Protein AF-A0A956RFY4-F1 (afdb_monomer_lite)

Radius of gyration: 29.38 Å; chains: 1; bounding box: 82×82×84 Å

Foldseek 3Di:
DDDDDDDDDDDDDDDDDDDDDDDDDDDDDDDDDDDDDDDDDDDDDDDDDDDDDDDDDDDDDDDDDDDDDDDDDDDDPPPDDPPPLVVLVVVLVPDDDDPFFADEDAAAQVLLVLCQQEPCLQQFAAFPVCCVVCQVLCPPLFPAAQDPPDDDCSNVGHRQWYFDQRPVQRTTGIDGGPCSAQWDDDPNDIDGQHGHQQAAQQAFPLVSLLPPDLDPDPDGRSVRSVLLNLLSVQLRQLQHDPDGRWGSVVSSLVSLVQQADPPFRAGHSDGVDDDDRDHDTATRHGLCCLLVACADGPVRHRNYHVLVVVSSVSSSRDRGPVSSCVSSVNSSNNNVNSPPDHDDDDPDDDDVVVVVVVLVVCVSRPCSPVWDDDPDPVPID

pLDDT: mean 76.25, std 26.11, range [24.92, 98.44]

Structure (mmCIF, N/CA/C/O backbone):
data_AF-A0A956RFY4-F1
#
_entry.id   AF-A0A956RFY4-F1
#
loop_
_atom_site.group_PDB
_atom_site.id
_atom_site.type_symbol
_atom_site.label_atom_id
_atom_site.label_alt_id
_atom_site.label_comp_id
_atom_site.label_asym_id
_atom_site.label_entity_id
_atom_site.label_seq_id
_atom_site.pdbx_PDB_ins_code
_atom_site.Cartn_x
_atom_site.Cartn_y
_atom_site.Cartn_z
_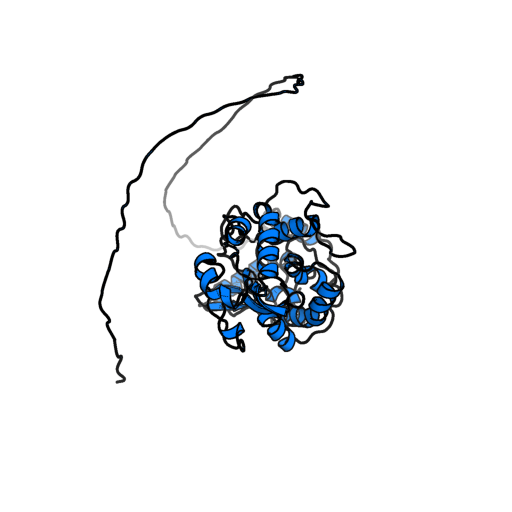atom_site.occupancy
_atom_site.B_iso_or_equiv
_atom_site.auth_seq_id
_atom_site.auth_comp_id
_atom_site.auth_asym_id
_atom_site.auth_atom_id
_atom_site.pdbx_PDB_mod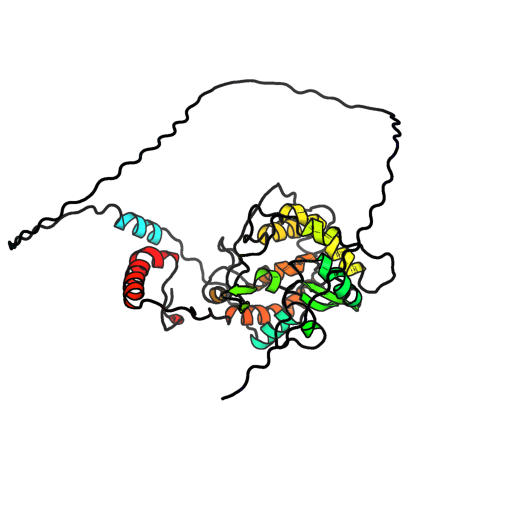el_num
ATOM 1 N N . MET A 1 1 ? 9.027 -45.599 -16.757 1.00 41.94 1 MET A N 1
ATOM 2 C CA . MET A 1 1 ? 8.309 -46.392 -15.733 1.00 41.94 1 MET A CA 1
ATOM 3 C C . MET A 1 1 ? 8.277 -45.609 -14.430 1.00 41.94 1 MET A C 1
ATOM 5 O O . MET A 1 1 ? 9.261 -45.622 -13.708 1.00 41.94 1 MET A O 1
ATOM 9 N N . ARG A 1 2 ? 7.185 -44.887 -14.177 1.00 32.94 2 ARG A N 1
ATOM 10 C CA . ARG A 1 2 ? 6.691 -44.467 -12.855 1.00 32.94 2 ARG A CA 1
ATOM 11 C C . ARG A 1 2 ? 5.278 -43.934 -13.083 1.00 32.94 2 ARG A C 1
ATOM 13 O O . ARG A 1 2 ? 5.043 -43.147 -13.995 1.00 32.94 2 ARG A O 1
ATOM 20 N N . THR A 1 3 ? 4.345 -44.538 -12.372 1.00 34.34 3 THR A N 1
ATOM 21 C CA . THR A 1 3 ? 2.927 -44.644 -12.705 1.00 34.34 3 THR A CA 1
ATOM 22 C C . THR A 1 3 ? 2.165 -43.435 -12.170 1.00 34.34 3 THR A C 1
ATOM 24 O O . THR A 1 3 ? 2.270 -43.119 -10.989 1.00 34.34 3 THR A O 1
ATOM 27 N N . LYS A 1 4 ? 1.391 -42.776 -13.041 1.00 32.41 4 LYS A N 1
ATOM 28 C CA . LYS A 1 4 ? 0.354 -41.802 -12.674 1.00 32.41 4 LYS A CA 1
ATOM 29 C C . LYS A 1 4 ? -0.832 -42.553 -12.062 1.00 32.41 4 LYS A C 1
ATOM 31 O O . LYS A 1 4 ? -1.306 -43.514 -12.666 1.00 32.41 4 LYS A O 1
ATOM 36 N N . ALA A 1 5 ? -1.324 -42.104 -10.912 1.00 36.97 5 ALA A N 1
ATOM 37 C CA . ALA A 1 5 ? -2.612 -42.524 -10.372 1.00 36.97 5 ALA A CA 1
ATOM 38 C C . ALA A 1 5 ? -3.628 -41.400 -10.610 1.00 36.97 5 ALA A C 1
ATOM 40 O O . ALA A 1 5 ? -3.560 -40.344 -9.988 1.00 36.97 5 ALA A O 1
ATOM 41 N N . HIS A 1 6 ? -4.535 -41.635 -11.556 1.00 30.62 6 HIS A N 1
ATOM 42 C CA . HIS A 1 6 ? -5.778 -40.889 -11.709 1.00 30.62 6 HIS A CA 1
ATOM 43 C C . HIS A 1 6 ? -6.771 -41.379 -10.653 1.00 30.62 6 HIS A C 1
ATOM 45 O O . HIS A 1 6 ? -7.023 -42.580 -10.565 1.00 30.62 6 HIS A O 1
ATOM 51 N N . VAL A 1 7 ? -7.381 -40.459 -9.909 1.00 33.53 7 VAL A N 1
ATOM 52 C CA . VAL A 1 7 ? -8.626 -40.718 -9.180 1.00 33.53 7 VAL A CA 1
ATOM 53 C C . VAL A 1 7 ? -9.706 -39.866 -9.833 1.00 33.53 7 VAL A C 1
ATOM 55 O O . VAL A 1 7 ? -9.711 -38.645 -9.713 1.00 33.53 7 VAL A O 1
ATOM 58 N N . LEU A 1 8 ? -10.586 -40.534 -10.582 1.00 29.50 8 LEU A N 1
ATOM 59 C CA . LEU A 1 8 ? -11.899 -40.020 -10.954 1.00 29.50 8 LEU A CA 1
ATOM 60 C C . LEU A 1 8 ? -12.785 -40.053 -9.704 1.00 29.50 8 LEU A C 1
ATOM 62 O O . LEU A 1 8 ? -12.911 -41.109 -9.085 1.00 29.50 8 LEU A O 1
ATOM 66 N N . CYS A 1 9 ? -13.458 -38.949 -9.390 1.00 26.84 9 CYS A N 1
ATOM 67 C CA . CYS A 1 9 ? -14.649 -38.980 -8.550 1.00 26.84 9 CYS A CA 1
ATOM 68 C C . CYS A 1 9 ? -15.796 -38.305 -9.304 1.00 26.84 9 CYS A C 1
ATOM 70 O O . CYS A 1 9 ? -15.735 -37.133 -9.668 1.00 26.84 9 CYS A O 1
ATOM 72 N N . THR A 1 10 ? -16.801 -39.114 -9.609 1.00 30.20 10 THR A N 1
ATOM 73 C CA . THR A 1 10 ? -18.024 -38.799 -10.341 1.00 30.20 10 THR A CA 1
ATOM 74 C C . THR A 1 10 ? -19.084 -38.171 -9.435 1.00 30.20 10 THR A C 1
ATOM 76 O O . THR A 1 10 ? -19.416 -38.729 -8.396 1.00 30.20 10 THR A O 1
ATOM 79 N N . THR A 1 11 ? -19.642 -37.057 -9.910 1.00 29.62 11 THR A N 1
ATOM 80 C CA . THR A 1 11 ? -21.074 -36.702 -9.966 1.00 29.62 11 THR A CA 1
ATOM 81 C C . THR A 1 11 ? -21.967 -36.939 -8.737 1.00 29.62 11 THR A C 1
ATOM 83 O O . THR A 1 11 ? -22.362 -38.065 -8.446 1.00 29.62 11 THR A O 1
ATOM 86 N N . SER A 1 12 ? -22.500 -35.850 -8.170 1.00 27.89 12 SER A N 1
ATOM 87 C CA . SER A 1 12 ? -23.944 -35.729 -7.898 1.00 27.89 12 SER A CA 1
ATOM 88 C C . SER A 1 12 ? -24.369 -34.268 -7.751 1.00 27.89 12 SER A C 1
ATOM 90 O O . SER A 1 12 ? -24.058 -33.600 -6.771 1.00 27.89 12 SER A O 1
ATOM 92 N N . CYS A 1 13 ? -25.104 -33.801 -8.761 1.00 26.14 13 CYS A N 1
ATOM 93 C CA . CYS A 1 13 ? -26.010 -32.662 -8.689 1.00 26.14 13 CYS A CA 1
ATOM 94 C C . CYS A 1 13 ? -27.120 -32.957 -7.673 1.00 26.14 13 CYS A C 1
ATOM 96 O O . CYS A 1 13 ? -27.805 -33.972 -7.802 1.00 26.14 13 CYS A O 1
ATOM 98 N N . LEU A 1 14 ? -27.366 -32.037 -6.743 1.00 26.20 14 LEU A N 1
ATOM 99 C CA . LEU A 1 14 ? -28.654 -31.939 -6.066 1.00 26.20 14 LEU A CA 1
ATOM 100 C C . LEU A 1 14 ? -29.094 -30.474 -6.084 1.00 26.20 14 LEU A C 1
ATOM 102 O O . LEU A 1 14 ? -28.656 -29.656 -5.282 1.00 26.20 14 LEU A O 1
ATOM 106 N N . ALA A 1 15 ? -29.933 -30.155 -7.065 1.00 27.50 15 ALA A N 1
ATOM 107 C CA . ALA A 1 15 ? -30.687 -28.918 -7.115 1.00 27.50 15 ALA A CA 1
ATOM 108 C C . ALA A 1 15 ? -31.805 -28.987 -6.064 1.00 27.50 15 ALA A C 1
ATOM 110 O O . ALA A 1 15 ? -32.633 -29.899 -6.109 1.00 27.50 15 ALA A O 1
ATOM 111 N N . LEU A 1 16 ? -31.845 -28.025 -5.140 1.00 27.20 16 LEU A N 1
ATOM 112 C CA . LEU A 1 16 ? -33.033 -27.744 -4.340 1.00 27.20 16 LEU A CA 1
ATOM 113 C C . LEU A 1 16 ? -33.625 -26.414 -4.808 1.00 27.20 16 LEU A C 1
ATOM 115 O O . LEU A 1 16 ? -33.143 -25.333 -4.487 1.00 27.20 16 LEU A O 1
ATOM 119 N N . THR A 1 17 ? -34.686 -26.525 -5.595 1.00 27.16 17 THR A N 1
ATOM 120 C CA . THR A 1 17 ? -35.641 -25.458 -5.879 1.00 27.16 17 THR A CA 1
ATOM 121 C C . THR A 1 17 ? -36.540 -25.251 -4.662 1.00 27.16 17 THR A C 1
ATOM 123 O O . THR A 1 17 ? -37.241 -26.181 -4.262 1.00 27.16 17 THR A O 1
ATOM 126 N N . LEU A 1 18 ? -36.584 -24.034 -4.120 1.00 28.98 18 LEU A N 1
ATOM 127 C CA . LEU A 1 18 ? -37.686 -23.580 -3.272 1.00 28.98 18 LEU A CA 1
ATOM 128 C C . LEU A 1 18 ? -38.343 -22.370 -3.930 1.00 28.98 18 LEU A C 1
ATOM 130 O O . LEU A 1 18 ? -37.834 -21.256 -3.921 1.00 28.98 18 LEU A O 1
ATOM 134 N N . THR A 1 19 ? -39.487 -22.650 -4.541 1.00 26.91 19 THR A N 1
ATOM 135 C CA . THR A 1 19 ? -40.484 -21.685 -4.986 1.00 26.91 19 THR A CA 1
ATOM 136 C C . THR A 1 19 ? -41.440 -21.450 -3.819 1.00 26.91 19 THR A C 1
ATOM 138 O O . THR A 1 19 ? -42.002 -22.410 -3.294 1.00 26.91 19 THR A O 1
ATOM 141 N N . ALA A 1 20 ? -41.668 -20.196 -3.435 1.00 28.08 20 ALA A N 1
ATOM 142 C CA . ALA A 1 20 ? -42.846 -19.811 -2.665 1.00 28.08 20 ALA A CA 1
ATOM 143 C C . ALA A 1 20 ? -43.336 -18.440 -3.145 1.00 28.08 20 ALA A C 1
ATOM 145 O O . ALA A 1 20 ? -42.645 -17.433 -3.030 1.00 28.08 20 ALA A O 1
ATOM 146 N N . CYS A 1 21 ? -44.531 -18.459 -3.732 1.00 25.86 21 CYS A N 1
ATOM 147 C CA . CYS A 1 21 ? -45.349 -17.307 -4.083 1.00 25.86 21 CYS A CA 1
ATOM 148 C C . CYS A 1 21 ? -45.870 -16.591 -2.828 1.00 25.86 21 CYS A C 1
ATOM 150 O O . CYS A 1 21 ? -46.096 -17.236 -1.804 1.00 25.86 21 CYS A O 1
ATOM 152 N N . GLY A 1 22 ? -46.187 -15.299 -2.945 1.00 25.53 22 GLY A N 1
ATOM 153 C CA . GLY A 1 22 ? -46.929 -14.579 -1.908 1.00 25.53 22 GLY A CA 1
ATOM 154 C C . GLY A 1 22 ? -47.079 -13.087 -2.175 1.00 25.53 22 GLY A C 1
ATOM 155 O O . GLY A 1 22 ? -46.469 -12.278 -1.493 1.00 25.53 22 GLY A O 1
ATOM 156 N N . ASP A 1 23 ? -47.881 -12.760 -3.182 1.00 28.44 23 ASP A N 1
ATOM 157 C CA . ASP A 1 23 ? -48.408 -11.432 -3.500 1.00 28.44 23 ASP A CA 1
ATOM 158 C C . ASP A 1 23 ? -49.257 -10.860 -2.341 1.00 28.44 23 ASP A C 1
ATOM 160 O O . ASP A 1 23 ? -49.964 -11.622 -1.677 1.00 28.44 23 ASP A O 1
ATOM 164 N N . SER A 1 24 ? -49.211 -9.536 -2.131 1.00 28.64 24 SER A N 1
ATOM 165 C CA . SER A 1 24 ? -50.373 -8.619 -2.110 1.00 28.64 24 SER A CA 1
ATOM 166 C C . SER A 1 24 ? -50.337 -7.447 -1.108 1.00 28.64 24 SER A C 1
ATOM 168 O O . SER A 1 24 ? -50.187 -7.596 0.104 1.00 28.64 24 SER A O 1
ATOM 170 N N . SER A 1 25 ? -50.692 -6.289 -1.681 1.00 28.42 25 SER A N 1
ATOM 171 C CA . SER A 1 25 ? -51.492 -5.174 -1.143 1.00 28.42 25 SER A CA 1
ATOM 172 C C . SER A 1 25 ? -50.827 -4.019 -0.373 1.00 28.42 25 SER A C 1
ATOM 174 O O . SER A 1 25 ? -50.584 -4.068 0.827 1.00 28.42 25 SER A O 1
ATOM 176 N N . ASP A 1 26 ? -50.649 -2.924 -1.121 1.00 29.77 26 ASP A N 1
ATOM 177 C CA . ASP A 1 26 ? -51.217 -1.586 -0.894 1.00 29.77 26 ASP A CA 1
ATOM 178 C C . ASP A 1 26 ? -51.534 -1.145 0.543 1.00 29.77 26 ASP A C 1
ATOM 180 O O . ASP A 1 26 ? -52.478 -1.629 1.173 1.00 29.77 26 ASP A O 1
ATOM 184 N N . ARG A 1 27 ? -50.918 -0.024 0.946 1.00 28.05 27 ARG A N 1
ATOM 185 C CA . ARG A 1 27 ? -51.666 1.096 1.539 1.00 28.05 27 ARG A CA 1
ATOM 186 C C . ARG A 1 27 ? -50.921 2.425 1.424 1.00 28.05 27 ARG A C 1
ATOM 188 O O . ARG A 1 27 ? -49.941 2.688 2.109 1.00 28.05 27 ARG A O 1
ATOM 195 N N . VAL A 1 28 ? -51.487 3.277 0.578 1.00 29.12 28 VAL A N 1
ATOM 196 C CA . VAL A 1 28 ? -51.376 4.737 0.601 1.00 29.12 28 VAL A CA 1
ATOM 197 C C . VAL A 1 28 ? -51.915 5.270 1.934 1.00 29.12 28 VAL A C 1
ATOM 199 O O . VAL A 1 28 ? -53.015 4.897 2.338 1.00 29.12 28 VAL A O 1
ATOM 202 N N . SER A 1 29 ? -51.199 6.202 2.566 1.00 27.92 29 SER A N 1
ATOM 203 C CA . SER A 1 29 ? -51.840 7.364 3.190 1.00 27.92 29 SER A CA 1
ATOM 204 C C . SER A 1 29 ? -50.870 8.539 3.281 1.00 27.92 29 SER A C 1
ATOM 206 O O . SER A 1 29 ? -49.839 8.494 3.942 1.00 27.92 29 SER A O 1
ATOM 208 N N . THR A 1 30 ? -51.271 9.588 2.581 1.00 27.98 30 THR A N 1
ATOM 209 C CA . THR A 1 30 ? -50.773 10.959 2.528 1.00 27.98 30 THR A CA 1
ATOM 210 C C . THR A 1 30 ? -51.034 11.737 3.818 1.00 27.98 30 THR A C 1
ATOM 212 O O . THR A 1 30 ? -52.120 11.606 4.384 1.00 27.98 30 THR A O 1
ATOM 215 N N . THR A 1 31 ? -50.115 12.629 4.201 1.00 29.27 31 THR A N 1
ATOM 216 C CA . THR A 1 31 ? -50.368 14.018 4.669 1.00 29.27 31 THR A CA 1
ATOM 217 C C . THR A 1 31 ? -49.005 14.743 4.632 1.00 29.27 31 THR A C 1
ATOM 219 O O . THR A 1 31 ? -48.070 14.271 5.267 1.00 29.27 31 THR A O 1
ATOM 222 N N . ASP A 1 32 ? -48.733 15.650 3.680 1.00 26.38 32 ASP A N 1
ATOM 223 C CA . ASP A 1 32 ? -48.962 17.118 3.737 1.00 26.38 32 ASP A CA 1
ATOM 224 C C . ASP A 1 32 ? -48.464 17.739 5.062 1.00 26.38 32 ASP A C 1
ATOM 226 O O . ASP A 1 32 ? -48.807 17.252 6.131 1.00 26.38 32 ASP A O 1
ATOM 230 N N . MET A 1 33 ? -47.689 18.827 5.133 1.00 27.92 33 MET A N 1
ATOM 231 C CA . MET A 1 33 ? -47.579 20.021 4.284 1.00 27.92 33 MET A CA 1
ATOM 232 C C . MET A 1 33 ? -46.442 20.890 4.897 1.00 27.92 33 MET A C 1
ATOM 234 O O . MET A 1 33 ? -46.308 20.904 6.120 1.00 27.92 33 MET A O 1
ATOM 238 N N . SER A 1 34 ? -45.530 21.547 4.167 1.00 27.16 34 SER A N 1
ATOM 239 C CA . SER A 1 34 ? -45.570 22.995 3.825 1.00 27.16 34 SER A CA 1
ATOM 240 C C . SER A 1 34 ? -44.110 23.493 3.734 1.00 27.16 34 SER A C 1
ATOM 242 O O . SER A 1 34 ? -43.363 23.370 4.696 1.00 27.16 34 SER A O 1
ATOM 244 N N . SER A 1 35 ? -43.588 23.824 2.551 1.00 26.09 35 SER A N 1
ATOM 245 C CA . SER A 1 35 ? -43.592 25.147 1.895 1.00 26.09 35 SER A CA 1
ATOM 246 C C . SER A 1 35 ? -42.545 26.147 2.418 1.00 26.09 35 SER A C 1
ATOM 248 O O . SER A 1 35 ? -42.729 26.734 3.481 1.00 26.09 35 SER A O 1
ATOM 250 N N . ALA A 1 36 ? -41.546 26.458 1.587 1.00 26.50 36 ALA A N 1
ATOM 251 C CA . ALA A 1 36 ? -41.091 27.832 1.366 1.00 26.50 36 ALA A CA 1
ATOM 252 C C . ALA A 1 36 ? -40.363 27.937 0.015 1.00 26.50 36 ALA A C 1
ATOM 254 O O . ALA A 1 36 ? -39.350 27.296 -0.237 1.00 26.50 36 ALA A O 1
ATOM 255 N N . SER A 1 37 ? -40.957 28.740 -0.855 1.00 24.94 37 SER A N 1
ATOM 256 C CA . SER A 1 37 ? -40.539 29.150 -2.190 1.00 24.94 37 SER A CA 1
ATOM 257 C C . SER A 1 37 ? -39.633 30.386 -2.162 1.00 24.94 37 SER A C 1
ATOM 259 O O . SER A 1 37 ? -39.954 31.325 -1.434 1.00 24.94 37 SER A O 1
ATOM 261 N N . SER A 1 38 ? -38.653 30.471 -3.065 1.00 26.20 38 SER A N 1
ATOM 262 C CA . SER A 1 38 ? -38.332 31.710 -3.805 1.00 26.20 38 SER A CA 1
ATOM 263 C C . SER A 1 38 ? -37.397 31.405 -4.992 1.00 26.20 38 SER A C 1
ATOM 265 O O . SER A 1 38 ? -36.325 30.844 -4.827 1.00 26.20 38 SER A O 1
ATOM 267 N N . THR A 1 39 ? -37.900 31.466 -6.227 1.00 26.84 39 THR A N 1
ATOM 268 C CA . THR A 1 39 ? -37.784 32.581 -7.196 1.00 26.84 39 THR A CA 1
ATOM 269 C C . THR A 1 39 ? -36.389 32.744 -7.818 1.00 26.84 39 THR A C 1
ATOM 271 O O . THR A 1 39 ? -35.480 33.305 -7.215 1.00 26.84 39 THR A O 1
ATOM 274 N N . SER A 1 40 ? -36.268 32.315 -9.078 1.00 27.45 40 SER A N 1
ATOM 275 C CA . SER A 1 40 ? -35.204 32.690 -10.022 1.00 27.45 40 SER A CA 1
ATOM 276 C C . SER A 1 40 ? -35.258 34.179 -10.398 1.00 27.45 40 SER A C 1
ATOM 278 O O . SER A 1 40 ? -36.291 34.833 -10.227 1.00 27.45 40 SER A O 1
ATOM 280 N N . PRO A 1 41 ? -34.212 34.676 -11.076 1.00 33.22 41 PRO A N 1
ATOM 281 C CA . PRO A 1 41 ? -34.479 35.195 -12.411 1.00 33.22 41 PRO A CA 1
ATOM 282 C C . PRO A 1 41 ? -33.522 34.651 -13.477 1.00 33.22 41 PRO A C 1
ATOM 284 O O . PRO A 1 41 ? -32.347 34.383 -13.251 1.00 33.22 41 PRO A O 1
ATOM 287 N N . SER A 1 42 ? -34.106 34.518 -14.659 1.00 26.44 42 SER A N 1
ATOM 288 C CA . SER A 1 42 ? -33.521 34.265 -15.968 1.00 26.44 42 SER A CA 1
ATOM 289 C C . SER A 1 42 ? -32.587 35.378 -16.449 1.00 26.44 42 SER A C 1
ATOM 291 O O . SER A 1 42 ? -32.953 36.547 -16.336 1.00 26.44 42 SER A O 1
ATOM 293 N N . THR A 1 43 ? -31.528 35.007 -17.171 1.00 28.02 43 THR A N 1
ATOM 294 C CA . THR A 1 43 ? -31.108 35.698 -18.404 1.00 28.02 43 THR A CA 1
ATOM 295 C C . THR A 1 43 ? -30.585 34.677 -19.410 1.00 28.02 43 THR A C 1
ATOM 297 O O . THR A 1 43 ? -29.734 33.851 -19.091 1.00 28.02 43 THR A O 1
ATOM 300 N N . THR A 1 44 ? -31.158 34.746 -20.604 1.00 28.38 44 THR A N 1
ATOM 301 C CA . THR A 1 44 ? -30.751 34.118 -21.861 1.00 28.38 44 THR A CA 1
ATOM 302 C C . THR A 1 44 ? -29.460 34.742 -22.394 1.00 28.38 44 THR A C 1
ATOM 304 O O . THR A 1 44 ? -29.223 35.921 -22.150 1.00 28.38 44 THR A O 1
ATOM 307 N N . ASP A 1 45 ? -28.659 33.977 -23.139 1.00 27.33 45 ASP A N 1
ATOM 308 C CA . ASP A 1 45 ? -28.460 34.238 -24.572 1.00 27.33 45 ASP A CA 1
ATOM 309 C C . ASP A 1 45 ? -27.761 33.062 -25.280 1.00 27.33 45 ASP A C 1
ATOM 311 O O . ASP A 1 45 ? -26.818 32.452 -24.776 1.00 27.33 45 ASP A O 1
ATOM 315 N N . ASP A 1 46 ? -28.321 32.751 -26.448 1.00 26.34 46 ASP A N 1
ATOM 316 C CA . ASP A 1 46 ? -27.952 31.750 -27.448 1.00 26.34 46 ASP A CA 1
ATOM 317 C C . ASP A 1 46 ? -26.627 32.060 -28.165 1.00 26.34 46 ASP A C 1
ATOM 319 O O . ASP A 1 46 ? -26.348 33.219 -28.469 1.00 26.34 46 ASP A O 1
ATOM 323 N N . ALA A 1 47 ? -25.912 31.007 -28.592 1.00 26.89 47 ALA A N 1
ATOM 324 C CA . ALA A 1 47 ? -25.515 30.815 -29.999 1.00 26.89 47 ALA A CA 1
ATOM 325 C C . ALA A 1 47 ? -24.809 29.455 -30.237 1.00 26.89 47 ALA A C 1
ATOM 327 O O . ALA A 1 47 ? -23.634 29.274 -29.931 1.00 26.89 47 ALA A O 1
ATOM 328 N N . THR A 1 48 ? -25.562 28.511 -30.815 1.00 26.58 48 THR A N 1
ATOM 329 C CA . THR A 1 48 ? -25.279 27.685 -32.022 1.00 26.58 48 THR A CA 1
ATOM 330 C C . THR A 1 48 ? -23.882 27.884 -32.670 1.00 26.58 48 THR A C 1
ATOM 332 O O . THR A 1 48 ? -23.479 29.019 -32.885 1.00 26.58 48 THR A O 1
ATOM 335 N N . ALA A 1 49 ? -23.121 26.877 -33.131 1.00 26.53 49 ALA A N 1
ATOM 336 C CA . ALA A 1 49 ? -23.522 25.863 -34.109 1.00 26.53 49 ALA A CA 1
ATOM 337 C C . ALA A 1 49 ? -22.436 24.776 -34.365 1.00 26.53 49 ALA A C 1
ATOM 339 O O . ALA A 1 49 ? -21.251 25.076 -34.451 1.00 26.53 49 ALA A O 1
ATOM 340 N N . THR A 1 50 ? -22.908 23.533 -34.541 1.00 26.55 50 THR A N 1
ATOM 341 C CA . THR A 1 50 ? -22.499 22.451 -35.479 1.00 26.55 50 THR A CA 1
ATOM 342 C C . THR A 1 50 ? -21.116 22.438 -36.152 1.00 26.55 50 THR A C 1
ATOM 344 O O . THR A 1 50 ? -20.784 23.330 -36.924 1.00 26.55 50 THR A O 1
ATOM 347 N N . SER A 1 51 ? -20.467 21.269 -36.142 1.00 29.50 51 SER A N 1
ATOM 348 C CA . SER A 1 51 ? -20.455 20.334 -37.294 1.00 29.50 51 SER A CA 1
ATOM 349 C C . SER A 1 51 ? -19.720 19.036 -36.937 1.00 29.50 51 SER A C 1
ATOM 351 O O . SER A 1 51 ? -18.686 19.053 -36.280 1.00 29.50 51 SER A O 1
ATOM 353 N N . GLY A 1 52 ? -20.300 17.904 -37.335 1.00 24.92 52 GLY A N 1
ATOM 354 C CA . GLY A 1 52 ? -19.605 16.624 -37.395 1.00 24.92 52 GLY A CA 1
ATOM 355 C C . GLY A 1 52 ? -19.157 16.350 -38.823 1.00 24.92 52 GLY A C 1
ATOM 356 O O . GLY A 1 52 ? -19.762 16.875 -39.750 1.00 24.92 52 GLY A O 1
ATOM 357 N N . GLU A 1 53 ? -18.165 15.481 -38.986 1.00 27.72 53 GLU A N 1
ATOM 358 C CA . GLU A 1 53 ? -17.974 14.724 -40.220 1.00 27.72 53 GLU A CA 1
ATOM 359 C C . GLU A 1 53 ? -17.213 13.426 -39.929 1.00 27.72 53 GLU A C 1
ATOM 361 O O . GLU A 1 53 ? -16.066 13.404 -39.492 1.00 27.72 53 GLU A O 1
ATOM 366 N N . THR A 1 54 ? -17.911 12.321 -40.164 1.00 28.52 54 THR A N 1
ATOM 367 C CA . THR A 1 54 ? -17.364 10.993 -40.424 1.00 28.52 54 THR A CA 1
ATOM 368 C C . THR A 1 54 ? -16.674 10.977 -41.786 1.00 28.52 54 THR A C 1
ATOM 370 O O . THR A 1 54 ? -17.273 11.427 -42.761 1.00 28.52 54 THR A O 1
ATOM 373 N N . SER A 1 55 ? -15.516 10.327 -41.912 1.00 29.98 55 SER A N 1
ATOM 374 C CA . SER A 1 55 ? -15.136 9.727 -43.194 1.00 29.98 55 SER A CA 1
ATOM 375 C C . SER A 1 55 ? -14.437 8.383 -42.997 1.00 29.98 55 SER A C 1
ATOM 377 O O . SER A 1 55 ? -13.511 8.225 -42.209 1.00 29.98 55 SER A O 1
ATOM 379 N N . ASN A 1 56 ? -14.987 7.401 -43.702 1.00 28.66 56 ASN A N 1
ATOM 380 C CA . ASN A 1 56 ? -14.514 6.041 -43.873 1.00 28.66 56 ASN A CA 1
ATOM 381 C C . ASN A 1 56 ? -13.762 6.007 -45.215 1.00 28.66 56 ASN A C 1
ATOM 383 O O . ASN A 1 56 ? -14.263 6.567 -46.192 1.00 28.66 56 ASN A O 1
ATOM 387 N N . GLY A 1 57 ? -12.602 5.355 -45.289 1.00 26.86 57 GLY A N 1
ATOM 388 C CA . GLY A 1 57 ? -11.808 5.285 -46.518 1.00 26.86 57 GLY A CA 1
ATOM 389 C C . GLY A 1 57 ? -10.877 4.079 -46.534 1.00 26.86 57 GLY A C 1
ATOM 390 O O . GLY A 1 57 ? -9.758 4.141 -46.043 1.00 26.86 57 GLY A O 1
ATOM 391 N N . THR A 1 58 ? -11.364 2.979 -47.100 1.00 27.75 58 THR A N 1
ATOM 392 C CA . THR A 1 58 ? -10.598 1.779 -47.459 1.00 27.75 58 THR A CA 1
ATOM 393 C C . THR A 1 58 ? -9.909 1.989 -48.811 1.00 27.75 58 THR A C 1
ATOM 395 O O . THR A 1 58 ? -10.558 2.458 -49.744 1.00 27.75 58 THR A O 1
ATOM 398 N N . SER A 1 59 ? -8.656 1.551 -48.965 1.00 31.67 59 SER A N 1
ATOM 399 C CA . SER A 1 59 ? -8.123 1.134 -50.272 1.00 31.67 59 SER A CA 1
ATOM 400 C C . SER A 1 59 ? -6.949 0.161 -50.126 1.00 31.67 59 SER A C 1
ATOM 402 O O . SER A 1 59 ? -5.873 0.536 -49.664 1.00 31.67 59 SER A O 1
ATOM 404 N N . ASP A 1 60 ? -7.188 -1.077 -50.559 1.00 28.39 60 ASP A N 1
ATOM 405 C CA . ASP A 1 60 ? -6.199 -2.092 -50.926 1.00 28.39 60 ASP A CA 1
ATOM 406 C C . ASP A 1 60 ? -5.353 -1.661 -52.141 1.00 28.39 60 ASP A C 1
ATOM 408 O O . ASP A 1 60 ? -5.839 -0.914 -52.994 1.00 28.39 60 ASP A O 1
ATOM 412 N N . GLY A 1 61 ? -4.152 -2.239 -52.308 1.00 26.67 61 GLY A N 1
ATOM 413 C CA . GLY A 1 61 ? -3.557 -2.363 -53.651 1.00 26.67 61 GLY A CA 1
ATOM 414 C C . GLY A 1 61 ? -2.031 -2.418 -53.787 1.00 26.67 61 GLY A C 1
ATOM 415 O O . GLY A 1 61 ? -1.429 -1.472 -54.269 1.00 26.67 61 GLY A O 1
ATOM 416 N N . ALA A 1 62 ? -1.446 -3.563 -53.430 1.00 27.83 62 ALA A N 1
ATOM 417 C CA . ALA A 1 62 ? -0.449 -4.346 -54.181 1.00 27.83 62 ALA A CA 1
ATOM 418 C C . ALA A 1 62 ? 0.700 -3.686 -55.005 1.00 27.83 62 ALA A C 1
ATOM 420 O O . ALA A 1 62 ? 0.493 -3.039 -56.024 1.00 27.83 62 ALA A O 1
ATOM 421 N N . SER A 1 63 ? 1.922 -4.118 -54.646 1.00 29.30 63 SER A N 1
ATOM 422 C CA . SER A 1 63 ? 3.026 -4.617 -55.499 1.00 29.30 63 SER A CA 1
ATOM 423 C C . SER A 1 63 ? 3.555 -3.781 -56.676 1.00 29.30 63 SER A C 1
ATOM 425 O O . SER A 1 63 ? 2.891 -3.666 -57.701 1.00 29.30 63 SER A O 1
ATOM 427 N N . ASN A 1 64 ? 4.861 -3.476 -56.651 1.00 27.61 64 ASN A N 1
ATOM 428 C CA . ASN A 1 64 ? 5.772 -4.052 -57.651 1.00 27.61 64 ASN A CA 1
ATOM 429 C C . ASN A 1 64 ? 7.241 -4.005 -57.197 1.00 27.61 64 ASN A C 1
ATOM 431 O O . ASN A 1 64 ? 7.751 -2.960 -56.803 1.00 27.61 64 ASN A O 1
ATOM 435 N N . ALA A 1 65 ? 7.920 -5.145 -57.307 1.00 28.88 65 ALA A N 1
ATOM 436 C CA . ALA A 1 65 ? 9.367 -5.265 -57.212 1.00 28.88 65 ALA A CA 1
ATOM 437 C C . ALA A 1 65 ? 9.968 -5.153 -58.618 1.00 28.88 65 ALA A C 1
ATOM 439 O O . ALA A 1 65 ? 9.481 -5.798 -59.546 1.00 28.88 65 ALA A O 1
ATOM 440 N N . THR A 1 66 ? 11.057 -4.403 -58.794 1.00 28.25 66 THR A N 1
ATOM 441 C CA . THR A 1 66 ? 11.995 -4.627 -59.905 1.00 28.25 66 THR A CA 1
ATOM 442 C C . THR A 1 66 ? 13.407 -4.220 -59.484 1.00 28.25 66 THR A C 1
ATOM 444 O O . THR A 1 66 ? 13.629 -3.159 -58.914 1.00 28.25 66 THR A O 1
ATOM 447 N N . SER A 1 67 ? 14.330 -5.140 -59.750 1.00 31.81 67 SER A N 1
ATOM 448 C CA . SER A 1 67 ? 15.777 -5.088 -59.553 1.00 31.81 67 SER A CA 1
ATOM 449 C C . SER A 1 67 ? 16.467 -4.181 -60.582 1.00 31.81 67 SER A C 1
ATOM 451 O O . SER A 1 67 ? 16.027 -4.110 -61.728 1.00 31.81 67 SER A O 1
ATOM 453 N N . GLY A 1 68 ? 17.581 -3.554 -60.196 1.00 26.20 68 GLY A N 1
ATOM 454 C CA . GLY A 1 68 ? 18.501 -2.882 -61.115 1.00 26.20 68 GLY A CA 1
ATOM 455 C C . GLY A 1 68 ? 19.706 -2.295 -60.386 1.00 26.20 68 GLY A C 1
ATOM 456 O O . GLY A 1 68 ? 19.590 -1.285 -59.705 1.00 26.20 68 GLY A O 1
ATOM 457 N N . SER A 1 69 ? 20.843 -2.970 -60.508 1.00 28.69 69 SER A N 1
ATOM 458 C CA . SER A 1 69 ? 22.176 -2.572 -60.052 1.00 28.69 69 SER A CA 1
ATOM 459 C C . SER A 1 69 ? 22.722 -1.356 -60.807 1.00 28.69 69 SER A C 1
ATOM 461 O O . SER A 1 69 ? 22.549 -1.289 -62.018 1.00 28.69 69 SER A O 1
ATOM 463 N N . GLU A 1 70 ? 23.463 -0.475 -60.136 1.00 27.67 70 GLU A N 1
ATOM 464 C CA . GLU A 1 70 ? 24.911 -0.243 -60.317 1.00 27.67 70 GLU A CA 1
ATOM 465 C C . GLU A 1 70 ? 25.344 1.060 -59.626 1.00 27.67 70 GLU A C 1
ATOM 467 O O . GLU A 1 70 ? 24.561 1.974 -59.386 1.00 27.67 70 GLU A O 1
ATOM 472 N N . SER A 1 71 ? 26.610 1.049 -59.229 1.00 32.78 71 SER A N 1
ATOM 473 C CA . SER A 1 71 ? 27.377 2.071 -58.530 1.00 32.78 71 SER A CA 1
ATOM 474 C C . SER A 1 71 ? 27.351 3.444 -59.194 1.00 32.78 71 SER A C 1
ATOM 476 O O . SER A 1 71 ? 27.622 3.523 -60.384 1.00 32.78 71 SER A O 1
ATOM 478 N N . ASP A 1 72 ? 27.233 4.497 -58.387 1.00 26.75 72 ASP A N 1
ATOM 479 C CA . ASP A 1 72 ? 28.092 5.670 -58.533 1.00 26.75 72 ASP A CA 1
ATOM 480 C C . ASP A 1 72 ? 28.260 6.379 -57.186 1.00 26.75 72 ASP A C 1
ATOM 482 O O . ASP A 1 72 ? 27.314 6.675 -56.455 1.00 26.75 72 ASP A O 1
ATOM 486 N N . SER A 1 73 ? 29.525 6.576 -56.841 1.00 37.41 73 SER A N 1
ATOM 487 C CA . SER A 1 73 ? 29.998 7.432 -55.770 1.00 37.41 73 SER A CA 1
ATOM 488 C C . SER A 1 73 ? 29.770 8.885 -56.154 1.00 37.41 73 SER A C 1
ATOM 490 O O . SER A 1 73 ? 30.375 9.332 -57.120 1.00 37.41 73 SER A O 1
ATOM 492 N N . ASP A 1 74 ? 29.005 9.629 -55.362 1.00 29.27 74 ASP A N 1
ATOM 493 C CA . ASP A 1 74 ? 29.193 11.070 -55.248 1.00 29.27 74 ASP A CA 1
ATOM 494 C C . ASP A 1 74 ? 28.687 11.569 -53.896 1.00 29.27 74 ASP A C 1
ATOM 496 O O . ASP A 1 74 ? 27.581 11.264 -53.445 1.00 29.27 74 ASP A O 1
ATOM 500 N N . GLY A 1 75 ? 29.557 12.319 -53.220 1.00 41.66 75 GLY A N 1
ATOM 501 C CA . GLY A 1 75 ? 29.250 12.983 -51.969 1.00 41.66 75 GLY A CA 1
ATOM 502 C C . GLY A 1 75 ? 28.141 14.005 -52.178 1.00 41.66 75 GLY A C 1
ATOM 503 O O . GLY A 1 75 ? 28.333 15.020 -52.841 1.00 41.66 75 GLY A O 1
ATOM 504 N N . ALA A 1 76 ? 27.001 13.756 -51.548 1.00 29.55 76 ALA A N 1
ATOM 505 C CA . ALA A 1 76 ? 25.962 14.745 -51.351 1.00 29.55 76 ALA A CA 1
ATOM 506 C C . ALA A 1 76 ? 25.640 14.792 -49.859 1.00 29.55 76 ALA A C 1
ATOM 508 O O . ALA A 1 76 ? 25.029 13.888 -49.294 1.00 29.55 76 ALA A O 1
ATOM 509 N N . THR A 1 77 ? 26.090 15.867 -49.216 1.00 38.16 77 THR A N 1
ATOM 510 C CA . THR A 1 77 ? 25.587 16.341 -47.929 1.00 38.16 77 THR A CA 1
ATOM 511 C C . THR A 1 77 ? 24.078 16.544 -48.041 1.00 38.16 77 THR A C 1
ATOM 513 O O . THR A 1 77 ? 23.611 17.596 -48.479 1.00 38.16 77 THR A O 1
ATOM 516 N N . SER A 1 78 ? 23.322 15.513 -47.674 1.00 31.64 78 SER A N 1
ATOM 517 C CA . SER A 1 78 ? 21.877 15.573 -47.505 1.00 31.64 78 SER A CA 1
ATOM 518 C C . SER A 1 78 ? 21.582 16.249 -46.173 1.00 31.64 78 SER A C 1
ATOM 520 O O . SER A 1 78 ? 21.576 15.630 -45.113 1.00 31.64 78 SER A O 1
ATOM 522 N N . SER A 1 79 ? 21.362 17.555 -46.257 1.00 42.41 79 SER A N 1
ATOM 523 C CA . SER A 1 79 ? 20.608 18.330 -45.282 1.00 42.41 79 SER A CA 1
ATOM 524 C C . SER A 1 79 ? 19.161 17.827 -45.309 1.00 42.41 79 SER A C 1
ATOM 526 O O . SER A 1 79 ? 18.342 18.287 -46.100 1.00 42.41 79 SER A O 1
ATOM 528 N N . GLY A 1 80 ? 18.876 16.822 -44.483 1.00 32.00 80 GLY A N 1
ATOM 529 C CA . GLY A 1 80 ? 17.551 16.244 -44.296 1.00 32.00 80 GLY A CA 1
ATOM 530 C C . GLY A 1 80 ? 17.030 16.558 -42.899 1.00 32.00 80 GLY A C 1
ATOM 531 O O . GLY A 1 80 ? 17.504 15.985 -41.933 1.00 32.00 80 GLY A O 1
ATOM 532 N N . SER A 1 81 ? 16.072 17.485 -42.828 1.00 37.03 81 SER A N 1
ATOM 533 C CA . SER A 1 81 ? 15.008 17.559 -41.814 1.00 37.03 81 SER A CA 1
ATOM 534 C C . SER A 1 81 ? 15.402 17.439 -40.328 1.00 37.03 81 SER A C 1
ATOM 536 O O . SER A 1 81 ? 14.968 16.527 -39.637 1.00 37.03 81 SER A O 1
ATOM 538 N N . GLY A 1 82 ? 16.128 18.431 -39.799 1.00 39.09 82 GLY A N 1
ATOM 539 C CA . GLY A 1 82 ? 16.306 18.639 -38.350 1.00 39.09 82 GLY A CA 1
ATOM 540 C C . GLY A 1 82 ? 15.057 19.209 -37.663 1.00 39.09 82 GLY A C 1
ATOM 541 O O . GLY A 1 82 ? 15.107 20.315 -37.123 1.00 39.09 82 GLY A O 1
ATOM 542 N N . GLY A 1 83 ? 13.935 18.493 -37.756 1.00 39.31 83 GLY A N 1
ATOM 543 C CA . GLY A 1 83 ? 12.644 18.895 -37.187 1.00 39.31 83 GLY A CA 1
ATOM 544 C C . GLY A 1 83 ? 12.180 18.038 -36.010 1.00 39.31 83 GLY A C 1
ATOM 545 O O . GLY A 1 83 ? 11.642 18.589 -35.060 1.00 39.31 83 GLY A O 1
ATOM 546 N N . GLU A 1 84 ? 12.423 16.726 -36.039 1.00 46.84 84 GLU A N 1
ATOM 547 C CA . GLU A 1 84 ? 11.881 15.787 -35.039 1.00 46.84 84 GLU A CA 1
ATOM 548 C C . GLU A 1 84 ? 12.898 15.489 -33.919 1.00 46.84 84 GLU A C 1
ATOM 550 O O . GLU A 1 84 ? 12.544 15.503 -32.741 1.00 46.84 84 GLU A O 1
ATOM 555 N N . ASP A 1 85 ? 14.190 15.394 -34.249 1.00 48.88 85 ASP A N 1
ATOM 556 C CA . ASP A 1 85 ? 15.277 15.123 -33.287 1.00 48.88 85 ASP A CA 1
ATOM 557 C C . ASP A 1 85 ? 15.482 16.254 -32.255 1.00 48.88 85 ASP A C 1
ATOM 559 O O . ASP A 1 85 ? 16.091 16.068 -31.201 1.00 48.88 85 ASP A O 1
ATOM 563 N N . ASN A 1 86 ? 14.989 17.461 -32.551 1.00 50.44 86 ASN A N 1
ATOM 564 C CA . ASN A 1 86 ? 15.216 18.658 -31.736 1.00 50.44 86 ASN A CA 1
ATOM 565 C C . ASN A 1 86 ? 14.113 18.883 -30.682 1.00 50.44 86 ASN A C 1
ATOM 567 O O . ASN A 1 86 ? 14.359 19.522 -29.658 1.00 50.44 86 ASN A O 1
ATOM 571 N N . GLU A 1 87 ? 12.908 18.343 -30.892 1.00 53.28 87 GLU A N 1
ATOM 572 C CA . GLU A 1 87 ? 11.811 18.471 -29.924 1.00 53.28 87 GLU A CA 1
ATOM 573 C C . GLU A 1 87 ? 12.020 17.563 -28.703 1.00 53.28 87 GLU A C 1
ATOM 575 O O . GLU A 1 87 ? 11.844 18.020 -27.569 1.00 53.28 87 GLU A O 1
ATOM 580 N N . ASN A 1 88 ? 12.497 16.328 -28.911 1.00 53.06 88 ASN A N 1
ATOM 581 C CA . ASN A 1 88 ? 12.856 15.417 -27.817 1.00 53.06 88 ASN A CA 1
ATOM 582 C C . ASN A 1 88 ? 13.971 16.014 -26.943 1.00 53.06 88 ASN A C 1
ATOM 584 O O . ASN A 1 88 ? 13.828 16.083 -25.722 1.00 53.06 88 ASN A O 1
ATOM 588 N N . LEU A 1 89 ? 15.031 16.558 -27.552 1.00 55.75 89 LEU A N 1
ATOM 589 C CA . LEU A 1 89 ? 16.119 17.217 -26.818 1.00 55.75 89 LEU A CA 1
ATOM 590 C C . LEU A 1 89 ? 15.652 18.464 -26.047 1.00 55.75 89 LEU A C 1
ATOM 592 O O . LEU A 1 89 ? 16.151 18.722 -24.947 1.00 55.75 89 LEU A O 1
ATOM 596 N N . MET A 1 90 ? 14.678 19.220 -26.572 1.00 58.66 90 MET A N 1
ATOM 597 C CA . MET A 1 90 ? 14.079 20.343 -25.844 1.00 58.66 90 MET A CA 1
ATOM 598 C C . MET A 1 90 ? 13.311 19.872 -24.607 1.00 58.66 90 MET A C 1
ATOM 600 O O . MET A 1 90 ? 13.507 20.454 -23.546 1.00 58.66 90 MET A O 1
ATOM 604 N N . ALA A 1 91 ? 12.494 18.817 -24.682 1.00 64.44 91 ALA A N 1
ATOM 605 C CA . ALA A 1 91 ? 11.784 18.301 -23.506 1.00 64.44 91 ALA A CA 1
ATOM 606 C C . ALA A 1 91 ? 12.755 17.834 -22.402 1.00 64.44 91 ALA A C 1
ATOM 608 O O . ALA A 1 91 ? 12.584 18.195 -21.234 1.00 64.44 91 ALA A O 1
ATOM 609 N N . CYS A 1 92 ? 13.825 17.130 -22.784 1.00 66.81 92 CYS A N 1
ATOM 610 C CA . CYS A 1 92 ? 14.868 16.666 -21.867 1.00 66.81 92 CYS A CA 1
ATOM 611 C C . CYS A 1 92 ? 15.612 17.821 -21.162 1.00 66.81 92 CYS A C 1
ATOM 613 O O . CYS A 1 92 ? 16.021 17.693 -20.009 1.00 66.81 92 CYS A O 1
ATOM 615 N N . ALA A 1 93 ? 15.780 18.968 -21.830 1.00 68.25 93 ALA A N 1
ATOM 616 C CA . ALA A 1 93 ? 16.507 20.125 -21.300 1.00 68.25 93 ALA A CA 1
ATOM 617 C C . ALA A 1 93 ? 15.647 21.089 -20.456 1.00 68.25 93 ALA A C 1
ATOM 619 O O . ALA A 1 93 ? 16.181 22.024 -19.856 1.00 68.25 93 ALA A O 1
ATOM 620 N N . MET A 1 94 ? 14.326 20.889 -20.411 1.00 72.44 94 MET A N 1
ATOM 621 C CA . MET A 1 94 ? 13.373 21.806 -19.764 1.00 72.44 94 MET A CA 1
ATOM 622 C C . MET A 1 94 ? 13.006 21.403 -18.327 1.00 72.44 94 MET A C 1
ATOM 624 O O . MET A 1 94 ? 12.307 22.148 -17.635 1.00 72.44 94 MET A O 1
ATOM 628 N N . GLY A 1 95 ? 13.465 20.236 -17.867 1.00 69.50 95 GLY A N 1
ATOM 629 C CA . GLY A 1 95 ? 13.225 19.739 -16.514 1.00 69.50 95 GLY A CA 1
ATOM 630 C C . GLY A 1 95 ? 14.057 20.454 -15.445 1.00 69.50 95 GLY A C 1
ATOM 631 O O . GLY A 1 95 ? 15.167 20.921 -15.690 1.00 69.50 95 GLY A O 1
ATOM 632 N N . TYR A 1 96 ? 13.531 20.510 -14.220 1.00 71.62 96 TYR A N 1
ATOM 633 C CA . TYR A 1 96 ? 14.298 20.926 -13.045 1.00 71.62 96 TYR A CA 1
ATOM 634 C C . TYR A 1 96 ? 14.696 19.686 -12.250 1.00 71.62 96 TYR A C 1
ATOM 636 O O . TYR A 1 96 ? 13.836 18.861 -11.936 1.00 71.62 96 TYR A O 1
ATOM 644 N N . ALA A 1 97 ? 15.978 19.564 -11.900 1.00 72.88 97 ALA A N 1
ATOM 645 C CA . ALA A 1 97 ? 16.443 18.463 -11.067 1.00 72.88 97 ALA A CA 1
ATOM 646 C C . ALA A 1 97 ? 15.674 18.465 -9.740 1.00 72.88 97 ALA A C 1
ATOM 648 O O . ALA A 1 97 ? 15.700 19.443 -8.985 1.00 72.88 97 ALA A O 1
ATOM 649 N N . LEU A 1 98 ? 14.972 17.369 -9.456 1.00 72.75 98 LEU A N 1
ATOM 650 C CA . LEU A 1 98 ? 14.382 17.182 -8.142 1.00 72.75 98 LEU A CA 1
ATOM 651 C C . LEU A 1 98 ? 15.523 16.944 -7.150 1.00 72.75 98 LEU A C 1
ATOM 653 O O . LEU A 1 98 ? 16.403 16.134 -7.446 1.00 72.75 98 LEU A O 1
ATOM 657 N N . PRO A 1 99 ? 15.529 17.609 -5.980 1.00 77.62 99 PRO A N 1
ATOM 658 C CA . PRO A 1 99 ? 16.447 17.211 -4.928 1.00 77.62 99 PRO A CA 1
ATOM 659 C C . PRO A 1 99 ? 16.231 15.724 -4.634 1.00 77.62 99 PRO A C 1
ATOM 661 O O . PRO A 1 99 ? 15.096 15.237 -4.698 1.00 77.62 99 PRO A O 1
ATOM 664 N N . GLY A 1 100 ? 17.324 15.019 -4.334 1.00 75.06 100 GLY A N 1
ATOM 665 C CA . GLY A 1 100 ? 17.248 13.635 -3.875 1.00 75.06 100 GLY A CA 1
ATOM 666 C C . GLY A 1 100 ? 16.291 13.506 -2.684 1.00 75.06 100 GLY A C 1
ATOM 667 O O . GLY A 1 100 ? 16.005 14.511 -2.014 1.00 75.06 100 GLY A O 1
ATOM 668 N N . PRO A 1 101 ? 15.778 12.294 -2.412 1.00 75.25 101 PRO A N 1
ATOM 669 C CA . PRO A 1 101 ? 14.887 12.105 -1.283 1.00 75.25 101 PRO A CA 1
ATOM 670 C C . PRO A 1 101 ? 15.624 12.508 -0.003 1.00 75.25 101 PRO A C 1
ATOM 672 O O . PRO A 1 101 ? 16.852 12.394 0.088 1.00 75.25 101 PRO A O 1
ATOM 675 N N . ALA A 1 102 ? 14.880 12.968 1.002 1.00 83.38 102 ALA A N 1
ATOM 676 C CA . ALA A 1 102 ? 15.465 13.163 2.324 1.00 83.38 102 ALA A CA 1
ATOM 677 C C . ALA A 1 102 ? 16.153 11.868 2.792 1.00 83.38 102 ALA A C 1
ATOM 679 O O . ALA A 1 102 ? 15.731 10.769 2.421 1.00 83.38 102 ALA A O 1
ATOM 680 N N . GLU A 1 103 ? 17.192 11.979 3.620 1.00 89.56 103 GLU A N 1
ATOM 681 C CA . GLU A 1 103 ? 17.796 10.797 4.233 1.00 89.56 103 GLU A CA 1
ATOM 682 C C . GLU A 1 103 ? 16.723 10.028 5.013 1.00 89.56 103 GLU A C 1
ATOM 684 O O . GLU A 1 103 ? 15.976 10.589 5.817 1.00 89.56 103 GLU A O 1
ATOM 689 N N . GLN A 1 104 ? 16.607 8.739 4.713 1.00 91.12 104 GLN A N 1
ATOM 690 C CA . GLN A 1 104 ? 15.547 7.897 5.247 1.00 91.12 104 GLN A CA 1
ATOM 691 C C . GLN A 1 104 ? 16.039 7.229 6.523 1.00 91.12 104 GLN A C 1
ATOM 693 O O . GLN A 1 104 ? 17.187 6.793 6.596 1.00 91.12 104 GLN A O 1
ATOM 698 N N . ALA A 1 105 ? 15.161 7.117 7.520 1.00 92.44 105 ALA A N 1
ATOM 699 C CA . ALA A 1 105 ? 15.512 6.440 8.760 1.00 92.44 105 ALA A CA 1
ATOM 700 C C . ALA A 1 105 ? 15.964 4.994 8.466 1.00 92.44 105 ALA A C 1
ATOM 702 O O . ALA A 1 105 ? 15.264 4.285 7.732 1.00 92.44 105 ALA A O 1
ATOM 703 N N . PRO A 1 106 ? 17.100 4.541 9.031 1.00 95.62 106 PRO A N 1
ATOM 704 C CA . PRO A 1 106 ? 17.561 3.174 8.839 1.00 95.62 106 PRO A CA 1
ATOM 705 C C . PRO A 1 106 ? 16.540 2.194 9.419 1.00 95.62 106 PRO A C 1
ATOM 707 O O . PRO A 1 106 ? 15.880 2.481 10.421 1.00 95.62 106 PRO A O 1
ATOM 710 N N . GLY A 1 107 ? 16.421 1.028 8.798 1.00 97.06 107 GLY A N 1
ATOM 711 C CA . GLY A 1 107 ? 15.533 -0.042 9.231 1.00 97.06 107 GLY A CA 1
ATOM 712 C C . GLY A 1 107 ? 16.089 -1.405 8.844 1.00 97.06 107 GLY A C 1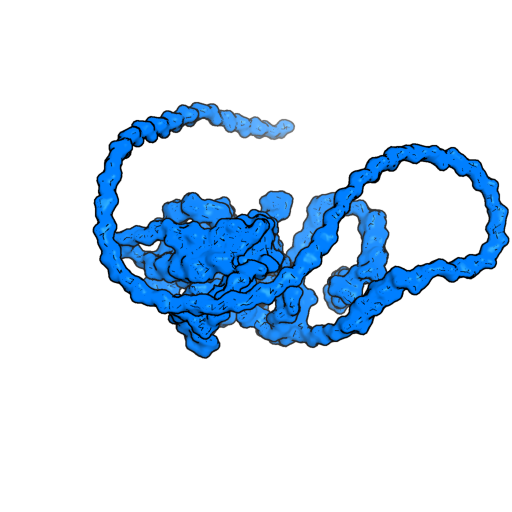
ATOM 713 O O . GLY A 1 107 ? 17.005 -1.503 8.029 1.00 97.06 107 GLY A O 1
ATOM 714 N N . ASP A 1 108 ? 15.527 -2.440 9.447 1.00 98.38 108 ASP A N 1
ATOM 715 C CA . ASP A 1 108 ? 15.832 -3.841 9.175 1.00 98.38 108 ASP A CA 1
ATOM 716 C C . ASP A 1 108 ? 14.788 -4.400 8.194 1.00 98.38 108 ASP A C 1
ATOM 718 O O . ASP A 1 108 ? 13.587 -4.374 8.475 1.00 98.38 108 ASP A O 1
ATOM 722 N N . ALA A 1 109 ? 15.239 -4.864 7.026 1.00 98.12 109 ALA A N 1
ATOM 723 C CA . ALA A 1 109 ? 14.365 -5.374 5.973 1.00 98.12 109 ALA A CA 1
ATOM 724 C C . ALA A 1 109 ? 13.659 -6.683 6.366 1.00 98.12 109 ALA A C 1
ATOM 726 O O . ALA A 1 109 ? 12.481 -6.850 6.051 1.00 98.12 109 ALA A O 1
ATOM 727 N N . ASP A 1 110 ? 14.315 -7.573 7.113 1.00 97.19 110 ASP A N 1
ATOM 728 C CA . ASP A 1 110 ? 13.707 -8.834 7.553 1.00 97.19 110 ASP A CA 1
ATOM 729 C C . ASP A 1 110 ? 12.636 -8.559 8.616 1.00 97.19 110 ASP A C 1
ATOM 731 O O . ASP A 1 110 ? 11.511 -9.066 8.536 1.00 97.19 110 ASP A O 1
ATOM 735 N N . ALA A 1 111 ? 12.939 -7.669 9.568 1.00 97.38 111 ALA A N 1
ATOM 736 C CA . ALA A 1 111 ? 11.949 -7.192 10.534 1.00 97.38 111 ALA A CA 1
ATOM 737 C C . ALA A 1 111 ? 10.790 -6.453 9.843 1.00 97.38 111 ALA A C 1
ATOM 739 O O . ALA A 1 111 ? 9.645 -6.524 10.291 1.00 97.38 111 ALA A O 1
ATOM 740 N N . GLY A 1 112 ? 11.075 -5.755 8.742 1.00 96.69 112 GLY A N 1
ATOM 741 C CA . GLY A 1 112 ? 10.095 -5.048 7.929 1.00 96.69 112 GLY A CA 1
ATOM 742 C C . GLY A 1 112 ? 9.127 -5.981 7.227 1.00 96.69 112 GLY A C 1
ATOM 743 O O . GLY A 1 112 ? 7.919 -5.761 7.285 1.00 96.69 112 GLY A O 1
ATOM 744 N N . TYR A 1 113 ? 9.647 -7.045 6.619 1.00 95.81 113 TYR A N 1
ATOM 745 C CA . TYR A 1 113 ? 8.832 -8.084 6.004 1.00 95.81 113 TYR A CA 1
ATOM 746 C C . TYR A 1 113 ? 7.963 -8.796 7.042 1.00 95.81 113 TYR A C 1
ATOM 748 O O . TYR A 1 113 ? 6.761 -8.973 6.840 1.00 95.81 113 TYR A O 1
ATOM 756 N N . HIS A 1 114 ? 8.540 -9.131 8.199 1.00 94.31 114 HIS A N 1
ATOM 757 C CA . HIS A 1 114 ? 7.775 -9.704 9.300 1.00 94.31 114 HIS A CA 1
ATOM 758 C C . HIS A 1 114 ? 6.650 -8.762 9.755 1.00 94.31 114 HIS A C 1
ATOM 760 O O . HIS A 1 114 ? 5.511 -9.206 9.911 1.00 94.31 114 HIS A O 1
ATOM 766 N N . ALA A 1 115 ? 6.943 -7.470 9.932 1.00 94.56 115 ALA A N 1
ATOM 767 C CA . ALA A 1 115 ? 5.954 -6.482 10.348 1.00 94.56 115 ALA A CA 1
ATOM 768 C C . ALA A 1 115 ? 4.836 -6.307 9.312 1.00 94.56 115 ALA A C 1
ATOM 770 O O . ALA A 1 115 ? 3.660 -6.322 9.665 1.00 94.56 115 ALA A O 1
ATOM 771 N N . LEU A 1 116 ? 5.186 -6.227 8.028 1.00 94.38 116 LEU A N 1
ATOM 772 C CA . LEU A 1 116 ? 4.237 -6.116 6.920 1.00 94.38 116 LEU A CA 1
ATOM 773 C C . LEU A 1 116 ? 3.169 -7.223 6.945 1.00 94.38 116 LEU A C 1
ATOM 775 O O . LEU A 1 116 ? 2.000 -6.944 6.671 1.00 94.38 116 LEU A O 1
ATOM 779 N N . LEU A 1 117 ? 3.577 -8.455 7.267 1.00 92.38 117 LEU A N 1
ATOM 780 C CA . LEU A 1 117 ? 2.728 -9.648 7.224 1.00 92.38 117 LEU A CA 1
ATOM 781 C C . LEU A 1 117 ? 1.972 -9.946 8.523 1.00 92.38 117 LEU A C 1
ATOM 783 O O . LEU A 1 117 ? 0.988 -10.695 8.484 1.00 92.38 117 LEU A O 1
ATOM 787 N N . ASN A 1 118 ? 2.458 -9.444 9.661 1.00 90.69 118 ASN A N 1
ATOM 788 C CA . ASN A 1 118 ? 2.005 -9.897 10.978 1.00 90.69 118 ASN A CA 1
ATOM 789 C C . ASN A 1 118 ? 1.565 -8.775 11.925 1.00 90.69 118 ASN A C 1
ATOM 791 O O . ASN A 1 118 ? 0.818 -9.060 12.860 1.00 90.69 118 ASN A O 1
ATOM 795 N N . GLU A 1 119 ? 1.985 -7.528 11.709 1.00 91.88 119 GLU A N 1
ATOM 796 C CA . GLU A 1 119 ? 1.594 -6.407 12.569 1.00 91.88 119 GLU A CA 1
ATOM 797 C C . GLU A 1 119 ? 0.277 -5.775 12.109 1.00 91.88 119 GLU A C 1
ATOM 799 O O . GLU A 1 119 ? -0.002 -5.631 10.917 1.00 91.88 119 GLU A O 1
ATOM 804 N N . GLY A 1 120 ? -0.539 -5.368 13.079 1.00 91.31 120 GLY A N 1
ATOM 805 C CA . GLY A 1 120 ? -1.816 -4.700 12.846 1.00 91.31 120 GLY A CA 1
ATOM 806 C C . GLY A 1 120 ? -1.664 -3.194 12.711 1.00 91.31 120 GLY A C 1
ATOM 807 O O . GLY A 1 120 ? -1.923 -2.464 13.666 1.00 91.31 120 GLY A O 1
ATOM 808 N N . TYR A 1 121 ? -1.228 -2.721 11.543 1.00 93.56 121 TYR A N 1
ATOM 809 C CA . TYR A 1 121 ? -1.173 -1.283 11.255 1.00 93.56 121 TYR A CA 1
ATOM 810 C C . TYR A 1 121 ? -2.524 -0.717 10.798 1.00 93.56 121 TYR A C 1
ATOM 812 O O . TYR A 1 121 ? -2.766 0.469 10.970 1.00 93.56 121 TYR A O 1
ATOM 820 N N . VAL A 1 122 ? -3.449 -1.541 10.303 1.00 94.62 122 VAL A N 1
ATOM 821 C CA . VAL A 1 122 ? -4.879 -1.190 10.244 1.00 94.62 122 VAL A CA 1
ATOM 822 C C . VAL A 1 122 ? -5.542 -1.762 11.494 1.00 94.62 122 VAL A C 1
ATOM 824 O O . VAL A 1 122 ? -5.636 -2.981 11.636 1.00 94.62 122 VAL A O 1
ATOM 827 N N . THR A 1 123 ? -5.954 -0.887 12.414 1.00 94.31 123 THR A N 1
ATOM 828 C CA . THR A 1 123 ? -6.281 -1.251 13.809 1.00 94.31 123 THR A CA 1
ATOM 829 C C . THR A 1 123 ? -7.751 -1.578 14.067 1.00 94.31 123 THR A C 1
ATOM 831 O O . THR A 1 123 ? -8.129 -1.910 15.189 1.00 94.31 123 THR A O 1
ATOM 834 N N . CYS A 1 124 ? -8.584 -1.515 13.033 1.00 94.38 124 CYS A N 1
ATOM 835 C CA . CYS A 1 124 ? -9.957 -2.003 13.037 1.00 94.38 124 CYS A CA 1
ATOM 836 C C . CYS A 1 124 ? -10.083 -3.194 12.084 1.00 94.38 124 CYS A C 1
ATOM 838 O O . CYS A 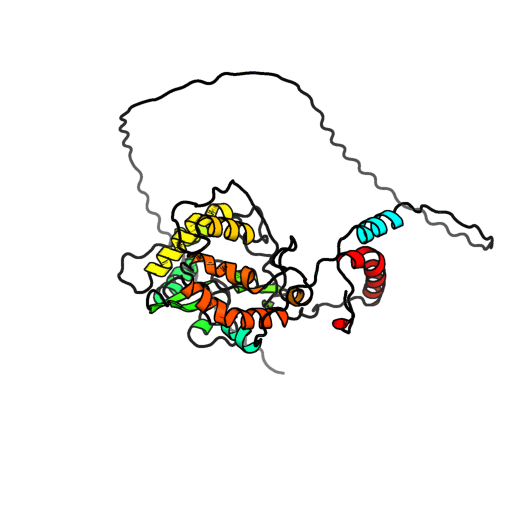1 124 ? -9.276 -3.362 11.170 1.00 94.38 124 CYS A O 1
ATOM 840 N N . GLY A 1 125 ? -11.103 -4.023 12.275 1.00 94.25 125 GLY A N 1
ATOM 841 C CA . GLY A 1 125 ? -11.258 -5.222 11.468 1.00 94.25 125 GLY A CA 1
ATOM 842 C C . GLY A 1 125 ? -12.399 -6.105 11.931 1.00 94.25 125 GLY A C 1
ATOM 843 O O . GLY A 1 125 ? -13.132 -5.786 12.865 1.00 94.25 125 GLY A O 1
ATOM 844 N N . ILE A 1 126 ? -12.533 -7.248 11.273 1.00 94.38 126 ILE A N 1
ATOM 845 C CA . ILE A 1 126 ? -13.557 -8.246 11.581 1.00 94.38 126 ILE A CA 1
ATOM 846 C C . ILE A 1 126 ? -13.035 -9.124 12.721 1.00 94.38 126 ILE A C 1
ATOM 848 O O . ILE A 1 126 ? -11.927 -9.644 12.595 1.00 94.38 126 ILE A O 1
ATOM 852 N N . PRO A 1 127 ? -13.789 -9.367 13.810 1.00 95.62 127 PRO A N 1
ATOM 853 C CA . PRO A 1 127 ? -13.407 -10.351 14.815 1.00 95.62 127 PRO A CA 1
ATOM 854 C C . PRO A 1 127 ? -12.991 -11.672 14.172 1.00 95.62 127 PRO A C 1
ATOM 856 O O . PRO A 1 127 ? -13.719 -12.212 13.337 1.00 95.62 127 PRO A O 1
ATOM 859 N N . TYR A 1 128 ? -11.855 -12.237 14.585 1.00 95.81 128 TYR A N 1
ATOM 860 C CA . TYR A 1 128 ? -11.334 -13.478 13.997 1.00 95.81 128 TYR A CA 1
ATOM 861 C C . TYR A 1 128 ? -12.364 -14.619 14.022 1.00 95.81 128 TYR A C 1
ATOM 863 O O . TYR A 1 128 ? -12.459 -15.401 13.081 1.00 95.81 128 TYR A O 1
ATOM 871 N N . ALA A 1 129 ? -13.202 -14.672 15.062 1.00 93.62 129 ALA A N 1
ATOM 872 C CA . ALA A 1 129 ? -14.287 -15.645 15.183 1.00 93.62 129 ALA A CA 1
ATOM 873 C C . ALA A 1 129 ? -15.394 -15.495 14.116 1.00 93.62 129 ALA A C 1
ATOM 875 O O . ALA A 1 129 ? -16.074 -16.473 13.813 1.00 93.62 129 ALA A O 1
ATOM 876 N N . LEU A 1 130 ? -15.580 -14.297 13.554 1.00 92.38 130 LEU A N 1
ATOM 877 C CA . LEU A 1 130 ? -16.561 -14.015 12.500 1.00 92.38 130 LEU A CA 1
ATOM 878 C C . LEU A 1 130 ? -15.961 -14.076 11.097 1.00 92.38 130 LEU A C 1
ATOM 880 O O . LEU A 1 130 ? -16.707 -14.259 10.138 1.00 92.38 130 LEU A O 1
ATOM 884 N N . PHE A 1 131 ? -14.638 -13.963 10.960 1.00 92.25 131 PHE A N 1
ATOM 885 C CA . PHE A 1 131 ? -13.981 -13.908 9.655 1.00 92.25 131 PHE A CA 1
ATOM 886 C C . PHE A 1 131 ? -14.339 -15.083 8.722 1.00 92.25 131 PHE A C 1
ATOM 888 O O . PHE A 1 131 ? -14.668 -14.816 7.570 1.00 92.25 131 PHE A O 1
ATOM 895 N N . PRO A 1 132 ? -14.414 -16.358 9.168 1.00 90.88 132 PRO A N 1
ATOM 896 C CA . PRO A 1 132 ? -14.837 -17.461 8.295 1.00 90.88 132 PRO A CA 1
ATOM 897 C C . PRO A 1 132 ? -16.269 -17.333 7.753 1.00 90.88 132 PRO A C 1
ATOM 899 O O . PRO A 1 132 ? -16.568 -17.867 6.690 1.00 90.88 132 PRO A O 1
ATOM 902 N N . ILE A 1 133 ? -17.153 -16.649 8.486 1.00 87.88 133 ILE A N 1
ATOM 903 C CA . ILE A 1 133 ? -18.550 -16.411 8.095 1.00 87.88 133 ILE A CA 1
ATOM 904 C C . ILE A 1 133 ? -18.643 -15.178 7.190 1.00 87.88 133 ILE A C 1
ATOM 906 O O . ILE A 1 133 ? -19.454 -15.155 6.270 1.00 87.88 133 ILE A O 1
ATOM 910 N N . ALA A 1 134 ? -17.801 -14.170 7.430 1.00 85.88 134 ALA A N 1
ATOM 911 C CA . ALA A 1 134 ? -17.724 -12.973 6.604 1.00 85.88 134 ALA A CA 1
ATOM 912 C C . ALA A 1 134 ? -17.033 -13.236 5.256 1.00 85.88 134 ALA A C 1
ATOM 914 O O . ALA A 1 134 ? -17.444 -12.663 4.254 1.00 85.88 134 ALA A O 1
ATOM 915 N N . LYS A 1 135 ? -16.031 -14.126 5.205 1.00 86.94 135 LYS A N 1
ATOM 916 C CA . LYS A 1 135 ? -15.198 -14.402 4.020 1.00 86.94 135 LYS A CA 1
ATOM 917 C C . LYS A 1 135 ? -15.999 -14.593 2.719 1.00 86.94 135 LYS A C 1
ATOM 919 O O . LYS A 1 135 ? -15.673 -13.909 1.758 1.00 86.94 135 LYS A O 1
ATOM 924 N N . PRO A 1 136 ? -17.058 -15.427 2.659 1.00 85.44 136 PRO A N 1
ATOM 925 C CA . PRO A 1 136 ? -17.828 -15.607 1.426 1.00 85.44 136 PRO A CA 1
ATOM 926 C C . PRO A 1 136 ? -18.581 -14.353 0.982 1.00 85.44 136 PRO A C 1
ATOM 928 O O . PRO A 1 136 ? -18.889 -14.217 -0.195 1.00 85.44 136 PRO A O 1
ATOM 931 N N . LEU A 1 137 ? -18.905 -13.456 1.919 1.00 82.50 137 LEU A N 1
ATOM 932 C CA . LEU A 1 137 ? -19.467 -12.157 1.575 1.00 82.50 137 LEU A CA 1
ATOM 933 C C . LEU A 1 137 ? -18.371 -11.309 0.931 1.00 82.50 137 LEU A C 1
ATOM 935 O O . LEU A 1 137 ? -18.611 -10.749 -0.127 1.00 82.50 137 LEU A O 1
ATOM 939 N N . LEU A 1 138 ? -17.170 -11.276 1.530 1.00 82.94 138 LEU A N 1
ATOM 940 C CA . LEU A 1 138 ? -16.025 -10.458 1.093 1.00 82.94 138 LEU A CA 1
ATOM 941 C C . LEU A 1 138 ? -15.573 -10.713 -0.356 1.00 82.94 138 LEU A C 1
ATOM 943 O O . LEU A 1 138 ? -14.906 -9.858 -0.941 1.00 82.94 138 LEU A O 1
ATOM 947 N N . GLY A 1 139 ? -15.944 -11.852 -0.945 1.00 83.50 139 GLY A N 1
ATOM 948 C CA . GLY A 1 139 ? -15.690 -12.172 -2.348 1.00 83.50 139 GLY A CA 1
ATOM 949 C C . GLY A 1 139 ? -14.209 -12.046 -2.706 1.00 83.50 139 GLY A C 1
ATOM 950 O O . GLY A 1 139 ? -13.339 -12.499 -1.961 1.00 83.50 139 GLY A O 1
ATOM 951 N N . ALA A 1 140 ? -13.916 -11.360 -3.815 1.00 81.19 140 ALA A N 1
ATOM 952 C CA . ALA A 1 140 ? -12.556 -11.200 -4.334 1.00 81.19 140 ALA A CA 1
ATOM 953 C C . ALA A 1 140 ? -11.563 -10.576 -3.330 1.00 81.19 140 ALA A C 1
ATOM 955 O O . ALA A 1 140 ? -10.368 -10.844 -3.422 1.00 81.19 140 ALA A O 1
ATOM 956 N N . PHE A 1 141 ? -12.039 -9.811 -2.340 1.00 83.06 141 PHE A N 1
ATOM 957 C CA . PHE A 1 141 ? -11.184 -9.239 -1.296 1.00 83.06 141 PHE A CA 1
ATOM 958 C C . PHE A 1 141 ? -10.665 -10.280 -0.306 1.00 83.06 141 PHE A C 1
ATOM 960 O O . PHE A 1 141 ? -9.646 -10.053 0.337 1.00 83.06 141 PHE A O 1
ATOM 967 N N . ALA A 1 142 ? -11.341 -11.417 -0.142 1.00 87.44 142 ALA A N 1
ATOM 968 C CA . ALA A 1 142 ? -10.926 -12.451 0.804 1.00 87.44 142 ALA A CA 1
ATOM 969 C C . ALA A 1 142 ? -10.732 -13.832 0.170 1.00 87.44 142 ALA A C 1
ATOM 971 O O . ALA A 1 142 ? -10.343 -14.756 0.876 1.00 87.44 142 ALA A O 1
ATOM 972 N N . ASP A 1 143 ? -10.951 -13.999 -1.132 1.00 87.56 143 ASP A N 1
ATOM 973 C CA . ASP A 1 143 ? -10.793 -15.285 -1.825 1.00 87.56 143 ASP A CA 1
ATOM 974 C C . ASP A 1 143 ? -9.340 -15.632 -2.201 1.00 87.56 143 ASP A C 1
ATOM 976 O O . ASP A 1 143 ? -9.088 -16.649 -2.844 1.00 87.56 143 ASP A O 1
ATOM 980 N N . GLU A 1 144 ? -8.368 -14.840 -1.749 1.00 91.56 144 GLU A N 1
ATOM 981 C CA . GLU A 1 144 ? -6.948 -15.120 -1.955 1.00 91.56 144 GLU A CA 1
ATOM 982 C C . GLU A 1 144 ? -6.407 -16.216 -1.016 1.00 91.56 144 GLU A C 1
ATOM 984 O O . GLU A 1 144 ? -6.943 -16.514 0.059 1.00 91.56 144 GLU A O 1
ATOM 989 N N . GLU A 1 145 ? -5.290 -16.814 -1.427 1.00 92.69 145 GLU A N 1
ATOM 990 C CA . GLU A 1 145 ? -4.596 -17.843 -0.654 1.00 92.69 145 GLU A CA 1
ATOM 991 C C . GLU A 1 145 ? -3.709 -17.233 0.449 1.00 92.69 145 GLU A C 1
ATOM 993 O O . GLU A 1 145 ? -3.182 -16.124 0.298 1.00 92.69 145 GLU A O 1
ATOM 998 N N . PRO A 1 146 ? -3.486 -17.940 1.570 1.00 93.44 146 PRO A N 1
ATOM 999 C CA . PRO A 1 146 ? -2.467 -17.553 2.538 1.00 93.44 146 PRO A CA 1
ATOM 1000 C C . PRO A 1 146 ? -1.063 -17.533 1.918 1.00 93.44 146 PRO A C 1
ATOM 1002 O O . PRO A 1 146 ? -0.712 -18.380 1.096 1.00 93.44 146 PRO A O 1
ATOM 1005 N N . LEU A 1 147 ? -0.219 -16.601 2.366 1.00 93.50 147 LEU A N 1
ATOM 1006 C CA . LEU A 1 147 ? 1.185 -16.556 1.955 1.00 93.50 147 LEU A CA 1
ATOM 1007 C C . LEU A 1 147 ? 2.012 -17.595 2.738 1.00 93.50 147 LEU A C 1
ATOM 1009 O O . LEU A 1 147 ? 1.932 -17.623 3.973 1.00 93.50 147 LEU A O 1
ATOM 1013 N N . PRO A 1 148 ? 2.843 -18.421 2.073 1.00 87.06 148 PRO A N 1
ATOM 1014 C CA . PRO A 1 148 ? 3.762 -19.322 2.760 1.00 87.06 148 PRO A CA 1
ATOM 1015 C C . PRO A 1 148 ? 4.706 -18.578 3.714 1.00 87.06 148 PRO A C 1
ATOM 1017 O O . PRO A 1 148 ? 5.210 -17.505 3.395 1.00 87.06 148 PRO A O 1
ATOM 1020 N N . GLY A 1 149 ? 4.972 -19.168 4.881 1.00 78.12 149 GLY A N 1
ATOM 1021 C CA . GLY A 1 149 ? 5.886 -18.602 5.883 1.00 78.12 149 GLY A CA 1
ATOM 1022 C C . GLY A 1 149 ? 5.234 -17.670 6.908 1.00 78.12 149 GLY A C 1
ATOM 1023 O O . GLY A 1 149 ? 5.915 -17.227 7.827 1.00 78.12 149 GLY A O 1
ATOM 1024 N N . ARG A 1 150 ? 3.924 -17.405 6.809 1.00 89.81 150 ARG A N 1
ATOM 1025 C CA . ARG A 1 150 ? 3.171 -16.736 7.882 1.00 89.81 150 ARG A CA 1
ATOM 1026 C C . ARG A 1 150 ? 2.980 -17.673 9.075 1.00 89.81 150 ARG A C 1
ATOM 1028 O O . ARG A 1 150 ? 2.808 -18.880 8.905 1.00 89.81 150 ARG A O 1
ATOM 1035 N N . GLU A 1 151 ? 2.988 -17.115 10.281 1.00 85.19 151 GLU A N 1
ATOM 1036 C CA . GLU A 1 151 ? 2.917 -17.877 11.531 1.00 85.19 151 GLU A CA 1
ATOM 1037 C C . GLU A 1 151 ? 1.527 -17.808 12.188 1.00 85.19 151 GLU A C 1
ATOM 1039 O O . GLU A 1 151 ? 0.730 -16.902 11.942 1.00 85.19 151 GLU A O 1
ATOM 1044 N N . GLY A 1 152 ? 1.214 -18.772 13.059 1.00 92.50 152 GLY A N 1
ATOM 1045 C CA . GLY A 1 152 ? -0.002 -18.750 13.878 1.00 92.50 152 GLY A CA 1
ATOM 1046 C C . GLY A 1 152 ? -1.298 -18.615 13.067 1.00 92.50 152 GLY A C 1
ATOM 1047 O O . GLY A 1 152 ? -1.508 -19.318 12.082 1.00 92.50 152 GLY A O 1
ATOM 1048 N N . LYS A 1 153 ? -2.189 -17.711 13.494 1.00 95.56 153 LYS A N 1
ATOM 1049 C CA . LYS A 1 153 ? -3.466 -17.438 12.807 1.00 95.56 153 LYS A CA 1
ATOM 1050 C C . LYS A 1 153 ? -3.291 -16.664 11.496 1.00 95.56 153 LYS A C 1
ATOM 1052 O O . LYS A 1 153 ? -4.161 -16.727 10.639 1.00 95.56 153 LYS A O 1
ATOM 1057 N N . ASN A 1 154 ? -2.161 -15.984 11.301 1.00 95.12 154 ASN A N 1
ATOM 1058 C CA . ASN A 1 154 ? -1.856 -15.332 10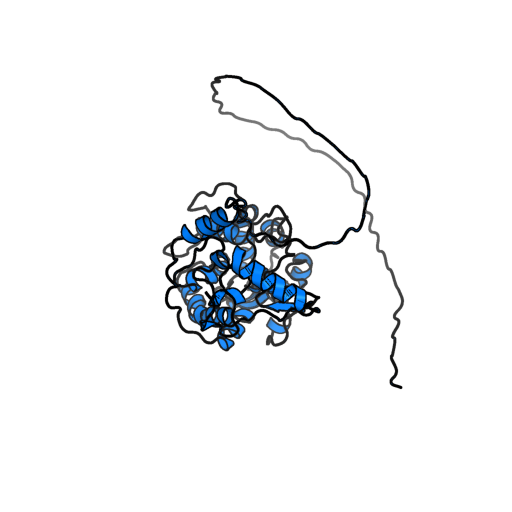.027 1.00 95.12 154 ASN A CA 1
ATOM 1059 C C . ASN A 1 154 ? -1.642 -16.349 8.895 1.00 95.12 154 ASN A C 1
ATOM 1061 O O . ASN A 1 154 ? -1.891 -16.039 7.734 1.00 95.12 154 ASN A O 1
ATOM 1065 N N . ALA A 1 155 ? -1.265 -17.588 9.225 1.00 94.19 155 ALA A N 1
ATOM 1066 C CA . ALA A 1 155 ? -1.144 -18.681 8.262 1.00 94.19 155 ALA A CA 1
ATOM 1067 C C . ALA A 1 155 ? -2.490 -19.183 7.702 1.00 94.19 155 ALA A C 1
ATOM 1069 O O . ALA A 1 155 ? -2.498 -19.952 6.743 1.00 94.19 155 ALA A O 1
ATOM 1070 N N . THR A 1 156 ? -3.624 -18.813 8.313 1.00 93.12 156 THR A N 1
ATOM 1071 C CA . THR A 1 156 ? -4.955 -19.344 7.961 1.00 93.12 156 THR A CA 1
ATOM 1072 C C . THR A 1 156 ? -5.854 -18.334 7.257 1.00 93.12 156 THR A C 1
ATOM 1074 O O . THR A 1 156 ? -6.957 -18.692 6.839 1.00 93.12 156 THR A O 1
ATOM 1077 N N . VAL A 1 157 ? -5.402 -17.088 7.119 1.00 95.56 157 VAL A N 1
ATOM 1078 C CA . VAL A 1 157 ? -6.124 -16.019 6.424 1.00 95.56 157 VAL A CA 1
ATOM 1079 C C . VAL A 1 157 ? -5.400 -15.645 5.125 1.00 95.56 157 VAL A C 1
ATOM 1081 O O . VAL A 1 157 ? -4.189 -15.874 5.018 1.00 95.56 157 VAL A O 1
ATOM 1084 N N . PRO A 1 158 ? -6.116 -15.078 4.138 1.00 95.75 158 PRO A N 1
ATOM 1085 C CA . PRO A 1 158 ? -5.518 -14.640 2.879 1.00 95.75 158 PRO A CA 1
ATOM 1086 C C . PRO A 1 158 ? -4.336 -13.679 3.091 1.00 95.75 158 PRO A C 1
ATOM 1088 O O . PRO A 1 158 ? -4.276 -12.975 4.104 1.00 95.75 158 PRO A O 1
ATOM 1091 N N . TYR A 1 159 ? -3.374 -13.651 2.163 1.00 95.25 159 TYR A N 1
ATOM 1092 C CA . TYR A 1 159 ? -2.122 -12.891 2.322 1.00 95.25 159 TYR A CA 1
ATOM 1093 C C . TYR A 1 159 ? -2.319 -11.384 2.573 1.00 95.25 159 TYR A C 1
ATOM 1095 O O . TYR A 1 159 ? -1.503 -10.760 3.250 1.00 95.25 159 TYR A O 1
ATOM 1103 N N . ASN A 1 160 ? -3.398 -10.817 2.041 1.00 94.75 160 ASN A N 1
ATOM 1104 C CA . ASN A 1 160 ? -3.812 -9.417 2.133 1.00 94.75 160 ASN A CA 1
ATOM 1105 C C . ASN A 1 160 ? -4.546 -9.071 3.443 1.00 94.75 160 ASN A C 1
ATOM 1107 O O . ASN A 1 160 ? -4.945 -7.926 3.647 1.00 94.75 160 ASN A O 1
ATOM 1111 N N . TRP A 1 161 ? -4.689 -10.037 4.354 1.00 95.75 161 TRP A N 1
ATOM 1112 C CA . TRP A 1 161 ? -5.333 -9.873 5.657 1.00 95.75 161 TRP A CA 1
ATOM 1113 C C . TRP A 1 161 ? -4.404 -10.274 6.793 1.00 95.75 161 TRP A C 1
ATOM 1115 O O . TRP A 1 161 ? -3.710 -11.282 6.690 1.00 95.75 161 TRP A O 1
ATOM 1125 N N . THR A 1 162 ? -4.441 -9.553 7.910 1.00 95.81 162 THR A N 1
ATOM 1126 C CA . THR A 1 162 ? -3.614 -9.795 9.097 1.00 95.81 162 THR A CA 1
ATOM 1127 C C . THR A 1 162 ? -4.476 -9.961 10.346 1.00 95.81 162 THR A C 1
ATOM 1129 O O . THR A 1 162 ? -5.237 -9.074 10.733 1.00 95.81 162 THR A O 1
ATOM 1132 N N . VAL A 1 163 ? -4.325 -11.106 11.007 1.00 97.12 163 VAL A N 1
ATOM 1133 C CA . VAL A 1 163 ? -4.834 -11.384 12.348 1.00 97.12 163 VAL A CA 1
ATOM 1134 C C . VAL A 1 163 ? -3.916 -10.744 13.381 1.00 97.12 163 VAL A C 1
ATOM 1136 O O . VAL A 1 163 ? -2.723 -11.048 13.435 1.00 97.12 163 VAL A O 1
ATOM 1139 N N . HIS A 1 164 ? -4.480 -9.896 14.233 1.00 95.62 164 HIS A N 1
ATOM 1140 C CA . HIS A 1 164 ? -3.758 -9.241 15.316 1.00 95.62 164 HIS A CA 1
ATOM 1141 C C . HIS A 1 164 ? -4.704 -8.894 16.473 1.00 95.62 164 HIS A C 1
ATOM 1143 O O . HIS A 1 164 ? -5.928 -8.917 16.335 1.00 95.62 164 HIS A O 1
ATOM 1149 N N . THR A 1 165 ? -4.134 -8.574 17.633 1.00 95.88 165 THR A N 1
ATOM 1150 C CA . THR A 1 165 ? -4.906 -8.105 18.787 1.00 95.88 165 THR A CA 1
ATOM 1151 C C . THR A 1 165 ? -5.095 -6.598 18.693 1.00 95.88 165 THR A C 1
ATOM 1153 O O . THR A 1 165 ? -4.112 -5.853 18.719 1.00 95.88 165 THR A O 1
ATOM 1156 N N . SER A 1 166 ? -6.344 -6.138 18.630 1.00 94.00 166 SER A N 1
ATOM 1157 C CA . SER A 1 166 ? -6.647 -4.711 18.727 1.00 94.00 166 SER A CA 1
ATOM 1158 C C . SER A 1 166 ? -6.202 -4.177 20.090 1.00 94.00 166 SER A C 1
ATOM 1160 O O . SER A 1 166 ? -6.538 -4.735 21.138 1.00 94.00 166 SER A O 1
ATOM 1162 N N . LYS A 1 167 ? -5.459 -3.066 20.089 1.00 90.44 167 LYS A N 1
ATOM 1163 C CA . LYS A 1 167 ? -5.024 -2.398 21.325 1.00 90.44 167 LYS A CA 1
ATOM 1164 C C . LYS A 1 167 ? -6.178 -1.692 22.045 1.00 90.44 167 LYS A C 1
ATOM 1166 O O . LYS A 1 167 ? -6.098 -1.531 23.260 1.00 90.44 167 LYS A O 1
ATOM 1171 N N . SER A 1 168 ? -7.225 -1.285 21.323 1.00 88.12 168 SER A N 1
ATOM 1172 C CA . SER A 1 168 ? -8.400 -0.599 21.878 1.00 88.12 168 SER A CA 1
ATOM 1173 C C . SER A 1 168 ? -9.388 -1.563 22.528 1.00 88.12 168 SER A C 1
ATOM 1175 O O . SER A 1 168 ? -9.843 -1.299 23.639 1.00 88.12 168 SER A O 1
ATOM 1177 N N . SER A 1 169 ? -9.697 -2.687 21.878 1.00 91.00 169 SER A N 1
ATOM 1178 C CA . SER A 1 169 ? -10.689 -3.657 22.377 1.00 91.00 169 SER A CA 1
ATOM 1179 C C . SER A 1 169 ? -10.081 -4.878 23.072 1.00 91.00 169 SER A C 1
ATOM 1181 O O . SER A 1 169 ? -10.772 -5.585 23.805 1.00 91.00 169 SER A O 1
ATOM 1183 N N . GLY A 1 170 ? -8.796 -5.171 22.843 1.00 94.25 170 GLY A N 1
ATOM 1184 C CA . GLY A 1 170 ? -8.151 -6.408 23.294 1.00 94.25 170 GLY A CA 1
ATOM 1185 C C . GLY A 1 170 ? -8.623 -7.663 22.548 1.00 94.25 170 GLY A C 1
ATOM 1186 O O . GLY A 1 170 ? -8.195 -8.769 22.882 1.00 94.25 170 GLY A O 1
ATOM 1187 N N . ALA A 1 171 ? -9.505 -7.513 21.556 1.00 95.81 171 ALA A N 1
ATOM 1188 C CA . ALA A 1 171 ? -10.025 -8.608 20.755 1.00 95.81 171 ALA A CA 1
ATOM 1189 C C . ALA A 1 171 ? -9.066 -8.970 19.615 1.00 95.81 171 ALA A C 1
ATOM 1191 O O . ALA A 1 171 ? -8.378 -8.114 19.059 1.00 95.81 171 ALA A O 1
ATOM 1192 N N . GLU A 1 172 ? -9.056 -10.245 19.233 1.00 97.12 172 GLU A N 1
ATOM 1193 C CA . GLU A 1 172 ? -8.391 -10.681 18.008 1.00 97.12 172 GLU A CA 1
ATOM 1194 C C . GLU A 1 172 ? -9.268 -10.342 16.802 1.00 97.12 172 GLU A C 1
ATOM 1196 O O . GLU A 1 172 ? -10.393 -10.838 16.671 1.00 97.12 172 GLU A O 1
ATOM 1201 N N . ILE A 1 173 ? -8.733 -9.519 15.910 1.00 96.69 173 ILE A N 1
ATOM 1202 C CA . ILE A 1 173 ? -9.395 -9.055 14.694 1.00 96.69 173 ILE A CA 1
ATOM 1203 C C . ILE A 1 173 ? -8.562 -9.410 13.466 1.00 96.69 173 ILE A C 1
ATOM 1205 O O . ILE A 1 173 ? -7.369 -9.691 13.565 1.00 96.69 173 ILE A O 1
ATOM 1209 N N . VAL A 1 174 ? -9.209 -9.402 12.308 1.00 96.50 174 VAL A N 1
ATOM 1210 C CA . VAL A 1 174 ? -8.611 -9.580 10.989 1.00 96.50 174 VAL A CA 1
ATOM 1211 C C . VAL A 1 174 ? -8.810 -8.279 10.224 1.00 96.50 174 VAL A C 1
ATOM 1213 O O . VAL A 1 174 ? -9.952 -7.866 10.003 1.00 96.50 174 VAL A O 1
ATOM 1216 N N . SER A 1 175 ? -7.715 -7.624 9.855 1.00 94.75 175 SER A N 1
ATOM 1217 C CA . SER A 1 175 ? -7.725 -6.363 9.111 1.00 94.75 175 SER A CA 1
ATOM 1218 C C . SER A 1 175 ? -6.986 -6.491 7.788 1.00 94.75 175 SER A C 1
ATOM 1220 O O . SER A 1 175 ? -6.152 -7.381 7.622 1.00 94.75 175 SER A O 1
ATOM 1222 N N . LEU A 1 176 ? -7.310 -5.614 6.841 1.00 92.69 176 LEU A N 1
ATOM 1223 C CA . LEU A 1 176 ? -6.576 -5.508 5.584 1.00 92.69 176 LEU A CA 1
ATOM 1224 C C . LEU A 1 176 ? -5.147 -5.022 5.831 1.00 92.69 176 LEU A C 1
ATOM 1226 O O . LEU A 1 176 ? -4.867 -4.300 6.791 1.00 92.69 176 LEU A O 1
ATOM 1230 N N . ASN A 1 177 ? -4.247 -5.401 4.935 1.00 93.88 177 ASN A N 1
ATOM 1231 C CA . ASN A 1 177 ? -2.843 -5.023 4.980 1.00 93.88 177 ASN A CA 1
ATOM 1232 C C . ASN A 1 177 ? -2.406 -4.445 3.613 1.00 93.88 177 ASN A C 1
ATOM 1234 O O . ASN A 1 177 ? -3.173 -4.451 2.649 1.00 93.88 177 ASN A O 1
ATOM 1238 N N . CYS A 1 178 ? -1.185 -3.911 3.501 1.00 94.69 178 CYS A N 1
ATOM 1239 C CA . CYS A 1 178 ? -0.725 -3.220 2.288 1.00 94.69 178 CYS A CA 1
ATOM 1240 C C . CYS A 1 178 ? -0.734 -4.107 1.031 1.00 94.69 178 CYS A C 1
ATOM 1242 O O . CYS A 1 178 ? -0.766 -3.585 -0.086 1.00 94.69 178 CYS A O 1
ATOM 1244 N N . LEU A 1 179 ? -0.693 -5.434 1.193 1.00 95.19 179 LEU A N 1
ATOM 1245 C CA . LEU A 1 179 ? -0.659 -6.380 0.081 1.00 95.19 179 LEU A CA 1
ATOM 1246 C C . LEU A 1 179 ? -1.992 -6.477 -0.662 1.00 95.19 179 LEU A C 1
ATOM 1248 O O . LEU A 1 179 ? -1.996 -6.994 -1.773 1.00 95.19 179 LEU A O 1
ATOM 1252 N N . GLU A 1 180 ? -3.082 -5.927 -0.117 1.00 92.50 180 GLU A N 1
ATOM 1253 C CA . GLU A 1 180 ? -4.335 -5.743 -0.863 1.00 92.50 180 GLU A CA 1
ATOM 1254 C C . GLU A 1 180 ? -4.090 -5.066 -2.219 1.00 92.50 180 GLU A C 1
ATOM 1256 O O . GLU A 1 180 ? -4.601 -5.489 -3.250 1.00 92.50 180 GLU A O 1
ATOM 1261 N N . CYS A 1 181 ? -3.248 -4.030 -2.221 1.00 93.69 181 CYS A N 1
ATOM 1262 C CA . CYS A 1 181 ? -2.908 -3.277 -3.425 1.00 93.69 181 CYS A CA 1
ATOM 1263 C C . CYS A 1 181 ? -1.515 -3.632 -3.958 1.00 93.69 181 CYS A C 1
ATOM 1265 O O . CYS A 1 181 ? -1.298 -3.657 -5.168 1.00 93.69 181 CYS A O 1
ATOM 1267 N N . HIS A 1 182 ? -0.557 -3.891 -3.064 1.00 96.12 182 HIS A N 1
ATOM 1268 C CA . HIS A 1 182 ? 0.862 -4.026 -3.402 1.00 96.12 182 HIS A CA 1
ATOM 1269 C C . HIS A 1 182 ? 1.335 -5.473 -3.613 1.00 96.12 182 HIS A C 1
ATOM 1271 O O . HIS A 1 182 ? 2.533 -5.746 -3.524 1.00 96.12 182 HIS A O 1
ATOM 1277 N N . ALA A 1 183 ? 0.424 -6.408 -3.877 1.00 95.88 183 ALA A N 1
ATOM 1278 C CA . ALA A 1 183 ? 0.782 -7.721 -4.398 1.00 95.88 183 ALA A CA 1
ATOM 1279 C C . ALA A 1 183 ? -0.193 -8.156 -5.496 1.00 95.88 183 ALA A C 1
ATOM 1281 O O . ALA A 1 183 ? -1.386 -8.352 -5.258 1.00 95.88 183 ALA A O 1
ATOM 1282 N N . GLY A 1 184 ? 0.346 -8.307 -6.701 1.00 94.88 184 GLY A N 1
ATOM 1283 C CA . GLY A 1 184 ? -0.357 -8.722 -7.906 1.00 94.88 184 GLY A CA 1
ATOM 1284 C C . GLY A 1 184 ? 0.112 -10.089 -8.384 1.00 94.88 184 GLY A C 1
ATOM 1285 O O . GLY A 1 184 ? 1.082 -10.652 -7.869 1.00 94.88 184 GLY A O 1
ATOM 1286 N N . ARG A 1 185 ? -0.577 -10.623 -9.395 1.00 94.25 185 ARG A N 1
ATOM 1287 C CA . ARG A 1 185 ? -0.205 -11.885 -10.033 1.00 94.25 185 ARG A CA 1
ATOM 1288 C C . ARG A 1 185 ? 0.351 -11.664 -11.428 1.00 94.25 185 ARG A C 1
ATOM 1290 O O . ARG A 1 185 ? -0.188 -10.880 -12.203 1.00 94.25 185 ARG A O 1
ATOM 1297 N N . PHE A 1 186 ? 1.390 -12.415 -11.762 1.00 94.88 186 PHE A N 1
ATOM 1298 C CA . PHE A 1 186 ? 1.899 -12.532 -13.122 1.00 94.88 186 PHE A CA 1
ATOM 1299 C C . PHE A 1 186 ? 2.207 -14.001 -13.394 1.00 94.88 186 PHE A C 1
ATOM 1301 O O . PHE A 1 186 ? 2.785 -14.675 -12.549 1.00 94.88 186 PHE A O 1
ATOM 1308 N N . ASP A 1 187 ? 1.759 -14.512 -14.541 1.00 93.94 187 ASP A N 1
ATOM 1309 C CA . ASP A 1 187 ? 1.907 -15.928 -14.920 1.00 93.94 187 ASP A CA 1
ATOM 1310 C C . ASP A 1 187 ? 1.432 -16.926 -13.834 1.00 93.94 187 ASP A C 1
ATOM 1312 O O . ASP A 1 187 ? 2.009 -17.984 -13.605 1.00 93.94 187 ASP A O 1
ATOM 1316 N N . GLY A 1 188 ? 0.360 -16.566 -13.114 1.00 92.06 188 GLY A N 1
ATOM 1317 C CA . GLY A 1 188 ? -0.217 -17.369 -12.028 1.00 92.06 188 GLY A CA 1
ATOM 1318 C C . GLY A 1 188 ? 0.503 -17.258 -10.677 1.00 92.06 188 GLY A C 1
ATOM 1319 O O . GLY A 1 188 ? -0.052 -17.684 -9.658 1.00 92.06 188 GLY A O 1
ATOM 1320 N N . GLU A 1 189 ? 1.680 -16.636 -10.625 1.00 93.56 189 GLU A N 1
ATOM 1321 C CA . GLU A 1 189 ? 2.459 -16.450 -9.401 1.00 93.56 189 GLU A CA 1
ATOM 1322 C C . GLU A 1 189 ? 2.105 -15.136 -8.705 1.00 93.56 189 GLU A C 1
ATOM 1324 O O . GLU A 1 189 ? 1.952 -14.101 -9.347 1.00 93.56 189 GLU A O 1
ATOM 1329 N N . LEU A 1 190 ? 1.968 -15.177 -7.376 1.00 95.19 190 LEU A N 1
ATOM 1330 C CA . LEU A 1 190 ? 1.803 -13.981 -6.551 1.00 95.19 190 LEU A CA 1
ATOM 1331 C C . LEU A 1 190 ? 3.169 -13.324 -6.334 1.00 95.19 190 LEU A C 1
ATOM 1333 O O . LEU A 1 190 ? 4.085 -13.965 -5.820 1.00 95.19 190 LEU A O 1
ATOM 1337 N N . ILE A 1 191 ? 3.283 -12.039 -6.661 1.00 96.62 191 ILE A N 1
ATOM 1338 C CA . ILE A 1 191 ? 4.525 -11.273 -6.549 1.00 96.62 191 ILE A CA 1
ATOM 1339 C C . ILE A 1 191 ? 4.314 -10.130 -5.557 1.00 96.62 191 ILE A C 1
ATOM 1341 O O . ILE A 1 191 ? 3.559 -9.188 -5.805 1.00 96.62 191 ILE A O 1
ATOM 1345 N N . ILE A 1 192 ? 5.014 -10.200 -4.425 1.00 96.62 192 ILE A N 1
ATOM 1346 C CA . ILE A 1 192 ? 5.039 -9.120 -3.436 1.00 96.62 192 ILE A CA 1
ATOM 1347 C C . ILE A 1 192 ? 5.750 -7.906 -4.036 1.00 96.62 192 ILE A C 1
ATOM 1349 O O . ILE A 1 192 ? 6.854 -8.019 -4.564 1.00 96.62 192 ILE A O 1
ATOM 1353 N N . GLY A 1 193 ? 5.123 -6.739 -3.939 1.00 97.00 193 GLY A N 1
ATOM 1354 C CA . GLY A 1 193 ? 5.632 -5.499 -4.507 1.00 97.00 193 GLY A CA 1
ATOM 1355 C C . GLY A 1 193 ? 5.238 -5.263 -5.962 1.00 97.00 193 GLY A C 1
ATOM 1356 O O . GLY A 1 193 ? 5.532 -4.184 -6.464 1.00 97.00 193 GLY A O 1
ATOM 1357 N N . LEU A 1 194 ? 4.554 -6.200 -6.628 1.00 97.19 194 LEU A N 1
ATOM 1358 C CA . LEU A 1 194 ? 3.865 -5.931 -7.891 1.00 97.19 194 LEU A CA 1
ATOM 1359 C C . LEU A 1 194 ? 2.497 -5.315 -7.581 1.00 97.19 194 LEU A C 1
ATOM 1361 O O . LEU A 1 194 ? 1.732 -5.877 -6.805 1.00 97.19 194 LEU A O 1
ATOM 1365 N N . GLY A 1 195 ? 2.176 -4.169 -8.178 1.00 95.44 195 GLY A N 1
ATOM 1366 C CA . GLY A 1 195 ? 0.853 -3.565 -8.033 1.00 95.44 195 GLY A CA 1
ATOM 1367 C C . GLY A 1 195 ? -0.246 -4.449 -8.623 1.00 95.44 195 GLY A C 1
ATOM 1368 O O . GLY A 1 195 ? -0.090 -4.987 -9.720 1.00 95.44 195 GLY A O 1
ATOM 1369 N N . LYS A 1 196 ? -1.366 -4.595 -7.911 1.00 93.00 196 LYS A N 1
ATOM 1370 C CA . LYS A 1 196 ? -2.536 -5.318 -8.416 1.00 93.00 196 LYS A CA 1
ATOM 1371 C C . LYS A 1 196 ? -3.181 -4.518 -9.554 1.00 93.00 196 LYS A C 1
ATOM 1373 O O . LYS A 1 196 ? -3.620 -3.392 -9.337 1.00 93.00 196 LYS A O 1
ATOM 1378 N N . ALA A 1 197 ? -3.206 -5.098 -10.753 1.00 92.56 197 ALA A N 1
ATOM 1379 C CA . ALA A 1 197 ? -3.701 -4.464 -11.982 1.00 92.56 197 ALA A CA 1
ATOM 1380 C C . ALA A 1 197 ? -5.067 -5.010 -12.442 1.00 92.56 197 ALA A C 1
ATOM 1382 O O . ALA A 1 197 ? -5.589 -4.603 -13.475 1.00 92.56 197 ALA A O 1
ATOM 1383 N N . ASP A 1 198 ? -5.644 -5.941 -11.685 1.00 91.00 198 ASP A N 1
ATOM 1384 C CA . ASP A 1 198 ? -6.905 -6.630 -11.972 1.00 91.00 198 ASP A CA 1
ATOM 1385 C C . ASP A 1 198 ? -7.952 -6.449 -10.859 1.00 91.00 198 ASP A C 1
ATOM 1387 O O . ASP A 1 198 ? -9.021 -7.054 -10.909 1.00 91.00 198 ASP A O 1
ATOM 1391 N N . ALA A 1 199 ? -7.669 -5.604 -9.861 1.00 89.19 199 ALA A N 1
ATOM 1392 C CA . ALA A 1 199 ? -8.620 -5.286 -8.805 1.00 89.19 199 ALA A CA 1
ATOM 1393 C C . ALA A 1 199 ? -9.839 -4.541 -9.371 1.00 89.19 199 ALA A C 1
ATOM 1395 O O . ALA A 1 199 ? -9.700 -3.581 -10.136 1.00 89.19 199 ALA A O 1
ATOM 1396 N N . ASP A 1 200 ? -11.036 -4.969 -8.972 1.00 88.94 200 ASP A N 1
ATOM 1397 C CA . ASP A 1 200 ? -12.290 -4.349 -9.389 1.00 88.94 200 ASP A CA 1
ATOM 1398 C C . ASP A 1 200 ? -12.837 -3.440 -8.285 1.00 88.94 200 ASP A C 1
ATOM 1400 O O . ASP A 1 200 ? -13.396 -3.891 -7.287 1.00 88.94 200 ASP A O 1
ATOM 1404 N N . TYR A 1 201 ? -12.668 -2.138 -8.500 1.00 89.12 201 TYR A N 1
ATOM 1405 C CA . TYR A 1 201 ? -13.224 -1.075 -7.667 1.00 89.12 201 TYR A CA 1
ATOM 1406 C C . TYR A 1 201 ? -14.348 -0.320 -8.387 1.00 89.12 201 TYR A C 1
ATOM 1408 O O . TYR A 1 201 ? -14.635 0.828 -8.056 1.00 89.12 201 TYR A O 1
ATOM 1416 N N . THR A 1 202 ? -14.953 -0.912 -9.424 1.00 89.81 202 THR A N 1
ATOM 1417 C CA . THR A 1 202 ? -16.047 -0.268 -10.173 1.00 89.81 202 THR A CA 1
ATOM 1418 C C . THR A 1 202 ? -17.358 -0.234 -9.398 1.00 89.81 202 THR A C 1
ATOM 1420 O O . THR A 1 202 ? -18.229 0.583 -9.698 1.00 89.81 202 THR A O 1
ATOM 1423 N N . GLU A 1 203 ? -17.452 -1.038 -8.342 1.00 82.88 203 GLU A N 1
ATOM 1424 C CA . GLU A 1 203 ? -18.451 -0.936 -7.287 1.00 82.88 203 GLU A CA 1
ATOM 1425 C C . GLU A 1 203 ? -17.837 -0.344 -6.014 1.00 82.88 203 GLU A C 1
ATOM 1427 O O . GLU A 1 203 ? -16.621 -0.360 -5.811 1.00 82.88 203 GLU A O 1
ATOM 1432 N N . THR A 1 204 ? -18.670 0.214 -5.135 1.00 69.44 204 THR A N 1
ATOM 1433 C CA . THR A 1 204 ? -18.168 0.817 -3.898 1.00 69.44 204 THR A CA 1
ATOM 1434 C C . THR A 1 204 ? -17.667 -0.275 -2.946 1.00 69.44 204 THR A C 1
ATOM 1436 O O . THR A 1 204 ? -18.452 -1.074 -2.432 1.00 69.44 204 THR A O 1
ATOM 1439 N N . ILE A 1 205 ? -16.361 -0.268 -2.632 1.00 65.50 205 ILE A N 1
ATOM 1440 C CA . ILE A 1 205 ? -15.786 -1.062 -1.519 1.00 65.50 205 ILE A CA 1
ATOM 1441 C C . ILE A 1 205 ? -16.584 -0.780 -0.238 1.00 65.50 205 ILE A C 1
ATOM 1443 O O . ILE A 1 205 ? -16.911 -1.683 0.534 1.00 65.50 205 ILE A O 1
ATOM 1447 N N . GLY A 1 206 ? -16.933 0.504 -0.078 1.00 58.06 206 GLY A N 1
ATOM 1448 C CA . GLY A 1 206 ? -17.800 1.038 0.955 1.00 58.06 206 GLY A CA 1
ATOM 1449 C C . GLY A 1 206 ? -19.127 0.309 1.073 1.00 58.06 206 GLY A C 1
ATOM 1450 O O . GLY A 1 206 ? -19.436 -0.156 2.160 1.00 58.06 206 GLY A O 1
ATOM 1451 N N . GLY A 1 207 ? -19.870 0.149 -0.027 1.00 58.75 207 GLY A N 1
ATOM 1452 C CA . GLY A 1 207 ? -21.179 -0.507 -0.025 1.00 58.75 207 GLY A CA 1
ATOM 1453 C C . GLY A 1 207 ? -21.084 -1.933 0.501 1.00 58.75 207 GLY A C 1
ATOM 1454 O O . GLY A 1 207 ? -21.725 -2.284 1.488 1.00 58.75 207 GLY A O 1
ATOM 1455 N N . PHE A 1 208 ? -20.163 -2.711 -0.058 1.00 61.78 208 PHE A N 1
ATOM 1456 C CA . PHE A 1 208 ? -20.008 -4.108 0.309 1.00 61.78 208 PHE A CA 1
ATOM 1457 C C . PHE A 1 208 ? -19.537 -4.319 1.775 1.00 61.78 208 PHE A C 1
ATOM 1459 O O . PHE A 1 208 ? -20.119 -5.131 2.498 1.00 61.78 208 PHE A O 1
ATOM 1466 N N . LEU A 1 209 ? -18.537 -3.566 2.260 1.00 65.31 209 LEU A N 1
ATOM 1467 C CA . LEU A 1 209 ? -18.086 -3.658 3.663 1.00 65.31 209 LEU A CA 1
ATOM 1468 C C . LEU A 1 209 ? -19.067 -3.004 4.655 1.00 65.31 209 LEU A C 1
ATOM 1470 O O . LEU A 1 209 ? -19.081 -3.367 5.833 1.00 65.31 209 LEU A O 1
ATOM 1474 N N . SER A 1 210 ? -19.896 -2.065 4.192 1.00 61.22 210 SER A N 1
ATOM 1475 C CA . SER A 1 210 ? -20.945 -1.424 4.992 1.00 61.22 210 SER A CA 1
ATOM 1476 C C . SER A 1 210 ? -22.186 -2.284 5.195 1.00 61.22 210 SER A C 1
ATOM 1478 O O . SER A 1 210 ? -22.871 -2.134 6.207 1.00 61.22 210 SER A O 1
ATOM 1480 N N . ASP A 1 211 ? -22.438 -3.202 4.263 1.00 65.12 211 ASP A N 1
ATOM 1481 C CA . ASP A 1 211 ? -23.574 -4.118 4.287 1.00 65.12 211 ASP A CA 1
ATOM 1482 C C . ASP A 1 211 ? -23.282 -5.395 5.085 1.00 65.12 211 ASP A C 1
ATOM 1484 O O . ASP A 1 211 ? -24.166 -6.247 5.224 1.00 65.12 211 ASP A O 1
ATOM 1488 N N . ILE A 1 212 ? -22.069 -5.554 5.641 1.00 68.56 212 ILE A N 1
ATOM 1489 C CA . ILE A 1 212 ? -21.774 -6.705 6.495 1.00 68.56 212 ILE A CA 1
ATOM 1490 C C . ILE A 1 212 ? -22.662 -6.616 7.744 1.00 68.56 212 ILE A C 1
ATOM 1492 O O . ILE A 1 212 ? -22.496 -5.696 8.552 1.00 68.56 212 ILE A O 1
ATOM 1496 N N . PRO A 1 213 ? -23.580 -7.576 7.966 1.00 71.69 213 PRO A N 1
ATOM 1497 C CA . PRO A 1 213 ? -24.486 -7.513 9.099 1.00 71.69 213 PRO A CA 1
ATOM 1498 C C . PRO A 1 213 ? -23.688 -7.578 10.399 1.00 71.69 213 PRO A C 1
ATOM 1500 O O . PRO A 1 213 ? -23.026 -8.579 10.676 1.00 71.69 213 PRO A O 1
ATOM 1503 N N . ILE A 1 214 ? -23.767 -6.527 11.215 1.00 79.00 214 ILE A N 1
ATOM 1504 C CA . ILE A 1 214 ? -23.198 -6.535 12.563 1.00 79.00 214 ILE A CA 1
ATOM 1505 C C . ILE A 1 214 ? -24.145 -7.368 13.438 1.00 79.00 214 ILE A C 1
ATOM 1507 O O . ILE A 1 214 ? -25.288 -6.957 13.667 1.00 79.00 214 ILE A O 1
ATOM 1511 N N . PRO A 1 215 ? -23.735 -8.559 13.909 1.00 76.00 215 PRO A N 1
ATOM 1512 C CA . PRO A 1 215 ? -24.630 -9.410 14.672 1.00 76.00 215 PRO A CA 1
ATOM 1513 C C . PRO A 1 215 ? -24.928 -8.760 16.036 1.00 76.00 215 PRO A C 1
ATOM 1515 O O . PRO A 1 215 ? -24.005 -8.278 16.694 1.00 76.00 215 PRO A O 1
ATOM 1518 N N . PRO A 1 216 ? -26.185 -8.783 16.523 1.00 79.50 216 PRO A N 1
ATOM 1519 C CA . PRO A 1 216 ? -26.568 -8.190 17.807 1.00 79.50 216 PRO A CA 1
ATOM 1520 C C . PRO A 1 216 ? -26.189 -9.106 18.985 1.00 79.50 216 PRO A C 1
ATOM 1522 O O . PRO A 1 216 ? -27.006 -9.411 19.854 1.00 79.50 216 PRO A O 1
ATOM 1525 N N . ILE A 1 217 ? -24.954 -9.604 18.989 1.00 81.25 217 ILE A N 1
ATOM 1526 C CA . ILE A 1 217 ? -24.396 -10.485 20.016 1.00 81.25 217 ILE A CA 1
ATOM 1527 C C . ILE A 1 217 ? -23.265 -9.752 20.741 1.00 81.25 217 ILE A C 1
ATOM 1529 O O . ILE A 1 217 ? -22.532 -9.004 20.108 1.00 81.25 217 ILE A O 1
ATOM 1533 N N . PRO A 1 218 ? -23.071 -9.954 22.052 1.00 81.44 218 PRO A N 1
ATOM 1534 C CA . PRO A 1 218 ? -21.942 -9.371 22.767 1.00 81.44 218 PRO A CA 1
ATOM 1535 C C . PRO A 1 218 ? -20.665 -10.167 22.453 1.00 81.44 218 PRO A C 1
ATOM 1537 O O . PRO A 1 218 ? -20.238 -11.012 23.241 1.00 81.44 218 PRO A O 1
ATOM 1540 N N . LEU A 1 219 ? -20.088 -9.943 21.272 1.00 87.12 219 LEU A N 1
ATOM 1541 C CA . LEU A 1 219 ? -18.821 -10.536 20.853 1.00 87.12 219 LEU A CA 1
ATOM 1542 C C . LEU A 1 219 ? -17.698 -9.487 20.960 1.00 87.12 219 LEU A C 1
ATOM 1544 O O . LEU A 1 219 ? -17.851 -8.401 20.399 1.00 87.12 219 LEU A O 1
ATOM 1548 N N . PRO A 1 220 ? -16.573 -9.797 21.633 1.00 90.88 220 PRO A N 1
ATOM 1549 C CA . PRO A 1 220 ? -15.413 -8.909 21.664 1.00 90.88 220 PRO A CA 1
ATOM 1550 C C . PRO A 1 220 ? -14.933 -8.533 20.254 1.00 90.88 220 PRO A C 1
ATOM 1552 O O . PRO A 1 220 ? -14.777 -9.414 19.403 1.00 90.88 220 PRO A O 1
ATOM 1555 N N . GLY A 1 221 ? -14.678 -7.244 20.021 1.00 91.88 221 GLY A N 1
ATOM 1556 C CA . GLY A 1 221 ? -14.156 -6.722 18.755 1.00 91.88 221 GLY A CA 1
ATOM 1557 C C . GLY A 1 221 ? -15.224 -6.309 17.738 1.00 91.88 221 GLY A C 1
ATOM 1558 O O . GLY A 1 221 ? -14.873 -5.862 16.648 1.00 91.88 221 GLY A O 1
ATOM 1559 N N . LEU A 1 222 ? -16.520 -6.429 18.049 1.00 92.31 222 LEU A N 1
ATOM 1560 C CA . LEU A 1 222 ? -17.575 -5.902 17.170 1.00 92.31 222 LEU A CA 1
ATOM 1561 C C . LEU A 1 222 ? -17.507 -4.383 17.017 1.00 92.31 222 LEU A C 1
ATOM 1563 O O . LEU A 1 222 ? -17.884 -3.859 15.971 1.00 92.31 222 LEU A O 1
ATOM 1567 N N . GLU A 1 223 ? -17.005 -3.677 18.023 1.00 92.25 223 GLU A N 1
ATOM 1568 C CA . GLU A 1 223 ? -16.706 -2.251 17.955 1.00 92.25 223 GLU A CA 1
ATOM 1569 C C . GLU A 1 223 ? -15.679 -1.933 16.857 1.00 92.25 223 GLU A C 1
ATOM 1571 O O . GLU A 1 223 ? -15.834 -0.941 16.148 1.00 92.25 223 GLU A O 1
ATOM 1576 N N . GLU A 1 224 ? -14.699 -2.813 16.632 1.00 94.25 224 GLU A N 1
ATOM 1577 C CA . GLU A 1 224 ? -13.695 -2.653 15.576 1.00 94.25 224 GLU A CA 1
ATOM 1578 C C . GLU A 1 224 ? -14.297 -2.859 14.194 1.00 94.25 224 GLU A C 1
ATOM 1580 O O . GLU A 1 224 ? -14.031 -2.091 13.272 1.00 94.25 224 GLU A O 1
ATOM 1585 N N . MET A 1 225 ? -15.158 -3.863 14.060 1.00 92.44 225 MET A N 1
ATOM 1586 C CA . MET A 1 225 ? -15.883 -4.124 12.821 1.00 92.44 225 MET A CA 1
ATOM 1587 C C . MET A 1 225 ? -16.858 -2.992 12.499 1.00 92.44 225 MET A C 1
ATOM 1589 O O . MET A 1 225 ? -16.956 -2.570 11.350 1.00 92.44 225 MET A O 1
ATOM 1593 N N . THR A 1 226 ? -17.541 -2.469 13.518 1.00 90.00 226 THR A N 1
ATOM 1594 C CA . THR A 1 226 ? -18.450 -1.324 13.383 1.00 90.00 226 THR A CA 1
ATOM 1595 C C . THR A 1 226 ? -17.685 -0.085 12.935 1.00 90.00 226 THR A C 1
ATOM 1597 O O . THR A 1 226 ? -18.103 0.582 11.991 1.00 90.00 226 THR A O 1
ATOM 1600 N N . ARG A 1 227 ? -16.536 0.191 13.564 1.00 91.50 227 ARG A N 1
ATOM 1601 C CA . ARG A 1 227 ? -15.647 1.290 13.182 1.00 91.50 227 ARG A CA 1
ATOM 1602 C C . ARG A 1 227 ? -15.183 1.143 11.735 1.00 91.50 227 ARG A C 1
ATOM 1604 O O . ARG A 1 227 ? -15.318 2.088 10.969 1.00 91.50 227 ARG A O 1
ATOM 1611 N N . MET A 1 228 ? -14.718 -0.042 11.338 1.00 91.38 228 MET A N 1
ATOM 1612 C CA . MET A 1 228 ? -14.319 -0.328 9.958 1.00 91.38 228 MET A CA 1
ATOM 1613 C C . MET A 1 228 ? -15.464 -0.046 8.971 1.00 91.38 228 MET A C 1
ATOM 1615 O O . MET A 1 228 ? -15.281 0.722 8.029 1.00 91.38 228 MET A O 1
ATOM 1619 N N . ALA A 1 229 ? -16.655 -0.602 9.212 1.00 88.69 229 ALA A N 1
ATOM 1620 C CA . ALA A 1 229 ? -17.820 -0.419 8.344 1.00 88.69 229 ALA A CA 1
ATOM 1621 C C . ALA A 1 229 ? -18.212 1.062 8.197 1.00 88.69 229 ALA A C 1
ATOM 1623 O O . ALA A 1 229 ? -18.419 1.536 7.082 1.00 88.69 229 ALA A O 1
ATOM 1624 N N . GLN A 1 230 ? -18.238 1.819 9.298 1.00 88.69 230 GLN A N 1
ATOM 1625 C CA . GLN A 1 230 ? -18.542 3.256 9.280 1.00 88.69 230 GLN A CA 1
ATOM 1626 C C . GLN A 1 230 ? -17.524 4.064 8.467 1.00 88.69 230 GLN A C 1
ATOM 1628 O O . GLN A 1 230 ? -17.898 4.975 7.732 1.00 88.69 230 GLN A O 1
ATOM 1633 N N . ARG A 1 231 ? -16.233 3.733 8.564 1.00 90.62 231 ARG A N 1
ATOM 1634 C CA . ARG A 1 231 ? -15.179 4.405 7.786 1.00 90.62 231 ARG A CA 1
ATOM 1635 C C . ARG A 1 231 ? -15.324 4.116 6.296 1.00 90.62 231 ARG A C 1
ATOM 1637 O O . ARG A 1 231 ? -15.231 5.032 5.485 1.00 90.62 231 ARG A O 1
ATOM 1644 N N . TYR A 1 232 ? -15.628 2.869 5.950 1.00 88.56 232 TYR A N 1
ATOM 1645 C CA . TYR A 1 232 ? -15.883 2.458 4.572 1.00 88.56 232 TYR A CA 1
ATOM 1646 C C . TYR A 1 232 ? -17.136 3.108 3.967 1.00 88.56 232 TYR A C 1
ATOM 1648 O O . TYR A 1 232 ? -17.114 3.460 2.790 1.00 88.56 232 TYR A O 1
ATOM 1656 N N . GLN A 1 233 ? -18.185 3.352 4.761 1.00 86.94 233 GLN A N 1
ATOM 1657 C CA . GLN A 1 233 ? -19.353 4.132 4.324 1.00 86.94 233 GLN A CA 1
ATOM 1658 C C . GLN A 1 233 ? -18.967 5.559 3.918 1.00 86.94 233 GLN A C 1
ATOM 1660 O O . GLN A 1 233 ? -19.401 6.033 2.874 1.00 86.94 233 GLN A O 1
ATOM 1665 N N . VAL A 1 234 ? -18.121 6.224 4.709 1.00 89.31 234 VAL A N 1
ATOM 1666 C CA . VAL A 1 234 ? -17.706 7.615 4.453 1.00 89.31 234 VAL A CA 1
ATOM 1667 C C . VAL A 1 234 ? -16.859 7.750 3.187 1.00 89.31 234 VAL A C 1
ATOM 1669 O O . VAL A 1 234 ? -17.000 8.717 2.445 1.00 89.31 234 VAL A O 1
ATOM 1672 N N . VAL A 1 235 ? -15.999 6.773 2.900 1.00 88.88 235 VAL A N 1
ATOM 1673 C CA . VAL A 1 235 ? -15.102 6.816 1.729 1.00 88.88 235 VAL A CA 1
ATOM 1674 C C . VAL A 1 235 ? -15.718 6.181 0.475 1.00 88.88 235 VAL A C 1
ATOM 1676 O O . VAL A 1 235 ? -15.083 6.174 -0.579 1.00 88.88 235 VAL A O 1
ATOM 1679 N N . GLY A 1 236 ? -16.932 5.627 0.570 1.00 87.81 236 GLY A N 1
ATOM 1680 C CA . GLY A 1 236 ? -17.548 4.790 -0.463 1.00 87.81 236 GLY A CA 1
ATOM 1681 C C . GLY A 1 236 ? -17.562 5.435 -1.848 1.00 87.81 236 GLY A C 1
ATOM 1682 O O . GLY A 1 236 ? -17.019 4.861 -2.791 1.00 87.81 236 GLY A O 1
ATOM 1683 N N . ASP A 1 237 ? -18.091 6.652 -1.963 1.00 87.81 237 ASP A N 1
ATOM 1684 C CA . ASP A 1 237 ? -18.193 7.348 -3.253 1.00 87.81 237 ASP A CA 1
ATOM 1685 C C . ASP A 1 237 ? -16.820 7.739 -3.822 1.00 87.81 237 ASP A C 1
ATOM 1687 O O . ASP A 1 237 ? -16.593 7.642 -5.027 1.00 87.81 237 ASP A O 1
ATOM 1691 N N . PHE A 1 238 ? -15.860 8.079 -2.956 1.00 91.06 238 PHE A N 1
ATOM 1692 C CA . PHE A 1 238 ? -14.487 8.426 -3.346 1.00 91.06 238 PHE A CA 1
ATOM 1693 C C . PHE A 1 238 ? -13.643 7.216 -3.764 1.00 91.06 238 PHE A C 1
ATOM 1695 O O . PHE A 1 238 ? -12.560 7.385 -4.329 1.00 91.06 238 PHE A O 1
ATOM 1702 N N . THR A 1 239 ? -14.122 5.998 -3.491 1.00 90.62 239 THR A N 1
ATOM 1703 C CA . THR A 1 239 ? -13.424 4.748 -3.828 1.00 90.62 239 THR A CA 1
ATOM 1704 C C . THR A 1 239 ? -13.970 4.045 -5.066 1.00 90.62 239 THR A C 1
ATOM 1706 O O . THR A 1 239 ? -13.381 3.059 -5.507 1.00 90.62 239 THR A O 1
ATOM 1709 N N . LYS A 1 240 ? -15.037 4.573 -5.679 1.00 91.31 240 LYS A N 1
ATOM 1710 C CA . LYS A 1 240 ? -15.625 4.017 -6.901 1.00 91.31 240 LYS A CA 1
ATOM 1711 C C . LYS A 1 240 ? -14.840 4.428 -8.148 1.00 91.31 240 LYS A C 1
ATOM 1713 O O . LYS A 1 240 ? -14.835 5.593 -8.548 1.00 91.31 240 LYS A O 1
ATOM 1718 N N . MET A 1 241 ? -14.211 3.460 -8.799 1.00 92.31 241 MET A N 1
ATOM 1719 C CA . MET A 1 241 ? -13.459 3.642 -10.038 1.00 92.31 241 MET A CA 1
ATOM 1720 C C . MET A 1 241 ? -14.337 3.462 -11.279 1.00 92.31 241 MET A C 1
ATOM 1722 O O . MET A 1 241 ? -15.423 2.891 -11.239 1.00 92.31 241 MET A O 1
ATOM 1726 N N . LYS A 1 242 ? -13.868 3.976 -12.420 1.00 93.06 242 LYS A N 1
ATOM 1727 C CA . LYS A 1 242 ? -14.587 3.866 -13.705 1.00 93.06 242 LYS A CA 1
ATOM 1728 C C . LYS A 1 242 ? -14.223 2.607 -14.492 1.00 93.06 242 LYS A C 1
ATOM 1730 O O . LYS A 1 242 ? -14.934 2.248 -15.425 1.00 93.06 242 LYS A O 1
ATOM 1735 N N . THR A 1 243 ? -13.107 1.979 -14.145 1.00 92.56 243 THR A N 1
ATOM 1736 C CA . THR A 1 243 ? -12.532 0.828 -14.840 1.00 92.56 243 THR A CA 1
ATOM 1737 C C . THR A 1 243 ? -11.893 -0.123 -13.837 1.00 92.56 243 THR A C 1
ATOM 1739 O O . THR A 1 243 ? -11.405 0.309 -12.793 1.00 92.56 243 THR A O 1
ATOM 1742 N N . VAL A 1 244 ? -11.859 -1.408 -14.181 1.00 92.31 244 VAL A N 1
ATOM 1743 C CA . VAL A 1 244 ? -11.082 -2.423 -13.459 1.00 92.31 244 VAL A CA 1
ATOM 1744 C C . VAL A 1 244 ? -9.587 -2.123 -13.611 1.00 92.31 244 VAL A C 1
ATOM 1746 O O . VAL A 1 244 ? -9.153 -1.671 -14.672 1.00 92.31 244 VAL A O 1
ATOM 1749 N N . GLY A 1 245 ? -8.811 -2.368 -12.556 1.00 90.31 245 GLY A N 1
ATOM 1750 C CA . GLY A 1 245 ? -7.348 -2.279 -12.553 1.00 90.31 245 GLY A CA 1
ATOM 1751 C C . GLY A 1 245 ? -6.763 -0.954 -12.065 1.00 90.31 245 GLY A C 1
ATOM 1752 O O . GLY A 1 245 ? -5.585 -0.904 -11.726 1.00 90.31 245 GLY A O 1
ATOM 1753 N N . THR A 1 246 ? -7.574 0.101 -11.958 1.00 91.50 246 THR A N 1
ATOM 1754 C CA . THR A 1 246 ? -7.156 1.383 -11.362 1.00 91.50 246 THR A CA 1
ATOM 1755 C C . THR A 1 246 ? -7.443 1.406 -9.867 1.00 91.50 246 THR A C 1
ATOM 1757 O O . THR A 1 246 ? -8.511 0.961 -9.455 1.00 91.50 246 THR A O 1
ATOM 1760 N N . ASN A 1 247 ? -6.550 1.970 -9.057 1.00 92.12 247 ASN A N 1
ATOM 1761 C CA . ASN A 1 247 ? -6.673 2.006 -7.600 1.00 92.12 247 ASN A CA 1
ATOM 1762 C C . ASN A 1 247 ? -7.237 3.360 -7.103 1.00 92.12 247 ASN A C 1
ATOM 1764 O O . ASN A 1 247 ? -6.767 4.406 -7.555 1.00 92.12 247 ASN A O 1
ATOM 1768 N N . PRO A 1 248 ? -8.202 3.372 -6.158 1.00 92.25 248 PRO A N 1
ATOM 1769 C CA . PRO A 1 248 ? -8.740 4.591 -5.547 1.00 92.25 248 PRO A CA 1
ATOM 1770 C C . PRO A 1 248 ? -7.893 5.210 -4.417 1.00 92.25 248 PRO A C 1
ATOM 1772 O O . PRO A 1 248 ? -8.385 6.107 -3.730 1.00 92.25 248 PRO A O 1
ATOM 1775 N N . ALA A 1 249 ? -6.670 4.737 -4.159 1.00 91.38 249 ALA A N 1
ATOM 1776 C CA . ALA A 1 249 ? -5.884 5.082 -2.965 1.00 91.38 249 ALA A CA 1
ATOM 1777 C C . ALA A 1 249 ? -5.791 6.591 -2.663 1.00 91.38 249 ALA A C 1
ATOM 1779 O O . ALA A 1 249 ? -5.948 6.991 -1.509 1.00 91.38 249 ALA A O 1
ATOM 1780 N N . ASP A 1 250 ? -5.596 7.435 -3.678 1.00 91.56 250 ASP A N 1
ATOM 1781 C CA . ASP A 1 250 ? -5.505 8.889 -3.489 1.00 91.56 250 ASP A CA 1
ATOM 1782 C C . ASP A 1 250 ? -6.858 9.504 -3.089 1.00 91.56 250 ASP A C 1
ATOM 1784 O O . ASP A 1 250 ? -6.912 10.405 -2.248 1.00 91.56 250 ASP A O 1
ATOM 1788 N N . GLY A 1 251 ? -7.966 8.993 -3.635 1.00 92.19 251 GLY A N 1
ATOM 1789 C CA . GLY A 1 251 ? -9.309 9.430 -3.257 1.00 92.19 251 GLY A CA 1
ATOM 1790 C C . GLY A 1 251 ? -9.717 8.957 -1.865 1.00 92.19 251 GLY A C 1
ATOM 1791 O O . GLY A 1 251 ? -10.246 9.746 -1.081 1.00 92.19 251 GLY A O 1
ATOM 1792 N N . LEU A 1 252 ? -9.365 7.715 -1.517 1.00 91.44 252 LEU A N 1
ATOM 1793 C CA . LEU A 1 252 ? -9.459 7.204 -0.150 1.00 91.44 252 LEU A CA 1
ATOM 1794 C C . LEU A 1 252 ? -8.696 8.120 0.818 1.00 91.44 252 LEU A C 1
ATOM 1796 O O . LEU A 1 252 ? -9.224 8.491 1.866 1.00 91.44 252 LEU A O 1
ATOM 1800 N N . ALA A 1 253 ? -7.479 8.527 0.452 1.00 91.69 253 ALA A N 1
ATOM 1801 C CA . ALA A 1 253 ? -6.656 9.378 1.295 1.00 91.69 253 ALA A CA 1
ATOM 1802 C C . ALA A 1 253 ? -7.209 10.796 1.465 1.00 91.69 253 ALA A C 1
ATOM 1804 O O . ALA A 1 253 ? -7.196 11.352 2.566 1.00 91.69 253 ALA A O 1
ATOM 1805 N N . ALA A 1 254 ? -7.742 11.390 0.403 1.00 92.50 254 ALA A N 1
ATOM 1806 C CA . ALA A 1 254 ? -8.412 12.678 0.504 1.00 92.50 254 ALA A CA 1
ATOM 1807 C C . ALA A 1 254 ? -9.631 12.599 1.441 1.00 92.50 254 ALA A C 1
ATOM 1809 O O . ALA A 1 254 ? -9.746 13.414 2.360 1.00 92.50 254 ALA A O 1
ATOM 1810 N N . ALA A 1 255 ? -10.484 11.584 1.267 1.00 92.94 255 ALA A N 1
ATOM 1811 C CA . ALA A 1 255 ? -11.689 11.387 2.072 1.00 92.94 255 ALA A CA 1
ATOM 1812 C C . ALA A 1 255 ? -11.374 11.163 3.559 1.00 92.94 255 ALA A C 1
ATOM 1814 O O . ALA A 1 255 ? -11.968 11.805 4.423 1.00 92.94 255 ALA A O 1
ATOM 1815 N N . LEU A 1 256 ? -10.391 10.318 3.877 1.00 93.38 256 LEU A N 1
ATOM 1816 C CA . LEU A 1 256 ? -9.972 10.099 5.264 1.00 93.38 256 LEU A CA 1
ATOM 1817 C C . LEU A 1 256 ? -9.366 11.359 5.893 1.00 93.38 256 LEU A C 1
ATOM 1819 O O . LEU A 1 256 ? -9.659 11.655 7.051 1.00 93.38 256 LEU A O 1
ATOM 1823 N N . SER A 1 257 ? -8.580 12.133 5.136 1.00 93.38 257 SER A N 1
ATOM 1824 C CA . SER A 1 257 ? -7.984 13.388 5.621 1.00 93.38 257 SER A CA 1
ATOM 1825 C C . SER A 1 257 ? -9.045 14.434 5.943 1.00 93.38 257 SER A C 1
ATOM 1827 O O . SER A 1 257 ? -8.906 15.166 6.918 1.00 93.38 257 SER A O 1
ATOM 1829 N N . ALA A 1 258 ? -10.116 14.495 5.148 1.00 95.50 258 ALA A N 1
ATOM 1830 C CA . ALA A 1 258 ? -11.212 15.429 5.368 1.00 95.50 258 ALA A CA 1
ATOM 1831 C C . ALA A 1 258 ? -11.930 15.196 6.704 1.00 95.50 258 ALA A C 1
ATOM 1833 O O . ALA A 1 258 ? -12.475 16.138 7.260 1.00 95.50 258 ALA A O 1
ATOM 1834 N N . HIS A 1 259 ? -11.896 13.983 7.254 1.00 95.81 259 HIS A N 1
ATOM 1835 C CA . HIS A 1 259 ? -12.548 13.625 8.517 1.00 95.81 259 HIS A CA 1
ATOM 1836 C C . HIS A 1 259 ? -11.582 13.552 9.708 1.00 95.81 259 HIS A C 1
ATOM 1838 O O . HIS A 1 259 ? -11.925 13.008 10.759 1.00 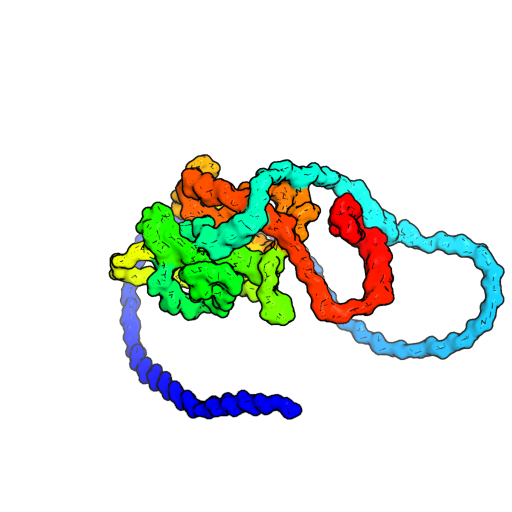95.81 259 HIS A O 1
ATOM 1844 N N . ARG A 1 260 ? -10.361 14.076 9.563 1.00 94.25 260 ARG A N 1
ATOM 1845 C CA . ARG A 1 260 ? -9.284 13.888 10.535 1.00 94.25 260 ARG A CA 1
ATOM 1846 C C . ARG A 1 260 ? -8.760 15.217 11.053 1.00 94.25 260 ARG A C 1
ATOM 1848 O O . ARG A 1 260 ? -8.321 16.056 10.268 1.00 94.25 260 ARG A O 1
ATOM 1855 N N . ASP A 1 261 ? -8.745 15.393 12.372 1.00 95.88 261 ASP A N 1
ATOM 1856 C CA . ASP A 1 261 ? -8.034 16.528 12.958 1.00 95.88 261 ASP A CA 1
ATOM 1857 C C . ASP A 1 261 ? -6.527 16.379 12.703 1.00 95.88 261 ASP A C 1
ATOM 1859 O O . ASP A 1 261 ? -5.926 15.343 12.991 1.00 95.88 261 ASP A O 1
ATOM 1863 N N . LYS A 1 262 ? -5.904 17.412 12.134 1.00 93.00 262 LYS A N 1
ATOM 1864 C CA . LYS A 1 262 ? -4.500 17.360 11.703 1.00 93.00 262 LYS A CA 1
ATOM 1865 C C . LYS A 1 262 ? -3.487 17.327 12.856 1.00 93.00 262 LYS A C 1
ATOM 1867 O O . LYS A 1 262 ? -2.333 16.981 12.615 1.00 93.00 262 LYS A O 1
ATOM 1872 N N . ASP A 1 263 ? -3.885 17.734 14.062 1.00 94.56 263 ASP A N 1
ATOM 1873 C CA . ASP A 1 263 ? -3.002 17.851 15.224 1.00 94.56 263 ASP A CA 1
ATOM 1874 C C . ASP A 1 263 ? -3.229 16.699 16.218 1.00 94.56 263 ASP A C 1
ATOM 1876 O O . ASP A 1 263 ? -2.267 16.200 16.802 1.00 94.56 263 ASP A O 1
ATOM 1880 N N . THR A 1 264 ? -4.477 16.252 16.406 1.00 95.88 264 THR A N 1
ATOM 1881 C CA . THR A 1 264 ? -4.831 15.182 17.361 1.00 95.88 264 THR A CA 1
ATOM 1882 C C . THR A 1 264 ? -5.052 13.818 16.709 1.00 95.88 264 THR A C 1
ATOM 1884 O O . THR A 1 264 ? -4.956 12.798 17.397 1.00 95.88 264 THR A O 1
ATOM 1887 N N . LEU A 1 265 ? -5.307 13.786 15.395 1.00 94.88 265 LEU A N 1
ATOM 1888 C CA . LEU A 1 265 ? -5.768 12.621 14.630 1.00 94.88 265 LEU A CA 1
ATOM 1889 C C . LEU A 1 265 ? -7.145 12.090 15.056 1.00 94.88 265 LEU A C 1
ATOM 1891 O O . LEU A 1 265 ? -7.556 11.017 14.611 1.00 94.88 265 LEU A O 1
ATOM 1895 N N . GLU A 1 266 ? -7.893 12.838 15.866 1.00 95.94 266 GLU A N 1
ATOM 1896 C CA . GLU A 1 266 ? -9.258 12.462 16.220 1.00 95.94 266 GLU A CA 1
ATOM 1897 C C . GLU A 1 266 ? -10.150 12.433 14.973 1.00 95.94 266 GLU A C 1
ATOM 1899 O O . GLU A 1 266 ? -10.009 13.242 14.049 1.00 95.94 266 GLU A O 1
ATOM 1904 N N . TRP A 1 267 ? -11.063 11.464 14.935 1.00 95.75 267 TRP A N 1
ATOM 1905 C CA . TRP A 1 267 ? -12.049 11.365 13.868 1.00 95.75 267 TRP A CA 1
ATOM 1906 C C . TRP A 1 267 ? -13.202 12.342 14.076 1.00 95.75 267 TRP A C 1
ATOM 1908 O O . TRP A 1 267 ? -13.777 12.416 15.164 1.00 95.75 267 TRP A O 1
ATOM 1918 N N . SER A 1 268 ? -13.627 12.980 12.992 1.00 95.56 268 SER A N 1
ATOM 1919 C CA . SER A 1 268 ? -14.867 13.736 12.905 1.00 95.56 268 SER A CA 1
ATOM 1920 C C . SER A 1 268 ? -15.880 13.003 12.029 1.00 95.56 268 SER A C 1
ATOM 1922 O O . SER A 1 268 ? -15.579 12.611 10.907 1.00 95.56 268 SER A O 1
ATOM 1924 N N . ASN A 1 269 ? -17.114 12.836 12.515 1.00 92.44 269 ASN A N 1
ATOM 1925 C CA . ASN A 1 269 ? -18.194 12.262 11.701 1.00 92.44 269 ASN A CA 1
ATOM 1926 C C . ASN A 1 269 ? -18.627 13.195 10.563 1.00 92.44 269 ASN A C 1
ATOM 1928 O O . ASN A 1 269 ? -19.064 12.711 9.527 1.00 92.44 269 ASN A O 1
ATOM 1932 N N . GLU A 1 270 ? -18.460 14.504 10.744 1.00 94.12 270 GLU A N 1
ATOM 1933 C CA . GLU A 1 270 ? -18.651 15.502 9.692 1.00 94.12 270 GLU A CA 1
ATOM 1934 C C . GLU A 1 270 ? -17.302 15.843 9.048 1.00 94.12 270 GLU A C 1
ATOM 1936 O O . GLU A 1 270 ? -16.293 15.906 9.763 1.00 94.12 270 GLU A O 1
ATOM 1941 N N . PRO A 1 271 ? -17.244 16.099 7.733 1.00 95.56 271 PRO A N 1
ATOM 1942 C CA . PRO A 1 271 ? -16.003 16.510 7.096 1.00 95.56 271 PRO A CA 1
ATOM 1943 C C . PRO A 1 271 ? -15.544 17.870 7.647 1.00 95.56 271 PRO A C 1
ATOM 1945 O O . PRO A 1 271 ? -16.283 18.851 7.652 1.00 95.56 271 PRO A O 1
ATOM 1948 N N . LEU A 1 272 ? -14.293 17.937 8.096 1.00 96.81 272 LEU A N 1
ATOM 1949 C CA . LEU A 1 272 ? -13.581 19.165 8.466 1.00 96.81 272 LEU A CA 1
ATOM 1950 C C . LEU A 1 272 ? -13.133 19.961 7.230 1.00 96.81 272 LEU A C 1
ATOM 1952 O O . LEU A 1 272 ? -12.865 21.159 7.324 1.00 96.81 272 LEU A O 1
ATOM 1956 N N . ILE A 1 273 ? -13.032 19.289 6.080 1.00 95.50 273 ILE A N 1
ATOM 1957 C CA . ILE A 1 273 ? -12.723 19.872 4.774 1.00 95.50 273 ILE A CA 1
ATOM 1958 C C . ILE A 1 273 ? -13.770 19.371 3.783 1.00 95.50 273 ILE A C 1
ATOM 1960 O O . ILE A 1 273 ? -13.889 18.168 3.569 1.00 95.50 273 ILE A O 1
ATOM 1964 N N . GLU A 1 274 ? -14.513 20.282 3.156 1.00 94.12 274 GLU A N 1
ATOM 1965 C CA . GLU A 1 274 ? -15.456 19.911 2.101 1.00 94.12 274 GLU A CA 1
ATOM 1966 C C . GLU A 1 274 ? -14.704 19.410 0.863 1.00 94.12 274 GLU A C 1
ATOM 1968 O O . GLU A 1 274 ? -13.821 20.087 0.326 1.00 94.12 274 GLU A O 1
ATOM 1973 N N . LEU A 1 275 ? -15.074 18.217 0.405 1.00 92.81 275 LEU A N 1
ATOM 1974 C CA . LEU A 1 275 ? -14.575 17.625 -0.827 1.00 92.81 275 LEU A CA 1
ATOM 1975 C C . LEU A 1 275 ? -15.658 17.714 -1.902 1.00 92.81 275 LEU A C 1
ATOM 1977 O O . LEU A 1 275 ? -16.822 17.411 -1.650 1.00 92.81 275 LEU A O 1
ATOM 1981 N N . GLY A 1 276 ? -15.270 18.125 -3.109 1.00 92.00 276 GLY A N 1
ATOM 1982 C CA . GLY A 1 276 ? -16.126 17.982 -4.286 1.00 92.00 276 GLY A CA 1
ATOM 1983 C C . GLY A 1 276 ? -16.153 16.539 -4.790 1.00 92.00 276 GLY A C 1
ATOM 1984 O O . GLY A 1 276 ? -15.385 15.695 -4.335 1.00 92.00 276 GLY A O 1
ATOM 1985 N N . GLU A 1 277 ? -16.993 16.265 -5.784 1.00 89.31 277 GLU A N 1
ATOM 1986 C CA . GLU A 1 277 ? -16.977 14.980 -6.484 1.00 89.31 277 GLU A CA 1
ATOM 1987 C C . GLU A 1 277 ? -15.738 14.871 -7.381 1.00 89.31 277 GLU A C 1
ATOM 1989 O O . GLU A 1 277 ? -15.486 15.729 -8.233 1.00 89.31 277 GLU A O 1
ATOM 1994 N N . PHE A 1 278 ? -14.965 13.799 -7.219 1.00 90.50 278 PHE A N 1
ATOM 1995 C CA . PHE A 1 278 ? -13.824 13.507 -8.078 1.00 90.50 278 PHE A CA 1
ATOM 1996 C C . PHE A 1 278 ? -13.547 12.007 -8.152 1.00 90.50 278 PHE A C 1
ATOM 1998 O O . PHE A 1 278 ? -13.932 11.231 -7.283 1.00 90.50 278 PHE A O 1
ATOM 2005 N N . VAL A 1 279 ? -12.812 11.616 -9.190 1.00 90.62 279 VAL A N 1
ATOM 2006 C CA . VAL A 1 279 ? -12.214 10.287 -9.325 1.00 90.62 279 VAL A CA 1
ATOM 2007 C C . VAL A 1 279 ? -10.739 10.501 -9.635 1.00 90.62 279 VAL A C 1
ATOM 2009 O O . VAL A 1 279 ? -10.418 11.097 -10.664 1.00 90.62 279 VAL A O 1
ATOM 2012 N N . VAL A 1 280 ? -9.857 10.049 -8.742 1.00 89.88 280 VAL A N 1
ATOM 2013 C CA . VAL A 1 280 ? -8.396 10.128 -8.906 1.00 89.88 280 VAL A CA 1
ATOM 2014 C C . VAL A 1 280 ? -7.860 8.701 -9.028 1.00 89.88 280 VAL A C 1
ATOM 2016 O O . VAL A 1 280 ? -7.502 8.100 -8.016 1.00 89.88 280 VAL A O 1
ATOM 2019 N N . PRO A 1 281 ? -7.879 8.117 -10.240 1.00 92.12 281 PRO A N 1
ATOM 2020 C CA . PRO A 1 281 ? -7.362 6.777 -10.448 1.00 92.12 281 PRO A CA 1
ATOM 2021 C C . PRO A 1 281 ? -5.836 6.818 -10.411 1.00 92.12 281 PRO A C 1
ATOM 2023 O O . PRO A 1 281 ? -5.216 7.669 -11.056 1.00 92.12 281 PRO A O 1
ATOM 2026 N N . VAL A 1 282 ? -5.235 5.878 -9.691 1.00 92.50 282 VAL A N 1
ATOM 2027 C CA . VAL A 1 282 ? -3.783 5.692 -9.682 1.00 92.50 282 VAL A CA 1
ATOM 2028 C C . VAL A 1 282 ? -3.424 4.241 -9.945 1.00 92.50 282 VAL A C 1
ATOM 2030 O O . VAL A 1 282 ? -4.108 3.327 -9.489 1.00 92.50 282 VAL A O 1
ATOM 2033 N N . ASP A 1 283 ? -2.328 4.021 -10.660 1.00 92.19 283 ASP A N 1
ATOM 2034 C CA . ASP A 1 283 ? -1.718 2.699 -10.717 1.00 92.19 283 ASP A CA 1
ATOM 2035 C C . ASP A 1 283 ? -0.960 2.450 -9.418 1.00 92.19 283 ASP A C 1
ATOM 2037 O O . ASP A 1 283 ? -0.257 3.332 -8.914 1.00 92.19 283 ASP A O 1
ATOM 2041 N N . THR A 1 284 ? -1.071 1.237 -8.879 1.00 92.75 284 THR A N 1
ATOM 2042 C CA . THR A 1 284 ? -0.279 0.867 -7.706 1.00 92.75 284 THR A CA 1
ATOM 2043 C C . THR A 1 284 ? 1.183 0.701 -8.137 1.00 92.75 284 THR A C 1
ATOM 2045 O O . THR A 1 284 ? 1.482 -0.213 -8.908 1.00 92.75 284 THR A O 1
ATOM 2048 N N . PRO A 1 285 ? 2.120 1.549 -7.671 1.00 92.12 285 PRO A N 1
ATOM 2049 C CA . PRO A 1 285 ? 3.488 1.504 -8.161 1.00 92.12 285 PRO A CA 1
ATOM 2050 C C . PRO A 1 285 ? 4.200 0.245 -7.653 1.00 92.12 285 PRO A C 1
ATOM 2052 O O . PRO A 1 285 ? 3.990 -0.151 -6.498 1.00 92.12 285 PRO A O 1
ATOM 2055 N N . PRO A 1 286 ? 5.088 -0.359 -8.460 1.00 95.19 286 PRO A N 1
ATOM 2056 C CA . PRO A 1 286 ? 5.860 -1.488 -7.992 1.00 95.19 286 PRO A CA 1
ATOM 2057 C C . PRO A 1 286 ? 6.926 -1.045 -6.984 1.00 95.19 286 PRO A C 1
ATOM 2059 O O . PRO A 1 286 ? 7.611 -0.031 -7.163 1.00 95.19 286 PRO A O 1
ATOM 2062 N N . TRP A 1 287 ? 7.086 -1.818 -5.915 1.00 96.75 287 TRP A N 1
ATOM 2063 C CA . TRP A 1 287 ? 7.977 -1.483 -4.800 1.00 96.75 287 TRP A CA 1
ATOM 2064 C C . TRP A 1 287 ? 9.459 -1.479 -5.171 1.00 96.75 287 TRP A C 1
ATOM 2066 O O . TRP A 1 287 ? 10.221 -0.692 -4.613 1.00 96.75 287 TRP A O 1
ATOM 2076 N N . TRP A 1 288 ? 9.870 -2.243 -6.183 1.00 95.12 288 TRP A N 1
ATOM 2077 C CA . TRP A 1 288 ? 11.260 -2.236 -6.651 1.00 95.12 288 TRP A CA 1
ATOM 2078 C C . TRP A 1 288 ? 11.712 -0.891 -7.249 1.00 95.12 288 TRP A C 1
ATOM 2080 O O . TRP A 1 288 ? 12.909 -0.657 -7.419 1.00 95.12 288 TRP A O 1
ATOM 2090 N N . HIS A 1 289 ? 10.792 0.045 -7.520 1.00 92.06 289 HIS A N 1
ATOM 2091 C CA . HIS A 1 289 ? 11.146 1.423 -7.880 1.00 92.06 289 HIS A CA 1
ATOM 2092 C C . HIS A 1 289 ? 11.447 2.313 -6.666 1.00 92.06 289 HIS A C 1
ATOM 2094 O O . HIS A 1 289 ? 12.028 3.382 -6.835 1.00 92.06 289 HIS A O 1
ATOM 2100 N N . THR A 1 290 ? 11.099 1.917 -5.438 1.00 92.44 290 THR A N 1
ATOM 2101 C CA . THR A 1 290 ? 11.258 2.763 -4.240 1.00 92.44 290 THR A CA 1
ATOM 2102 C C . THR A 1 290 ? 12.695 3.243 -4.038 1.00 92.44 290 THR A C 1
ATOM 2104 O O . THR A 1 290 ? 12.893 4.400 -3.674 1.00 92.44 290 THR A O 1
ATOM 2107 N N . LYS A 1 291 ? 13.698 2.397 -4.302 1.00 89.00 291 LYS A N 1
ATOM 2108 C CA . LYS A 1 291 ? 15.120 2.770 -4.197 1.00 89.00 291 LYS A CA 1
ATOM 2109 C C . LYS A 1 291 ? 15.608 3.707 -5.312 1.00 89.00 291 LYS A C 1
ATOM 2111 O O . LYS A 1 291 ? 16.643 4.335 -5.136 1.00 89.00 291 LYS A O 1
ATOM 2116 N N . LYS A 1 292 ? 14.860 3.815 -6.418 1.00 87.25 292 LYS A N 1
ATOM 2117 C CA . LYS A 1 292 ? 15.192 4.636 -7.597 1.00 87.25 292 LYS A CA 1
ATOM 2118 C C . LYS A 1 292 ? 14.436 5.973 -7.647 1.00 87.25 292 LYS A C 1
ATOM 2120 O O . LYS A 1 292 ? 14.724 6.809 -8.492 1.00 87.25 292 LYS A O 1
ATOM 2125 N N . LYS A 1 293 ? 13.438 6.193 -6.780 1.00 87.50 293 LYS A N 1
ATOM 2126 C CA . LYS A 1 293 ? 12.563 7.378 -6.835 1.00 87.50 293 LYS A CA 1
ATOM 2127 C C . LYS A 1 293 ? 12.915 8.422 -5.774 1.00 87.50 293 LYS A C 1
ATOM 2129 O O . LYS A 1 293 ? 12.942 8.122 -4.584 1.00 87.50 293 LYS A O 1
ATOM 2134 N N . ASN A 1 294 ? 13.018 9.683 -6.204 1.00 86.19 294 ASN A N 1
ATOM 2135 C CA . ASN A 1 294 ? 13.135 10.847 -5.309 1.00 86.19 294 ASN A CA 1
ATOM 2136 C C . ASN A 1 294 ? 11.811 11.219 -4.609 1.00 86.19 294 ASN A C 1
ATOM 2138 O O . ASN A 1 294 ? 11.819 11.949 -3.623 1.00 86.19 294 ASN A O 1
ATOM 2142 N N . GLY A 1 295 ? 10.668 10.750 -5.121 1.00 89.12 295 GLY A N 1
ATOM 2143 C CA . GLY A 1 295 ? 9.348 10.899 -4.504 1.00 89.12 295 GLY A CA 1
ATOM 2144 C C . GLY A 1 295 ? 8.459 9.713 -4.870 1.00 89.12 295 GLY A C 1
ATOM 2145 O O . GLY A 1 295 ? 8.467 9.264 -6.015 1.00 89.12 295 GLY A O 1
ATOM 2146 N N . LEU A 1 296 ? 7.729 9.158 -3.902 1.00 88.88 296 LEU A N 1
ATOM 2147 C CA . LEU A 1 296 ? 7.102 7.841 -4.064 1.00 88.88 296 LEU A CA 1
ATOM 2148 C C . LEU A 1 296 ? 5.900 7.805 -5.013 1.00 88.88 296 LEU A C 1
ATOM 2150 O O . LEU A 1 296 ? 5.697 6.793 -5.683 1.00 88.88 296 LEU A O 1
ATOM 2154 N N . PHE A 1 297 ? 5.140 8.887 -5.124 1.00 88.62 297 PHE A N 1
ATOM 2155 C CA . PHE A 1 297 ? 3.865 8.909 -5.854 1.00 88.62 297 PHE A CA 1
ATOM 2156 C C . PHE A 1 297 ? 4.033 9.359 -7.311 1.00 88.62 297 PHE A C 1
ATOM 2158 O O . PHE A 1 297 ? 5.074 9.898 -7.693 1.00 88.62 297 PHE A O 1
ATOM 2165 N N . CYS A 1 298 ? 3.019 9.125 -8.146 1.00 88.75 298 CYS A N 1
ATOM 2166 C CA . CYS A 1 298 ? 3.061 9.418 -9.586 1.00 88.75 298 CYS A CA 1
ATOM 2167 C C . CYS A 1 298 ? 3.175 10.919 -9.899 1.00 88.75 298 CYS A C 1
ATOM 2169 O O . CYS A 1 298 ? 3.822 11.300 -10.866 1.00 88.75 298 CYS A O 1
ATOM 2171 N N . ASN A 1 299 ? 2.630 11.780 -9.039 1.00 87.19 299 ASN A N 1
ATOM 2172 C CA . ASN A 1 299 ? 2.773 13.239 -9.128 1.00 87.19 299 ASN A CA 1
ATOM 2173 C C . ASN A 1 299 ? 4.094 13.768 -8.514 1.00 87.19 299 ASN A C 1
ATOM 2175 O O . ASN A 1 299 ? 4.292 14.979 -8.403 1.00 87.19 299 ASN A O 1
ATOM 2179 N N . GLY A 1 300 ? 4.985 12.880 -8.057 1.00 86.38 300 GLY A N 1
ATOM 2180 C CA . GLY A 1 300 ? 6.262 13.238 -7.443 1.00 86.38 300 GLY A CA 1
ATOM 2181 C C . GLY A 1 300 ? 6.167 13.819 -6.027 1.00 86.38 300 GLY A C 1
ATOM 2182 O O . GLY A 1 300 ? 7.127 14.463 -5.589 1.00 86.38 300 GLY A O 1
ATOM 2183 N N . MET A 1 301 ? 5.047 13.637 -5.309 1.00 86.75 301 MET A N 1
ATOM 2184 C CA . MET A 1 301 ? 4.964 13.944 -3.872 1.00 86.75 301 MET A CA 1
ATOM 2185 C C . MET A 1 301 ? 5.717 12.905 -3.020 1.00 86.75 301 MET A C 1
ATOM 2187 O O . MET A 1 301 ? 6.297 11.951 -3.539 1.00 86.75 301 MET A O 1
ATOM 2191 N N . ALA A 1 302 ? 5.720 13.104 -1.698 1.00 88.56 302 ALA A N 1
ATOM 2192 C CA . ALA A 1 302 ? 6.450 12.273 -0.733 1.00 88.56 302 ALA A CA 1
ATOM 2193 C C . ALA A 1 302 ? 7.982 12.271 -0.921 1.00 88.56 302 ALA A C 1
ATOM 2195 O O . ALA A 1 302 ? 8.614 11.224 -0.865 1.00 88.56 302 ALA A O 1
ATOM 2196 N N . ARG A 1 303 ? 8.581 13.454 -1.131 1.00 88.56 303 ARG A N 1
ATOM 2197 C CA . ARG A 1 303 ? 10.047 13.636 -1.270 1.00 88.56 303 ARG A CA 1
ATOM 2198 C C . ARG A 1 303 ? 10.811 13.656 0.063 1.00 88.56 303 ARG A C 1
ATOM 2200 O O . ARG A 1 303 ? 12.036 13.610 0.092 1.00 88.56 303 ARG A O 1
ATOM 2207 N N . GLY A 1 304 ? 10.080 13.828 1.165 1.00 89.44 304 GLY A N 1
ATOM 2208 C CA . GLY A 1 304 ? 10.627 13.863 2.519 1.00 89.44 304 GLY A CA 1
ATOM 2209 C C . GLY A 1 304 ? 10.777 12.463 3.107 1.00 89.44 304 GLY A C 1
ATOM 2210 O O . GLY A 1 304 ? 11.170 11.521 2.426 1.00 89.44 304 GLY A O 1
ATOM 2211 N N . ASP A 1 305 ? 10.428 12.314 4.381 1.00 90.56 305 ASP A N 1
ATOM 2212 C CA . ASP A 1 305 ? 10.318 10.998 5.005 1.00 90.56 305 ASP A CA 1
ATOM 2213 C C . ASP A 1 305 ? 9.216 10.182 4.316 1.00 90.56 305 ASP A C 1
ATOM 2215 O O . ASP A 1 305 ? 8.029 10.505 4.412 1.00 90.56 305 ASP A O 1
ATOM 2219 N N . HIS A 1 306 ? 9.603 9.116 3.616 1.00 90.81 306 HIS A N 1
ATOM 2220 C CA . HIS A 1 306 ? 8.671 8.281 2.865 1.00 90.81 306 HIS A CA 1
ATOM 2221 C C . HIS A 1 306 ? 7.606 7.665 3.781 1.00 90.81 306 HIS A C 1
ATOM 2223 O O . HIS A 1 306 ? 6.435 7.561 3.400 1.00 90.81 306 HIS A O 1
ATOM 2229 N N . ARG A 1 307 ? 7.981 7.334 5.023 1.00 90.94 307 ARG A N 1
ATOM 2230 C CA . ARG A 1 307 ? 7.095 6.690 6.001 1.00 90.94 307 ARG A CA 1
ATOM 2231 C C . ARG A 1 307 ? 5.855 7.527 6.288 1.00 90.94 307 ARG A C 1
ATOM 2233 O O . ARG A 1 307 ? 4.792 6.952 6.485 1.00 90.94 307 ARG A O 1
ATOM 2240 N N . ALA A 1 308 ? 5.975 8.858 6.256 1.00 86.19 308 ALA A N 1
ATOM 2241 C CA . ALA A 1 308 ? 4.874 9.784 6.532 1.00 86.19 308 ALA A CA 1
ATOM 2242 C C . ALA A 1 308 ? 3.690 9.616 5.566 1.00 86.19 308 ALA A C 1
ATOM 2244 O O . ALA A 1 308 ? 2.557 9.919 5.919 1.00 86.19 308 ALA A O 1
ATOM 2245 N N . THR A 1 309 ? 3.949 9.107 4.361 1.00 86.38 309 THR A N 1
ATOM 2246 C CA . THR A 1 309 ? 2.905 8.807 3.370 1.00 86.38 309 THR A CA 1
ATOM 2247 C C . THR A 1 309 ? 2.610 7.316 3.259 1.00 86.38 309 THR A C 1
ATOM 2249 O O . THR A 1 309 ? 1.458 6.941 3.088 1.00 86.38 309 THR A O 1
ATOM 2252 N N . MET A 1 310 ? 3.611 6.447 3.433 1.00 89.31 310 MET A N 1
ATOM 2253 C CA . MET A 1 310 ? 3.409 4.992 3.401 1.00 89.31 310 MET A CA 1
ATOM 2254 C C . MET A 1 310 ? 2.487 4.505 4.525 1.00 89.31 310 MET A C 1
ATOM 2256 O O . MET A 1 310 ? 1.743 3.549 4.335 1.00 89.31 310 MET A O 1
ATOM 2260 N N . ILE A 1 311 ? 2.512 5.168 5.685 1.00 90.19 311 ILE A N 1
ATOM 2261 C CA . ILE A 1 311 ? 1.622 4.855 6.807 1.00 90.19 311 ILE A CA 1
ATOM 2262 C C . ILE A 1 311 ? 0.173 5.281 6.547 1.00 90.19 311 ILE A C 1
ATOM 2264 O O . ILE A 1 311 ? -0.710 4.915 7.303 1.00 90.19 311 ILE A O 1
ATOM 2268 N N . TYR A 1 312 ? -0.123 6.033 5.487 1.00 87.81 312 TYR A N 1
ATOM 2269 C CA . TYR A 1 312 ? -1.422 6.684 5.358 1.00 87.81 312 TYR A CA 1
ATOM 2270 C C . TYR A 1 312 ? -2.611 5.703 5.349 1.00 87.81 312 TYR A C 1
ATOM 2272 O O . TYR A 1 312 ? -3.657 6.013 5.913 1.00 87.81 312 TYR A O 1
ATOM 2280 N N . ALA A 1 313 ? -2.457 4.490 4.805 1.00 78.56 313 ALA A N 1
ATOM 2281 C CA . ALA A 1 313 ? -3.515 3.471 4.819 1.00 78.56 313 ALA A CA 1
ATOM 2282 C C . ALA A 1 313 ? -4.024 3.126 6.239 1.00 78.56 313 ALA A C 1
ATOM 2284 O O . ALA A 1 313 ? -5.172 2.721 6.412 1.00 78.56 313 ALA A O 1
ATOM 2285 N N . THR A 1 314 ? -3.207 3.339 7.274 1.00 87.00 314 THR A N 1
ATOM 2286 C CA . THR A 1 314 ? -3.574 3.105 8.680 1.00 87.00 314 THR A CA 1
ATOM 2287 C C . THR A 1 314 ? -4.566 4.135 9.218 1.00 87.00 314 THR A C 1
ATOM 2289 O O . THR A 1 314 ? -5.291 3.859 10.180 1.00 87.00 314 THR A O 1
ATOM 2292 N N . SER A 1 315 ? -4.642 5.313 8.584 1.00 88.62 315 SER A N 1
ATOM 2293 C CA . SER A 1 315 ? -5.540 6.414 8.962 1.00 88.62 315 SER A CA 1
ATOM 2294 C C . SER A 1 315 ? -7.020 6.060 8.840 1.00 88.62 315 SER A C 1
ATOM 2296 O O . SER A 1 315 ? -7.861 6.760 9.410 1.00 88.62 315 SER A O 1
ATOM 2298 N N . LEU A 1 316 ? -7.340 4.948 8.163 1.00 90.94 316 LEU A N 1
ATOM 2299 C CA . LEU A 1 316 ? -8.682 4.379 8.141 1.00 90.94 316 LEU A CA 1
ATOM 2300 C C . LEU A 1 316 ? -9.224 4.236 9.570 1.00 90.94 316 LEU A C 1
ATOM 2302 O O . LEU A 1 316 ? -10.365 4.605 9.832 1.00 90.94 316 LEU A O 1
ATOM 2306 N N . CYS A 1 317 ? -8.393 3.762 10.505 1.00 91.88 317 CYS A N 1
ATOM 2307 C CA . CYS A 1 317 ? -8.823 3.439 11.868 1.00 91.88 317 CYS A CA 1
ATOM 2308 C C . CYS A 1 317 ? -7.918 3.964 12.983 1.00 91.88 317 CYS A C 1
ATOM 2310 O O . CYS A 1 317 ? -8.247 3.798 14.153 1.00 91.88 317 CYS A O 1
ATOM 2312 N N . THR A 1 318 ? -6.826 4.640 12.633 1.00 92.50 318 THR A N 1
ATOM 2313 C CA . THR A 1 318 ? -5.995 5.343 13.611 1.00 92.50 318 THR A CA 1
ATOM 2314 C C . THR A 1 318 ? -6.672 6.653 14.009 1.00 92.50 318 THR A C 1
ATOM 2316 O O . THR A 1 318 ? -6.840 7.531 13.162 1.00 92.50 318 THR A O 1
ATOM 2319 N N . ASP A 1 319 ? -7.049 6.788 15.282 1.00 93.25 319 ASP A N 1
ATOM 2320 C CA . ASP A 1 319 ? -7.825 7.937 15.784 1.00 93.25 319 ASP A CA 1
ATOM 2321 C C . ASP A 1 319 ? -7.051 8.790 16.813 1.00 93.25 319 ASP A C 1
ATOM 2323 O O . ASP A 1 319 ? -7.625 9.672 17.450 1.00 93.25 319 ASP A O 1
ATOM 2327 N N . SER A 1 320 ? -5.754 8.526 17.024 1.00 94.38 320 SER A N 1
ATOM 2328 C CA . SER A 1 320 ? -4.937 9.286 17.977 1.00 94.38 320 SER A CA 1
ATOM 2329 C C . SER A 1 320 ? -3.449 9.313 17.623 1.00 94.38 320 SER A C 1
ATOM 2331 O O . SER A 1 320 ? -2.914 8.366 17.042 1.00 94.38 320 SER A O 1
ATOM 2333 N N . VAL A 1 321 ? -2.752 10.374 18.045 1.00 95.62 321 VAL A N 1
ATOM 2334 C CA . VAL A 1 321 ? -1.285 10.483 17.915 1.00 95.62 321 VAL A CA 1
ATOM 2335 C C . VAL A 1 321 ? -0.539 9.305 18.566 1.00 95.62 321 VAL A C 1
ATOM 2337 O O . VAL A 1 321 ? 0.294 8.718 17.880 1.00 95.62 321 VAL A O 1
ATOM 2340 N N . PRO A 1 322 ? -0.828 8.872 19.813 1.00 95.50 322 PRO A N 1
ATOM 2341 C CA . PRO A 1 322 ? -0.098 7.754 20.420 1.00 95.50 322 PRO A CA 1
ATOM 2342 C C . PRO A 1 322 ? -0.259 6.425 19.667 1.00 95.50 322 PRO A C 1
ATOM 2344 O O . PRO A 1 322 ? 0.670 5.617 19.615 1.00 95.50 322 PRO A O 1
ATOM 2347 N N . GLU A 1 323 ? -1.432 6.182 19.077 1.00 93.69 323 GLU A N 1
ATOM 2348 C CA . GLU A 1 323 ? -1.661 5.012 18.227 1.00 93.69 323 GLU A CA 1
ATOM 2349 C C . GLU A 1 323 ? -0.824 5.100 16.944 1.00 93.69 323 GLU A C 1
ATOM 2351 O O . GLU A 1 323 ? -0.100 4.152 16.622 1.00 93.69 323 GLU A O 1
ATOM 2356 N N . ALA A 1 324 ? -0.848 6.258 16.273 1.00 94.25 324 ALA A N 1
ATOM 2357 C CA . ALA A 1 324 ? -0.050 6.519 15.079 1.00 94.25 324 ALA A CA 1
ATOM 2358 C C . ALA A 1 324 ? 1.455 6.378 15.346 1.00 94.25 324 ALA A C 1
ATOM 2360 O O . ALA A 1 324 ? 2.141 5.708 14.582 1.00 94.25 324 ALA A O 1
ATOM 2361 N N . GLU A 1 325 ? 1.973 6.937 16.443 1.00 94.56 325 GLU A N 1
ATOM 2362 C CA . GLU A 1 325 ? 3.378 6.806 16.855 1.00 94.56 325 GLU A CA 1
ATOM 2363 C C . GLU A 1 325 ? 3.756 5.348 17.136 1.00 94.56 325 GLU A C 1
ATOM 2365 O O . GLU A 1 325 ? 4.831 4.889 16.741 1.00 94.56 325 GLU A O 1
ATOM 2370 N N . GLY A 1 326 ? 2.856 4.595 17.775 1.00 93.81 326 GLY A N 1
ATOM 2371 C CA . GLY A 1 326 ? 3.041 3.171 18.027 1.00 93.81 326 GLY A CA 1
ATOM 2372 C C . GLY A 1 326 ? 3.194 2.369 16.735 1.00 93.81 326 GLY A C 1
ATOM 2373 O O . GLY A 1 326 ? 4.072 1.510 16.656 1.00 93.81 326 GLY A O 1
ATOM 2374 N N . ILE A 1 327 ? 2.385 2.669 15.719 1.00 94.38 327 ILE A N 1
ATOM 2375 C CA . ILE A 1 327 ? 2.502 2.068 14.384 1.00 94.38 327 ILE A CA 1
ATOM 2376 C C . ILE A 1 327 ? 3.783 2.558 13.689 1.00 94.38 327 ILE A C 1
ATOM 2378 O O . ILE A 1 327 ? 4.587 1.766 13.202 1.00 94.38 327 ILE A O 1
ATOM 2382 N N . PHE A 1 328 ? 4.025 3.867 13.698 1.00 95.06 328 PHE A N 1
ATOM 2383 C CA . PHE A 1 328 ? 5.159 4.504 13.032 1.00 95.06 328 PHE A CA 1
ATOM 2384 C C . PHE A 1 328 ? 6.519 4.015 13.555 1.00 95.06 328 PHE A C 1
ATOM 2386 O O . PHE A 1 328 ? 7.497 3.996 12.804 1.00 95.06 328 PHE A O 1
ATOM 2393 N N . SER A 1 329 ? 6.577 3.565 14.815 1.00 94.62 329 SER A N 1
ATOM 2394 C CA . SER A 1 329 ? 7.792 3.073 15.478 1.00 94.62 329 SER A CA 1
ATOM 2395 C C . SER A 1 329 ? 8.494 1.912 14.761 1.00 94.62 329 SER A C 1
ATOM 2397 O O . SER A 1 329 ? 9.706 1.768 14.914 1.00 94.62 329 SER A O 1
ATOM 2399 N N . TYR A 1 330 ? 7.771 1.123 13.957 1.00 95.19 330 TYR A N 1
ATOM 2400 C CA . TYR A 1 330 ? 8.330 0.024 13.159 1.00 95.19 330 TYR A CA 1
ATOM 2401 C C . TYR A 1 330 ? 8.264 0.263 11.641 1.00 95.19 330 TYR A C 1
ATOM 2403 O O . TYR A 1 330 ? 8.731 -0.567 10.857 1.00 95.19 330 TYR A O 1
ATOM 2411 N N . PHE A 1 331 ? 7.724 1.398 11.183 1.00 96.19 331 PHE A N 1
ATOM 2412 C CA . PHE A 1 331 ? 7.552 1.676 9.750 1.00 96.19 331 PHE A CA 1
ATOM 2413 C C . PHE A 1 331 ? 8.870 1.934 9.007 1.00 96.19 331 PHE A C 1
ATOM 2415 O O . PHE A 1 331 ? 8.923 1.799 7.786 1.00 96.19 331 PHE A O 1
ATOM 2422 N N . ASN A 1 332 ? 9.954 2.268 9.713 1.00 96.56 332 ASN A N 1
ATOM 2423 C CA . ASN A 1 332 ? 11.300 2.298 9.129 1.00 96.56 332 ASN A CA 1
ATOM 2424 C C . ASN A 1 332 ? 11.734 0.915 8.631 1.00 96.56 332 ASN A C 1
ATOM 2426 O O . ASN A 1 332 ? 12.327 0.827 7.560 1.00 96.56 332 ASN A O 1
ATOM 2430 N N . ASN A 1 333 ? 11.381 -0.154 9.350 1.00 98.06 333 ASN A N 1
ATOM 2431 C CA . ASN A 1 333 ? 11.669 -1.521 8.927 1.00 98.06 333 ASN A CA 1
ATOM 2432 C C . ASN A 1 333 ? 10.849 -1.878 7.679 1.00 98.06 333 ASN A C 1
ATOM 2434 O O . ASN A 1 333 ? 11.411 -2.334 6.689 1.00 98.06 333 ASN A O 1
ATOM 2438 N N . ILE A 1 334 ? 9.542 -1.577 7.665 1.00 97.00 334 ILE A N 1
ATOM 2439 C CA . ILE A 1 334 ? 8.684 -1.806 6.484 1.00 97.00 334 ILE A CA 1
ATOM 2440 C C . ILE A 1 334 ? 9.219 -1.041 5.263 1.00 97.00 334 ILE A C 1
ATOM 2442 O O . ILE A 1 334 ? 9.343 -1.604 4.177 1.00 97.00 334 ILE A O 1
ATOM 2446 N N . ARG A 1 335 ? 9.608 0.229 5.434 1.00 95.88 335 ARG A N 1
ATOM 2447 C CA . ARG A 1 335 ? 10.224 1.027 4.364 1.00 95.88 335 ARG A CA 1
ATOM 2448 C C . ARG A 1 335 ? 11.561 0.440 3.901 1.00 95.88 335 ARG A C 1
ATOM 2450 O O . ARG A 1 335 ? 11.855 0.504 2.709 1.00 95.88 335 ARG A O 1
ATOM 2457 N N . ALA A 1 336 ? 12.368 -0.114 4.808 1.00 97.12 336 ALA A N 1
ATOM 2458 C CA . ALA A 1 336 ? 13.614 -0.798 4.462 1.00 97.12 336 ALA A CA 1
ATOM 2459 C C . ALA A 1 336 ? 13.355 -2.067 3.635 1.00 97.12 336 ALA A C 1
ATOM 2461 O O . ALA A 1 336 ? 14.002 -2.244 2.606 1.00 97.12 336 ALA A O 1
ATOM 2462 N N . PHE A 1 337 ? 12.361 -2.879 4.014 1.00 97.81 337 PHE A N 1
ATOM 2463 C CA . PHE A 1 337 ? 11.928 -4.034 3.226 1.00 97.81 337 PHE A CA 1
ATOM 2464 C C . PHE A 1 337 ? 11.491 -3.621 1.819 1.00 97.81 337 PHE A C 1
ATOM 2466 O O . PHE A 1 337 ? 12.026 -4.126 0.837 1.00 97.81 337 PHE A O 1
ATOM 2473 N N . ILE A 1 338 ? 10.584 -2.648 1.714 1.00 97.00 338 ILE A N 1
ATOM 2474 C CA . ILE A 1 338 ? 10.061 -2.167 0.428 1.00 97.00 338 ILE A CA 1
ATOM 2475 C C . ILE A 1 338 ? 11.195 -1.670 -0.478 1.00 97.00 338 ILE A C 1
ATOM 2477 O O . ILE A 1 338 ? 11.223 -1.992 -1.660 1.00 97.00 338 ILE A O 1
ATOM 2481 N N . ALA A 1 339 ? 12.174 -0.948 0.075 1.00 95.06 339 ALA A N 1
ATOM 2482 C CA . ALA A 1 339 ? 13.338 -0.487 -0.679 1.00 95.06 339 ALA A CA 1
ATOM 2483 C C . ALA A 1 339 ? 14.308 -1.612 -1.097 1.00 95.06 339 ALA A C 1
ATOM 2485 O O . ALA A 1 339 ? 15.108 -1.392 -2.003 1.00 95.06 339 ALA A O 1
ATOM 2486 N N . SER A 1 340 ? 14.253 -2.780 -0.448 1.00 96.50 340 SER A N 1
ATOM 2487 C CA . SER A 1 340 ? 15.050 -3.965 -0.802 1.00 96.50 340 SER A CA 1
ATOM 2488 C C . SER A 1 340 ? 14.392 -4.879 -1.837 1.00 96.50 340 SER A C 1
ATOM 2490 O O . SER A 1 340 ? 15.037 -5.811 -2.307 1.00 96.50 340 SER A O 1
ATOM 2492 N N . VAL A 1 341 ? 13.122 -4.644 -2.187 1.00 97.06 341 VAL A N 1
ATOM 2493 C CA . VAL A 1 341 ? 12.422 -5.459 -3.187 1.00 97.06 341 VAL A CA 1
ATOM 2494 C C . VAL A 1 341 ? 13.089 -5.278 -4.551 1.00 97.06 341 VAL A C 1
ATOM 2496 O O . VAL A 1 341 ? 13.311 -4.154 -5.000 1.00 97.06 341 VAL A O 1
ATOM 2499 N N . GLU A 1 342 ? 13.368 -6.391 -5.224 1.00 94.38 342 GLU A N 1
ATOM 2500 C CA . GLU A 1 342 ? 13.883 -6.423 -6.593 1.00 94.38 342 GLU A CA 1
ATOM 2501 C C . GLU A 1 342 ? 12.790 -6.847 -7.574 1.00 94.38 342 GLU A C 1
ATOM 2503 O O . GLU A 1 342 ? 11.878 -7.601 -7.224 1.00 94.38 342 GLU A O 1
ATOM 2508 N N . ALA A 1 343 ? 12.890 -6.373 -8.817 1.00 93.69 343 ALA A N 1
ATOM 2509 C CA . ALA A 1 343 ? 12.011 -6.834 -9.882 1.00 93.69 343 ALA A CA 1
ATOM 2510 C C . ALA A 1 343 ? 12.302 -8.310 -10.212 1.00 93.69 343 ALA A C 1
ATOM 2512 O O . ALA A 1 343 ? 13.473 -8.693 -10.300 1.00 93.69 343 ALA A O 1
ATOM 2513 N N . PRO A 1 344 ? 11.273 -9.151 -10.422 1.00 94.31 344 PRO A N 1
ATOM 2514 C CA . PRO A 1 344 ? 11.483 -10.510 -10.898 1.00 94.31 344 PRO A CA 1
ATOM 2515 C C . PRO A 1 344 ? 12.042 -10.496 -12.325 1.00 94.31 344 PRO A C 1
ATOM 2517 O O . PRO A 1 344 ? 11.739 -9.611 -13.127 1.00 94.31 344 PRO A O 1
ATOM 2520 N N . THR A 1 345 ? 12.843 -11.504 -12.664 1.00 94.62 345 THR A N 1
ATOM 2521 C CA . THR A 1 345 ? 13.316 -11.695 -14.039 1.00 94.62 345 THR A CA 1
ATOM 2522 C C . THR A 1 345 ? 12.141 -12.026 -14.958 1.00 94.62 345 THR A C 1
ATOM 2524 O O . THR A 1 345 ? 11.270 -12.816 -14.595 1.00 94.62 345 THR A O 1
ATOM 2527 N N . TYR A 1 346 ? 12.128 -11.453 -16.164 1.00 95.06 346 TYR A N 1
ATOM 2528 C CA . TYR A 1 346 ? 11.129 -11.789 -17.177 1.00 95.06 346 TYR A CA 1
ATOM 2529 C C . TYR A 1 346 ? 11.204 -13.291 -17.524 1.00 95.06 346 TYR A C 1
ATOM 2531 O O . TYR A 1 346 ? 12.279 -13.764 -17.898 1.00 95.06 346 TYR A O 1
ATOM 2539 N N . PRO A 1 347 ? 10.107 -14.063 -17.391 1.00 95.69 347 PRO A N 1
ATOM 2540 C CA . PRO A 1 347 ? 10.183 -15.526 -17.432 1.00 95.69 347 PRO A CA 1
ATOM 2541 C C . PRO A 1 347 ? 10.162 -16.117 -18.849 1.00 95.69 347 PRO A C 1
ATOM 2543 O O . PRO A 1 347 ? 10.385 -17.318 -19.015 1.00 95.69 347 PRO A O 1
ATOM 2546 N N . PHE A 1 348 ? 9.885 -15.311 -19.877 1.00 96.88 348 PHE A N 1
ATOM 2547 C CA . PHE A 1 348 ? 9.786 -15.779 -21.259 1.00 96.88 348 PHE A CA 1
ATOM 2548 C C . PHE A 1 348 ? 11.061 -15.493 -22.056 1.00 96.88 348 PHE A C 1
ATOM 2550 O O . PHE A 1 348 ? 11.921 -14.713 -21.652 1.00 96.88 348 PHE A O 1
ATOM 2557 N N . ALA A 1 349 ? 11.190 -16.150 -23.210 1.00 97.94 349 ALA A N 1
ATOM 2558 C CA . ALA A 1 349 ? 12.328 -15.944 -24.095 1.00 97.94 349 ALA A CA 1
ATOM 2559 C C . ALA A 1 349 ? 12.370 -14.498 -24.616 1.00 97.94 349 ALA A C 1
ATOM 2561 O O . ALA A 1 349 ? 11.350 -13.958 -25.043 1.00 97.94 349 ALA A O 1
ATOM 2562 N N . ILE A 1 350 ? 13.568 -13.915 -24.616 1.00 98.00 350 ILE A N 1
ATOM 2563 C CA . ILE A 1 350 ? 13.859 -12.595 -25.179 1.00 98.00 350 ILE A CA 1
ATOM 2564 C C . ILE A 1 350 ? 14.671 -12.804 -26.459 1.00 98.00 350 ILE A C 1
ATOM 2566 O O . ILE A 1 350 ? 15.640 -13.566 -26.463 1.00 98.00 350 ILE A O 1
ATOM 2570 N N . ASP A 1 351 ? 14.276 -12.139 -27.544 1.00 98.44 351 ASP A N 1
ATOM 2571 C CA . ASP A 1 351 ? 15.115 -12.028 -28.737 1.00 98.44 351 ASP A CA 1
ATOM 2572 C C . ASP A 1 351 ? 16.227 -11.013 -28.453 1.00 98.44 351 ASP A C 1
ATOM 2574 O O . ASP A 1 351 ? 15.973 -9.814 -28.366 1.00 98.44 351 ASP A O 1
ATOM 2578 N N . ALA A 1 352 ? 17.448 -11.511 -28.257 1.00 98.00 352 ALA A N 1
ATOM 2579 C CA . ALA A 1 352 ? 18.580 -10.678 -27.870 1.00 98.00 352 ALA A CA 1
ATOM 2580 C C . ALA A 1 352 ? 18.937 -9.635 -28.938 1.00 98.00 352 ALA A C 1
ATOM 2582 O O . ALA A 1 352 ? 19.240 -8.503 -28.588 1.00 98.00 352 ALA A O 1
ATOM 2583 N N . ALA A 1 353 ? 18.839 -9.977 -30.229 1.00 98.25 353 ALA A N 1
ATOM 2584 C CA . ALA A 1 353 ? 19.171 -9.029 -31.291 1.00 98.25 353 ALA A CA 1
ATOM 2585 C C . ALA A 1 353 ? 18.178 -7.859 -31.306 1.00 98.25 353 ALA A C 1
ATOM 2587 O O . ALA A 1 353 ? 18.577 -6.704 -31.423 1.00 98.25 353 ALA A O 1
ATOM 2588 N N . LEU A 1 354 ? 16.889 -8.154 -31.115 1.00 98.38 354 LEU A N 1
ATOM 2589 C CA . LEU A 1 354 ? 15.863 -7.119 -31.030 1.00 98.38 354 LEU A CA 1
ATOM 2590 C C . LEU A 1 354 ? 15.958 -6.303 -29.729 1.00 98.38 354 LEU A C 1
ATOM 2592 O O . LEU A 1 354 ? 15.655 -5.112 -29.732 1.00 98.38 354 LEU A O 1
ATOM 2596 N N . ALA A 1 355 ? 16.373 -6.923 -28.621 1.00 97.38 355 ALA A N 1
ATOM 2597 C CA . ALA A 1 355 ? 16.609 -6.217 -27.364 1.00 97.38 355 ALA A CA 1
ATOM 2598 C C . ALA A 1 355 ? 17.776 -5.221 -27.480 1.00 97.38 355 ALA A C 1
ATOM 2600 O O . ALA A 1 355 ? 17.625 -4.084 -27.038 1.00 97.38 355 ALA A O 1
ATOM 2601 N N . ASP A 1 356 ? 18.876 -5.609 -28.135 1.00 96.69 356 ASP A N 1
ATOM 2602 C CA . ASP A 1 356 ? 20.028 -4.733 -28.392 1.00 96.69 356 ASP A CA 1
ATOM 2603 C C . ASP A 1 356 ? 19.634 -3.533 -29.281 1.00 96.69 356 ASP A C 1
ATOM 2605 O O . ASP A 1 356 ? 20.020 -2.392 -29.020 1.00 96.69 356 ASP A O 1
ATOM 2609 N N . GLU A 1 357 ? 18.811 -3.760 -30.314 1.00 97.88 357 GLU A N 1
ATOM 2610 C CA . GLU A 1 357 ? 18.233 -2.675 -31.124 1.00 97.88 357 GLU A CA 1
ATOM 2611 C C . GLU A 1 357 ? 17.334 -1.751 -30.280 1.00 97.88 357 GLU A C 1
ATOM 2613 O O . GLU A 1 357 ? 17.386 -0.524 -30.412 1.00 97.88 357 GLU A O 1
ATOM 2618 N N . GLY A 1 358 ? 16.531 -2.329 -29.382 1.00 96.81 358 GLY A N 1
ATOM 2619 C CA . GLY A 1 358 ? 15.661 -1.596 -28.464 1.00 96.81 358 GLY A CA 1
ATOM 2620 C C . GLY A 1 358 ? 16.417 -0.748 -27.439 1.00 96.81 358 GLY A C 1
ATOM 2621 O O . GLY A 1 358 ? 15.968 0.355 -27.123 1.00 96.81 358 GLY A O 1
ATOM 2622 N N . GLU A 1 359 ? 17.571 -1.211 -26.951 1.00 95.38 359 GLU A N 1
ATOM 2623 C CA . GLU A 1 359 ? 18.429 -0.452 -26.034 1.00 95.38 359 GLU A CA 1
ATOM 2624 C C . GLU A 1 359 ? 18.897 0.860 -26.673 1.00 95.38 359 GLU A C 1
ATOM 2626 O O . GLU A 1 359 ? 18.763 1.924 -26.065 1.00 95.38 359 GLU A O 1
ATOM 2631 N N . ALA A 1 360 ? 19.374 0.808 -27.921 1.00 95.00 360 ALA A N 1
ATOM 2632 C CA . ALA A 1 360 ? 19.812 2.002 -28.643 1.00 95.00 360 ALA A CA 1
ATOM 2633 C C . ALA A 1 360 ? 18.679 3.037 -28.769 1.00 95.00 360 ALA A C 1
ATOM 2635 O O . ALA A 1 360 ? 18.879 4.218 -28.476 1.00 95.00 360 ALA A O 1
ATOM 2636 N N . LEU A 1 361 ? 17.470 2.582 -29.118 1.00 95.69 361 LEU A N 1
ATOM 2637 C CA . LEU A 1 361 ? 16.289 3.442 -29.222 1.00 95.69 361 LEU A CA 1
ATOM 2638 C C . LEU A 1 361 ? 15.865 4.024 -27.867 1.00 95.69 361 LEU A C 1
ATOM 2640 O O . LEU A 1 361 ? 15.494 5.198 -27.800 1.00 95.69 361 LEU A O 1
ATOM 2644 N N . PHE A 1 362 ? 15.924 3.232 -26.792 1.00 94.75 362 PHE A N 1
ATOM 2645 C CA . PHE A 1 362 ? 15.605 3.686 -25.438 1.00 94.75 362 PHE A CA 1
ATOM 2646 C C . PHE A 1 362 ? 16.573 4.779 -24.975 1.00 94.75 362 PHE A C 1
ATOM 2648 O O . PHE A 1 362 ? 16.141 5.811 -24.453 1.00 94.75 362 PHE A O 1
ATOM 2655 N N . LEU A 1 363 ? 17.875 4.576 -25.182 1.00 91.38 363 LEU A N 1
ATOM 2656 C CA . LEU A 1 363 ? 18.898 5.548 -24.805 1.00 91.38 363 LEU A CA 1
ATOM 2657 C C . LEU A 1 363 ? 18.721 6.870 -25.553 1.00 91.38 363 LEU A C 1
ATOM 2659 O O . LEU A 1 363 ? 18.851 7.925 -24.937 1.00 91.38 363 LEU A O 1
ATOM 2663 N N . GLU A 1 364 ? 18.371 6.816 -26.835 1.00 90.31 364 GLU A N 1
ATOM 2664 C CA . GLU A 1 364 ? 18.166 8.003 -27.665 1.00 90.31 364 GLU A CA 1
ATOM 2665 C C . GLU A 1 364 ? 16.871 8.762 -27.328 1.00 90.31 364 GLU A C 1
ATOM 2667 O O . GLU A 1 364 ? 16.876 9.992 -27.293 1.00 90.31 364 GLU A O 1
ATOM 2672 N N . ASN A 1 365 ? 15.771 8.053 -27.046 1.00 89.94 365 ASN A N 1
ATOM 2673 C CA . ASN A 1 365 ? 14.433 8.661 -27.043 1.00 89.94 365 ASN A CA 1
ATOM 2674 C C . ASN A 1 365 ? 13.719 8.658 -25.684 1.00 89.94 365 ASN A C 1
ATOM 2676 O O . ASN A 1 365 ? 12.788 9.434 -25.482 1.00 89.94 365 ASN A O 1
ATOM 2680 N N . CYS A 1 366 ? 14.101 7.778 -24.758 1.00 90.12 366 CYS A N 1
ATOM 2681 C CA . CYS A 1 366 ? 13.342 7.530 -23.525 1.00 90.12 366 CYS A CA 1
ATOM 2682 C C . CYS A 1 366 ? 14.131 7.873 -22.258 1.00 90.12 366 CYS A C 1
ATOM 2684 O O . CYS A 1 366 ? 13.553 8.326 -21.263 1.00 90.12 366 CYS A O 1
ATOM 2686 N N . SER A 1 367 ? 15.448 7.662 -22.292 1.00 90.62 367 SER A N 1
ATOM 2687 C CA . SER A 1 367 ? 16.316 7.715 -21.112 1.00 90.62 367 SER A CA 1
ATOM 2688 C C . SER A 1 367 ? 16.316 9.069 -20.405 1.00 90.62 367 SER A C 1
ATOM 2690 O O . SER A 1 367 ? 16.454 9.137 -19.188 1.00 90.62 367 SER A O 1
ATOM 2692 N N . CYS A 1 368 ? 16.073 10.162 -21.128 1.00 85.69 368 CYS A N 1
ATOM 2693 C CA . CYS A 1 368 ? 16.113 11.487 -20.522 1.00 85.69 368 CYS A CA 1
ATOM 2694 C C . CYS A 1 368 ? 14.973 11.756 -19.524 1.00 85.69 368 CYS A C 1
ATOM 2696 O O . CYS A 1 368 ? 15.103 12.637 -18.675 1.00 85.69 368 CYS A O 1
ATOM 2698 N N . CYS A 1 369 ? 13.863 11.010 -19.610 1.00 85.44 369 CYS A N 1
ATOM 2699 C CA . CYS A 1 369 ? 12.774 11.057 -18.630 1.00 85.44 369 CYS A CA 1
ATOM 2700 C C . CYS A 1 369 ? 12.732 9.811 -17.736 1.00 85.44 369 CYS A C 1
ATOM 2702 O O . CYS A 1 369 ? 12.390 9.924 -16.560 1.00 85.44 369 CYS A O 1
ATOM 2704 N N . HIS A 1 370 ? 13.044 8.633 -18.286 1.00 88.75 370 HIS A N 1
ATOM 2705 C CA . HIS A 1 370 ? 12.928 7.349 -17.583 1.00 88.75 370 HIS A CA 1
ATOM 2706 C C . HIS A 1 370 ? 14.203 6.903 -16.861 1.00 88.75 370 HIS A C 1
ATOM 2708 O O . HIS A 1 370 ? 14.148 5.926 -16.111 1.00 88.75 370 HIS A O 1
ATOM 2714 N N . GLY A 1 371 ? 15.306 7.622 -17.061 1.00 88.88 371 GLY A N 1
ATOM 2715 C CA . GLY A 1 371 ? 16.603 7.285 -16.503 1.00 88.88 371 GLY A CA 1
ATOM 2716 C C . GLY A 1 371 ? 17.409 6.333 -17.381 1.00 88.88 371 GLY A C 1
ATOM 2717 O O . GLY A 1 371 ? 16.982 5.930 -18.468 1.00 88.88 371 GLY A O 1
ATOM 2718 N N . THR A 1 372 ? 18.588 5.955 -16.900 1.00 90.25 372 THR A N 1
ATOM 2719 C CA . THR A 1 372 ? 19.449 4.949 -17.543 1.00 90.25 372 THR A CA 1
ATOM 2720 C C . THR A 1 372 ? 19.556 3.697 -16.688 1.00 90.25 372 THR A C 1
ATOM 2722 O O . THR A 1 372 ? 19.602 3.774 -15.463 1.00 90.25 372 THR A O 1
ATOM 2725 N N . TYR A 1 373 ? 19.657 2.541 -17.339 1.00 88.62 373 TYR A N 1
ATOM 2726 C CA . TYR A 1 373 ? 19.852 1.251 -16.679 1.00 88.62 373 TYR A CA 1
ATOM 2727 C C . TYR A 1 373 ? 21.305 0.798 -16.820 1.00 88.62 373 TYR A C 1
ATOM 2729 O O . TYR A 1 373 ? 21.933 1.043 -17.849 1.00 88.62 373 TYR A O 1
ATOM 2737 N N . ALA A 1 374 ? 21.840 0.151 -15.788 1.00 84.44 374 ALA A N 1
ATOM 2738 C CA . ALA A 1 374 ? 23.207 -0.356 -15.774 1.00 84.44 374 ALA A CA 1
ATOM 2739 C C . ALA A 1 374 ? 23.323 -1.580 -14.858 1.00 84.44 374 ALA A C 1
ATOM 2741 O O . ALA A 1 374 ? 22.579 -1.709 -13.886 1.00 84.44 374 ALA A O 1
ATOM 2742 N N . ASP A 1 375 ? 24.305 -2.443 -15.134 1.00 81.94 375 ASP A N 1
ATOM 2743 C CA . ASP A 1 375 ? 24.628 -3.588 -14.269 1.00 81.94 375 ASP A CA 1
ATOM 2744 C C . ASP A 1 375 ? 25.032 -3.149 -12.854 1.00 81.94 375 ASP A C 1
ATOM 2746 O O . ASP A 1 375 ? 24.781 -3.859 -11.881 1.00 81.94 375 ASP A O 1
ATOM 2750 N N . ASP A 1 376 ? 25.673 -1.980 -12.743 1.00 81.75 376 ASP A N 1
ATOM 2751 C CA . ASP A 1 376 ? 25.934 -1.314 -11.471 1.00 81.75 376 ASP A CA 1
ATOM 2752 C C . ASP A 1 376 ? 24.794 -0.329 -11.166 1.00 81.75 376 ASP A C 1
ATOM 2754 O O . ASP A 1 376 ? 24.701 0.706 -11.832 1.00 81.75 376 ASP A O 1
ATOM 2758 N N . PRO A 1 377 ? 23.965 -0.577 -10.132 1.00 78.00 377 PRO A N 1
ATOM 2759 C CA . PRO A 1 377 ? 22.911 0.349 -9.726 1.00 78.00 377 PRO A CA 1
ATOM 2760 C C . PRO A 1 377 ? 23.418 1.758 -9.393 1.00 78.00 377 PRO A C 1
ATOM 2762 O O . PRO A 1 377 ? 22.652 2.713 -9.474 1.00 78.00 377 PRO A O 1
ATOM 2765 N N . ALA A 1 378 ? 24.692 1.917 -9.012 1.00 78.44 378 ALA A N 1
ATOM 2766 C CA . ALA A 1 378 ? 25.280 3.231 -8.749 1.00 78.44 378 ALA A CA 1
ATOM 2767 C C . ALA A 1 378 ? 25.564 4.041 -10.028 1.00 78.44 378 ALA A C 1
ATOM 2769 O O . ALA A 1 378 ? 25.824 5.241 -9.938 1.00 78.44 378 ALA A O 1
ATOM 2770 N N . ALA A 1 379 ? 25.538 3.392 -11.196 1.00 81.81 379 ALA A N 1
ATOM 2771 C CA . ALA A 1 379 ? 25.707 4.012 -12.506 1.00 81.81 379 ALA A CA 1
ATOM 2772 C C . ALA A 1 379 ? 24.370 4.288 -13.222 1.00 81.81 379 ALA A C 1
ATOM 2774 O O . ALA A 1 379 ? 24.373 4.876 -14.304 1.00 81.81 379 ALA A O 1
ATOM 2775 N N . GLU A 1 380 ? 23.239 3.879 -12.639 1.00 84.00 380 GLU A N 1
ATOM 2776 C CA . GLU A 1 380 ? 21.910 4.284 -13.105 1.00 84.00 380 GLU A CA 1
ATOM 2777 C C . GLU A 1 380 ? 21.687 5.786 -12.852 1.00 84.00 380 GLU A C 1
ATOM 2779 O O . GLU A 1 380 ? 22.255 6.360 -11.916 1.00 84.00 380 GLU A O 1
ATOM 2784 N N . SER A 1 381 ? 20.862 6.431 -13.682 1.00 71.81 381 SER A N 1
ATOM 2785 C CA . SER A 1 381 ? 20.487 7.848 -13.536 1.00 71.81 381 SER A CA 1
ATOM 2786 C C . SER A 1 381 ? 18.989 8.059 -13.566 1.00 71.81 381 SER A C 1
ATOM 2788 O O . SER A 1 381 ? 18.311 7.202 -14.177 1.00 71.81 381 SER A O 1
#

Secondary structure (DSSP, 8-state):
---------------------------------------------------------------------------------TTSHHHHHHHHHSPPPPPPPPPPPP--HHHHHHHHHHS-SS---EETTTHHHHHHHHGGGT-SPPPTT--GGGGGS-TTEEEEE-TTT--EEEEE-THHHHEEEETTEEEETSPPSS---SS-HHHHHHSS---SS--TTHHHHHHHHHHHHHHTGGG--SSTT-B-HHHHHHHHHHTB-TTT--B-SS-SS--------B----GGGGGG-SSSSTTS---S-THHHHGGGGGGT--SHHHHHHHHTTHHHHHHHHHH--PPPP-S---HHHHHHHHHHHHHHTHHHH----SSGGG--

Sequence (381 aa):
MRTKAHVLCTTSCLALTLTACGDSSDRVSTTDMSSASSTSPSTTDDATATSGETSNGTSDGASNATSGSESDSDGATSSGSGGEDNENLMACAMGYALPGPAEQAPGDADAGYHALLNEGYVTCGIPYALFPIAKPLLGAFADEEPLPGREGKNATVPYNWTVHTSKSSGAEIVSLNCLECHAGRFDGELIIGLGKADADYTETIGGFLSDIPIPPIPLPGLEEMTRMAQRYQVVGDFTKMKTVGTNPADGLAAALSAHRDKDTLEWSNEPLIELGEFVVPVDTPPWWHTKKKNGLFCNGMARGDHRATMIYATSLCTDSVPEAEGIFSYFNNIRAFIASVEAPTYPFAIDAALADEGEALFLENCSCCHGTYADDPAAES